Protein AF-0000000074018231 (afdb_homodimer)

Nearest PDB structures (foldseek):
  4z07-assembly1_C  TM=9.219E-01  e=8.371E-18  Homo sapiens
  3ogj-assembly1_D-2  TM=9.912E-01  e=1.724E-16  Homo sapiens
  7lv3-assembly1_B  TM=8.800E-01  e=8.524E-16  Homo sapiens
  7lv3-assembly1_A  TM=8.823E-01  e=1.071E-15  Homo sapiens
  4x6r-assembly1_B  TM=8.779E-01  e=2.988E-12  Bos taurus

Structure (mmCIF, N/CA/C/O backbone):
data_AF-0000000074018231-model_v1
#
loop_
_entity.id
_entity.type
_entity.pdbx_description
1 polymer 'Cyclic nucleotide-binding domain-containing protein'
#
loop_
_atom_site.group_PDB
_atom_site.id
_atom_site.type_symbol
_atom_site.label_atom_id
_atom_site.label_alt_id
_atom_site.label_comp_id
_atom_site.label_asym_id
_atom_site.label_entity_id
_atom_site.label_seq_id
_atom_site.pdbx_PDB_ins_code
_atom_site.Cartn_x
_atom_site.Cartn_y
_atom_site.Cartn_z
_atom_site.occupancy
_atom_site.B_iso_or_equiv
_atom_site.auth_seq_id
_atom_site.auth_comp_id
_atom_site.auth_asym_id
_atom_site.auth_atom_id
_atom_site.pdbx_PDB_model_num
ATOM 1 N N . MET A 1 1 ? -37.5 -55.625 -7.047 1 79.62 1 MET A N 1
ATOM 2 C CA . MET A 1 1 ? -36.219 -55.375 -6.438 1 79.62 1 MET A CA 1
ATOM 3 C C . MET A 1 1 ? -35.562 -54.125 -7.027 1 79.62 1 MET A C 1
ATOM 5 O O . MET A 1 1 ? -34.938 -53.344 -6.305 1 79.62 1 MET A O 1
ATOM 9 N N . LEU A 1 2 ? -36 -53.75 -8.219 1 89.75 2 LEU A N 1
ATOM 10 C CA . LEU A 1 2 ? -35.344 -52.688 -8.977 1 89.75 2 LEU A CA 1
ATOM 11 C C . LEU A 1 2 ? -35.875 -51.312 -8.555 1 89.75 2 LEU A C 1
ATOM 13 O O . LEU A 1 2 ? -35.125 -50.344 -8.43 1 89.75 2 LEU A O 1
ATOM 17 N N . ILE A 1 3 ? -37.156 -51.25 -8.156 1 90.62 3 ILE A N 1
ATOM 18 C CA . ILE A 1 3 ? -37.812 -50 -7.832 1 90.62 3 ILE A CA 1
ATOM 19 C C . ILE A 1 3 ? -37.281 -49.469 -6.512 1 90.62 3 ILE A C 1
ATOM 21 O O . ILE A 1 3 ? -36.875 -48.281 -6.43 1 90.62 3 ILE A O 1
ATOM 25 N N . PRO A 1 4 ? -37.219 -50.312 -5.484 1 90.56 4 PRO A N 1
ATOM 26 C CA . PRO A 1 4 ? -36.625 -49.812 -4.234 1 90.56 4 PRO A CA 1
ATOM 27 C C . PRO A 1 4 ? -35.188 -49.344 -4.398 1 90.56 4 PRO A C 1
ATOM 29 O O . PRO A 1 4 ? -34.781 -48.375 -3.764 1 90.56 4 PRO A O 1
ATOM 32 N N . GLU A 1 5 ? -34.469 -50.062 -5.18 1 91.38 5 GLU A N 1
ATOM 33 C CA . GLU A 1 5 ? -33.094 -49.688 -5.438 1 91.38 5 GLU A CA 1
ATOM 34 C C . GLU A 1 5 ? -33 -48.312 -6.129 1 91.38 5 GLU A C 1
ATOM 36 O O . GLU A 1 5 ? -32.156 -47.469 -5.77 1 91.38 5 GLU A O 1
ATOM 41 N N . LEU A 1 6 ? -33.844 -48.031 -7.133 1 92 6 LEU A N 1
ATOM 42 C CA . LEU A 1 6 ? -33.844 -46.781 -7.883 1 92 6 LEU A CA 1
ATOM 43 C C . LEU A 1 6 ? -34.281 -45.594 -6.992 1 92 6 LEU A C 1
ATOM 45 O O . LEU A 1 6 ? -33.75 -44.5 -7.094 1 92 6 LEU A O 1
ATOM 49 N N . ARG A 1 7 ? -35.219 -45.844 -6.129 1 91.88 7 ARG A N 1
ATOM 50 C CA . ARG A 1 7 ? -35.656 -44.844 -5.191 1 91.88 7 ARG A CA 1
ATOM 51 C C . ARG A 1 7 ? -34.562 -44.438 -4.223 1 91.88 7 ARG A C 1
ATOM 53 O O . ARG A 1 7 ? -34.375 -43.281 -3.895 1 91.88 7 ARG A O 1
ATOM 60 N N . GLU A 1 8 ? -33.875 -45.5 -3.748 1 93.25 8 GLU A N 1
ATOM 61 C CA . GLU A 1 8 ? -32.75 -45.219 -2.867 1 93.25 8 GLU A CA 1
ATOM 62 C C . GLU A 1 8 ? -31.672 -44.406 -3.576 1 93.25 8 GLU A C 1
ATOM 64 O O . GLU A 1 8 ? -31.062 -43.531 -2.971 1 93.25 8 GLU A O 1
ATOM 69 N N . GLN A 1 9 ? -31.422 -44.719 -4.836 1 92.81 9 GLN A N 1
ATOM 70 C CA . GLN A 1 9 ? -30.453 -43.969 -5.625 1 92.81 9 GLN A CA 1
ATOM 71 C C . GLN A 1 9 ? -30.859 -42.5 -5.773 1 92.81 9 GLN A C 1
ATOM 73 O O . GLN A 1 9 ? -30.031 -41.594 -5.648 1 92.81 9 GLN A O 1
ATOM 78 N N . VAL A 1 10 ? -32.062 -42.281 -6.055 1 92.31 10 VAL A N 1
ATOM 79 C CA . VAL A 1 10 ? -32.625 -40.906 -6.207 1 92.31 10 VAL A CA 1
ATOM 80 C C . VAL A 1 10 ? -32.438 -40.156 -4.902 1 92.31 10 VAL A C 1
ATOM 82 O O . VAL A 1 10 ? -32 -39 -4.91 1 92.31 10 VAL A O 1
ATOM 85 N N . LYS A 1 11 ? -32.781 -40.875 -3.822 1 93.94 11 LYS A N 1
ATOM 86 C CA . LYS A 1 11 ? -32.656 -40.25 -2.514 1 93.94 11 LYS A CA 1
ATOM 87 C C . LYS A 1 11 ? -31.203 -39.875 -2.227 1 93.94 11 LYS A C 1
ATOM 89 O O . LYS A 1 11 ? -30.906 -38.812 -1.73 1 93.94 11 LYS A O 1
ATOM 94 N N . SER A 1 12 ? -30.344 -40.844 -2.479 1 95.19 12 SER A N 1
ATOM 95 C CA . SER A 1 12 ? -28.922 -40.625 -2.266 1 95.19 12 SER A CA 1
ATOM 96 C C . SER A 1 12 ? -28.406 -39.469 -3.107 1 95.19 12 SER A C 1
ATOM 98 O O . SER A 1 12 ? -27.609 -38.656 -2.631 1 95.19 12 SER A O 1
ATOM 100 N N . LYS A 1 13 ? -28.812 -39.344 -4.352 1 95.19 13 LYS A N 1
ATOM 101 C CA . LYS A 1 13 ? -28.375 -38.281 -5.25 1 95.19 13 LYS A CA 1
ATOM 102 C C . LYS A 1 13 ? -28.953 -36.938 -4.828 1 95.19 13 LYS A C 1
ATOM 104 O O . LYS A 1 13 ? -28.281 -35.906 -4.949 1 95.19 13 LYS A O 1
ATOM 109 N N . ASP A 1 14 ? -30.109 -36.969 -4.301 1 95.31 14 ASP A N 1
ATOM 110 C CA . ASP A 1 14 ? -30.703 -35.75 -3.758 1 95.31 14 ASP A CA 1
ATOM 111 C C . ASP A 1 14 ? -29.875 -35.219 -2.586 1 95.31 14 ASP A C 1
ATOM 113 O O . ASP A 1 14 ? -29.656 -34.031 -2.473 1 95.31 14 ASP A O 1
ATOM 117 N N . LEU A 1 15 ? -29.5 -36.188 -1.733 1 95.75 15 LEU A N 1
ATOM 118 C CA . LEU A 1 15 ? -28.672 -35.781 -0.598 1 95.75 15 LEU A CA 1
ATOM 119 C C . LEU A 1 15 ? -27.344 -35.219 -1.068 1 95.75 15 LEU A C 1
ATOM 121 O O . LEU A 1 15 ? -26.875 -34.219 -0.529 1 95.75 15 LEU A O 1
ATOM 125 N N . HIS A 1 16 ? -26.781 -35.812 -2.062 1 96.25 16 HIS A N 1
ATOM 126 C CA . HIS A 1 16 ? -25.516 -35.344 -2.623 1 96.25 16 HIS A CA 1
ATOM 127 C C . HIS A 1 16 ? -25.672 -33.969 -3.252 1 96.25 16 HIS A C 1
ATOM 129 O O . HIS A 1 16 ? -24.797 -33.125 -3.109 1 96.25 16 HIS A O 1
ATOM 135 N N . ILE A 1 17 ? -26.656 -33.719 -3.904 1 96.12 17 ILE A N 1
ATOM 136 C CA . ILE A 1 17 ? -26.953 -32.438 -4.535 1 96.12 17 ILE A CA 1
ATOM 137 C C . ILE A 1 17 ? -27.078 -31.359 -3.471 1 96.12 17 ILE A C 1
ATOM 139 O O . ILE A 1 17 ? -26.516 -30.266 -3.627 1 96.12 17 ILE A O 1
ATOM 143 N N . ARG A 1 18 ? -27.766 -31.719 -2.443 1 96.12 18 ARG A N 1
ATOM 144 C CA . ARG A 1 18 ? -27.891 -30.766 -1.349 1 96.12 18 ARG A CA 1
ATOM 145 C C . ARG A 1 18 ? -26.531 -30.406 -0.77 1 96.12 18 ARG A C 1
ATOM 147 O O . ARG A 1 18 ? -26.266 -29.234 -0.485 1 96.12 18 ARG A O 1
ATOM 154 N N . ASP A 1 19 ? -25.719 -31.359 -0.57 1 96.88 19 ASP A N 1
ATOM 155 C CA . ASP A 1 19 ? -24.375 -31.125 -0.057 1 96.88 19 ASP A CA 1
ATOM 156 C C . ASP A 1 19 ? -23.578 -30.219 -0.994 1 96.88 19 ASP A C 1
ATOM 158 O O . ASP A 1 19 ? -22.891 -29.297 -0.542 1 96.88 19 ASP A O 1
ATOM 162 N N . LEU A 1 20 ? -23.734 -30.469 -2.275 1 96.44 20 LEU A N 1
ATOM 163 C CA . LEU A 1 20 ? -23 -29.703 -3.275 1 96.44 20 LEU A CA 1
ATOM 164 C C . LEU A 1 20 ? -23.5 -28.25 -3.314 1 96.44 20 LEU A C 1
ATOM 166 O O . LEU A 1 20 ? -22.719 -27.328 -3.447 1 96.44 20 LEU A O 1
ATOM 170 N N . GLU A 1 21 ? -24.734 -28.094 -3.156 1 96.38 21 GLU A N 1
ATOM 171 C CA . GLU A 1 21 ? -25.328 -26.766 -3.16 1 96.38 21 GLU A CA 1
ATOM 172 C C . GLU A 1 21 ? -24.875 -25.953 -1.944 1 96.38 21 GLU A C 1
ATOM 174 O O . GLU A 1 21 ? -24.625 -24.75 -2.051 1 96.38 21 GLU A O 1
ATOM 179 N N . GLU A 1 22 ? -24.812 -26.609 -0.81 1 96.88 22 GLU A N 1
ATOM 180 C CA . GLU A 1 22 ? -24.344 -25.953 0.402 1 96.88 22 GLU A CA 1
ATOM 181 C C . GLU A 1 22 ? -22.875 -25.531 0.26 1 96.88 22 GLU A C 1
ATOM 183 O O . GLU A 1 22 ? -22.516 -24.422 0.625 1 96.88 22 GLU A O 1
ATOM 188 N N . GLU A 1 23 ? -22.094 -26.406 -0.241 1 96.75 23 GLU A N 1
ATOM 189 C CA . GLU A 1 23 ? -20.688 -26.094 -0.465 1 96.75 23 GLU A CA 1
ATOM 190 C C . GLU A 1 23 ? -20.531 -24.938 -1.452 1 96.75 23 GLU A C 1
ATOM 192 O O . GLU A 1 23 ? -19.656 -24.078 -1.276 1 96.75 23 GLU A O 1
ATOM 197 N N . LEU A 1 24 ? -21.344 -25 -2.443 1 96.69 24 LEU A N 1
ATOM 198 C CA . LEU A 1 24 ? -21.312 -23.953 -3.453 1 96.69 24 LEU A CA 1
ATOM 199 C C . LEU A 1 24 ? -21.672 -22.594 -2.842 1 96.69 24 LEU A C 1
ATOM 201 O O . LEU A 1 24 ? -21.062 -21.578 -3.174 1 96.69 24 LEU A O 1
ATOM 205 N N . GLN A 1 25 ? -22.609 -22.641 -2.014 1 96.81 25 GLN A N 1
ATOM 206 C CA . GLN A 1 25 ? -23.016 -21.422 -1.337 1 96.81 25 GLN A CA 1
ATOM 207 C C . GLN A 1 25 ? -21.891 -20.875 -0.456 1 96.81 25 GLN A C 1
ATOM 209 O O . GLN A 1 25 ? -21.625 -19.672 -0.44 1 96.81 25 GLN A O 1
ATOM 214 N N . GLU A 1 26 ? -21.281 -21.719 0.232 1 96.75 26 GLU A N 1
ATOM 215 C CA . GLU A 1 26 ? -20.156 -21.328 1.093 1 96.75 26 GLU A CA 1
ATOM 216 C C . GLU A 1 26 ? -19.016 -20.75 0.277 1 96.75 26 GLU A C 1
ATOM 218 O O . GLU A 1 26 ? -18.453 -19.703 0.64 1 96.75 26 GLU A O 1
ATOM 223 N N . LYS A 1 27 ? -18.734 -21.391 -0.772 1 96.56 27 LYS A N 1
ATOM 224 C CA . LYS A 1 27 ? -17.641 -20.922 -1.611 1 96.56 27 LYS A CA 1
ATOM 225 C C . LYS A 1 27 ? -17.984 -19.594 -2.289 1 96.56 27 LYS A C 1
ATOM 227 O O . LYS A 1 27 ? -17.109 -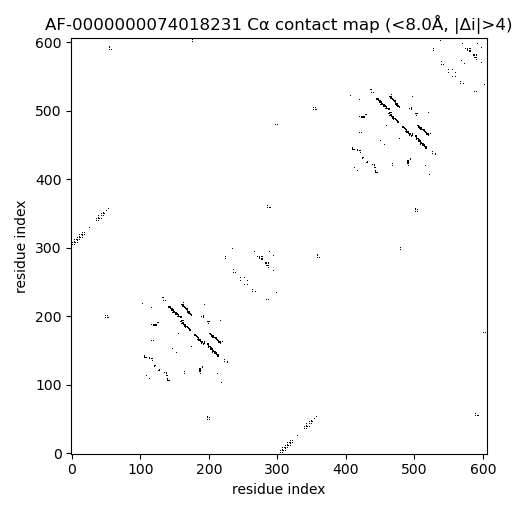18.75 -2.471 1 96.56 27 LYS A O 1
ATOM 232 N N . SER A 1 28 ? -19.188 -19.453 -2.639 1 96.75 28 SER A N 1
ATOM 233 C CA . SER A 1 28 ? -19.625 -18.203 -3.24 1 96.75 28 SER A CA 1
ATOM 234 C C . SER A 1 28 ? -19.5 -17.047 -2.262 1 96.75 28 SER A C 1
ATOM 236 O O . SER A 1 28 ? -19.078 -15.953 -2.639 1 96.75 28 SER A O 1
ATOM 238 N N . GLN A 1 29 ? -19.844 -17.312 -1.067 1 97.5 29 GLN A N 1
ATOM 239 C CA . GLN A 1 29 ? -19.734 -16.297 -0.036 1 97.5 29 GLN A CA 1
ATOM 240 C C . GLN A 1 29 ? -18.266 -15.945 0.231 1 97.5 29 GLN A C 1
ATOM 242 O O . GLN A 1 29 ? -17.906 -14.773 0.364 1 97.5 29 GLN A O 1
ATOM 247 N N . ALA A 1 30 ? -17.469 -16.922 0.328 1 97.5 30 ALA A N 1
ATOM 248 C CA . ALA A 1 30 ? -16.047 -16.703 0.544 1 97.5 30 ALA A CA 1
ATOM 249 C C . ALA A 1 30 ? -15.43 -15.914 -0.608 1 97.5 30 ALA A C 1
ATOM 251 O O . ALA A 1 30 ? -14.594 -15.039 -0.391 1 97.5 30 ALA A O 1
ATOM 252 N N . LEU A 1 31 ? -15.828 -16.234 -1.755 1 97.38 31 LEU A N 1
ATOM 253 C CA . LEU A 1 31 ? -15.328 -15.555 -2.943 1 97.38 31 LEU A CA 1
ATOM 254 C C . LEU A 1 31 ? -15.727 -14.086 -2.939 1 97.38 31 LEU A C 1
ATOM 256 O O . LEU A 1 31 ? -14.922 -13.219 -3.291 1 97.38 31 LEU A O 1
ATOM 260 N N . LYS A 1 32 ? -16.922 -13.852 -2.592 1 97.44 32 LYS A N 1
ATOM 261 C CA . LYS A 1 32 ? -17.391 -12.477 -2.488 1 97.44 32 LYS A CA 1
ATOM 262 C C . LYS A 1 32 ? -16.562 -11.688 -1.478 1 97.44 32 LYS A C 1
ATOM 264 O O . LYS A 1 32 ? -16.156 -10.555 -1.745 1 97.44 32 LYS A O 1
ATOM 269 N N . GLU A 1 33 ? -16.266 -12.203 -0.399 1 97.19 33 GLU A N 1
ATOM 270 C CA . GLU A 1 33 ? -15.477 -11.562 0.655 1 97.19 33 GLU A CA 1
ATOM 271 C C . GLU A 1 33 ? -14.047 -11.289 0.192 1 97.19 33 GLU A C 1
ATOM 273 O O . GLU A 1 33 ? -13.523 -10.195 0.412 1 97.19 33 GLU A O 1
ATOM 278 N N . LYS A 1 34 ? -13.5 -12.289 -0.464 1 97.56 34 LYS A N 1
ATOM 279 C CA . LYS A 1 34 ? -12.125 -12.125 -0.93 1 97.56 34 LYS A CA 1
ATOM 280 C C . LYS A 1 34 ? -12.039 -11.078 -2.035 1 97.56 34 LYS A C 1
ATOM 282 O O . LYS A 1 34 ? -11.055 -10.344 -2.129 1 97.56 34 LYS A O 1
ATOM 287 N N . THR A 1 35 ? -13.023 -11.023 -2.832 1 96.94 35 THR A N 1
ATOM 288 C CA . THR A 1 35 ? -13.078 -10.008 -3.877 1 96.94 35 THR A CA 1
ATOM 289 C C . THR A 1 35 ? -13.141 -8.609 -3.27 1 96.94 35 THR A C 1
ATOM 291 O O . THR A 1 35 ? -12.469 -7.688 -3.74 1 96.94 35 THR A O 1
ATOM 294 N N . ALA A 1 36 ? -13.906 -8.477 -2.244 1 95.06 36 ALA A N 1
ATOM 295 C CA . ALA A 1 36 ? -13.992 -7.203 -1.536 1 95.06 36 ALA A CA 1
ATOM 296 C C . ALA A 1 36 ? -12.656 -6.832 -0.9 1 95.06 36 ALA A C 1
ATOM 298 O O . ALA A 1 36 ? -12.258 -5.668 -0.918 1 95.06 36 ALA A O 1
ATOM 299 N N . ASP A 1 37 ? -12 -7.801 -0.363 1 95.62 37 ASP A N 1
ATOM 300 C CA . ASP A 1 37 ? -10.68 -7.578 0.232 1 95.62 37 ASP A CA 1
ATOM 301 C C . ASP A 1 37 ? -9.688 -7.074 -0.811 1 95.62 37 ASP A C 1
ATOM 303 O O . ASP A 1 37 ? -8.906 -6.156 -0.541 1 95.62 37 ASP A O 1
ATOM 307 N N . VAL A 1 38 ? -9.711 -7.68 -1.911 1 96.44 38 VAL A N 1
ATOM 308 C CA . VAL A 1 38 ? -8.797 -7.309 -2.986 1 96.44 38 VAL A CA 1
ATOM 309 C C . VAL A 1 38 ? -9.031 -5.852 -3.381 1 96.44 38 VAL A C 1
ATOM 311 O O . VAL A 1 38 ? -8.078 -5.082 -3.537 1 96.44 38 VAL A O 1
ATOM 314 N N . ALA A 1 39 ? -10.25 -5.508 -3.506 1 93.44 39 ALA A N 1
ATOM 315 C CA . ALA A 1 39 ? -10.586 -4.133 -3.873 1 93.44 39 ALA A CA 1
ATOM 316 C C . ALA A 1 39 ? -10.109 -3.146 -2.812 1 93.44 39 ALA A C 1
ATOM 318 O O . ALA A 1 39 ? -9.531 -2.107 -3.139 1 93.44 39 ALA A O 1
ATOM 319 N N . ARG A 1 40 ? -10.312 -3.438 -1.59 1 92.25 40 ARG A N 1
ATOM 320 C CA . ARG A 1 40 ? -9.906 -2.594 -0.472 1 92.25 40 ARG A CA 1
ATOM 321 C C . ARG A 1 40 ? -8.391 -2.426 -0.436 1 92.25 40 ARG A C 1
ATOM 323 O O . ARG A 1 40 ? -7.891 -1.314 -0.263 1 92.25 40 ARG A O 1
ATOM 330 N N . LEU A 1 41 ? -7.73 -3.516 -0.604 1 93.38 41 LEU A N 1
ATOM 331 C CA . LEU A 1 41 ? -6.273 -3.51 -0.537 1 93.38 41 LEU A CA 1
ATOM 332 C C . LEU A 1 41 ? -5.676 -2.75 -1.718 1 93.38 41 LEU A C 1
ATOM 334 O O . LEU A 1 41 ? -4.684 -2.037 -1.565 1 93.38 41 LEU A O 1
ATOM 338 N N . LYS A 1 42 ? -6.266 -2.898 -2.859 1 93.25 42 LYS A N 1
ATOM 339 C CA . LYS A 1 42 ? -5.82 -2.143 -4.023 1 93.25 42 LYS A CA 1
ATOM 340 C C . LYS A 1 42 ? -5.973 -0.642 -3.799 1 93.25 42 LYS A C 1
ATOM 342 O O . LYS A 1 42 ? -5.094 0.14 -4.168 1 93.25 42 LYS A O 1
ATOM 347 N N . ALA A 1 43 ? -7.035 -0.254 -3.213 1 90.38 43 ALA A N 1
ATOM 348 C CA . ALA A 1 43 ? -7.266 1.15 -2.885 1 90.38 43 ALA A CA 1
ATOM 349 C C . ALA A 1 43 ? -6.219 1.659 -1.897 1 90.38 43 ALA A C 1
ATOM 351 O O . ALA A 1 43 ? -5.711 2.773 -2.041 1 90.38 43 ALA A O 1
ATOM 352 N N . GLU A 1 44 ? -5.945 0.829 -0.937 1 91.56 44 GLU A N 1
ATOM 353 C CA . GLU A 1 44 ? -4.945 1.193 0.059 1 91.56 44 GLU A CA 1
ATOM 354 C C . GLU A 1 44 ? -3.566 1.358 -0.579 1 91.56 44 GLU A C 1
ATOM 356 O O . GLU A 1 44 ? -2.842 2.305 -0.265 1 91.56 44 GLU A O 1
ATOM 361 N N . VAL A 1 45 ? -3.256 0.458 -1.432 1 91.44 45 VAL A N 1
ATOM 362 C CA . VAL A 1 45 ? -1.99 0.526 -2.154 1 91.44 45 VAL A CA 1
ATOM 363 C C . VAL A 1 45 ? -1.925 1.82 -2.963 1 91.44 45 VAL A C 1
ATOM 365 O O . VAL A 1 45 ? -0.914 2.525 -2.936 1 91.44 45 VAL A O 1
ATOM 368 N N . HIS A 1 46 ? -2.947 2.143 -3.631 1 89.19 46 HIS A N 1
ATOM 369 C CA . HIS A 1 46 ? -3 3.361 -4.43 1 89.19 46 HIS A CA 1
ATOM 370 C C . HIS A 1 46 ? -2.797 4.598 -3.559 1 89.19 46 HIS A C 1
ATOM 372 O O . HIS A 1 46 ? -2.062 5.512 -3.934 1 89.19 46 HIS A O 1
ATOM 378 N N . LYS A 1 47 ? -3.389 4.582 -2.449 1 90.38 47 LYS A N 1
ATOM 379 C CA . LYS A 1 47 ? -3.258 5.688 -1.504 1 90.38 47 LYS A CA 1
ATOM 380 C C . LYS A 1 47 ? -1.813 5.844 -1.037 1 90.38 47 LYS A C 1
ATOM 382 O O . LYS A 1 47 ? -1.26 6.945 -1.074 1 90.38 47 LYS A O 1
ATOM 387 N N . LEU A 1 48 ? -1.275 4.754 -0.654 1 88.31 48 LEU A N 1
ATOM 388 C CA . LEU A 1 48 ? 0.089 4.773 -0.137 1 88.31 48 LEU A CA 1
ATOM 389 C C . LEU A 1 48 ? 1.074 5.203 -1.218 1 88.31 48 LEU A C 1
ATOM 391 O O . LEU A 1 48 ? 2.006 5.965 -0.948 1 88.31 48 LEU A O 1
ATOM 395 N N . ARG A 1 49 ? 0.86 4.734 -2.381 1 86.31 49 ARG A N 1
ATOM 396 C CA . ARG A 1 49 ? 1.713 5.125 -3.5 1 86.31 49 ARG A CA 1
ATOM 397 C C . ARG A 1 49 ? 1.6 6.617 -3.781 1 86.31 49 ARG A C 1
ATOM 399 O O . ARG A 1 49 ? 2.592 7.27 -4.113 1 86.31 49 ARG A O 1
ATOM 406 N N . SER A 1 50 ? 0.465 7.156 -3.664 1 86.5 50 SER A N 1
ATOM 407 C CA . SER A 1 50 ? 0.242 8.586 -3.865 1 86.5 50 SER A CA 1
ATOM 408 C C . SER A 1 50 ? 1.012 9.414 -2.844 1 86.5 50 SER A C 1
ATOM 410 O O . SER A 1 50 ? 1.627 10.422 -3.191 1 86.5 50 SER A O 1
ATOM 412 N N . VAL A 1 51 ? 0.963 9.008 -1.643 1 86.5 51 VAL A N 1
ATOM 413 C CA . VAL A 1 51 ? 1.679 9.695 -0.574 1 86.5 51 VAL A CA 1
ATOM 414 C C . VAL A 1 51 ? 3.182 9.633 -0.833 1 86.5 51 VAL A C 1
ATOM 416 O O . VAL A 1 51 ? 3.885 10.633 -0.701 1 86.5 51 VAL A O 1
ATOM 419 N N . LEU A 1 52 ? 3.607 8.5 -1.14 1 82.81 52 LEU A N 1
ATOM 420 C CA . LEU A 1 52 ? 5.035 8.305 -1.378 1 82.81 52 LEU A CA 1
ATOM 421 C C . LEU A 1 52 ? 5.512 9.172 -2.545 1 82.81 52 LEU A C 1
ATOM 423 O O . LEU A 1 52 ? 6.609 9.727 -2.5 1 82.81 52 LEU A O 1
ATOM 427 N N . GLN A 1 53 ? 4.707 9.242 -3.488 1 79.25 53 GLN A N 1
ATOM 428 C CA . GLN A 1 53 ? 5.035 10.086 -4.633 1 79.25 53 GLN A CA 1
ATOM 429 C C . GLN A 1 53 ? 5.199 11.539 -4.211 1 79.25 53 GLN A C 1
ATOM 431 O O . GLN A 1 53 ? 6.148 12.211 -4.621 1 79.25 53 GLN A O 1
ATOM 436 N N . LEU A 1 54 ? 4.395 11.992 -3.428 1 78.44 54 LEU A N 1
ATOM 437 C CA . LEU A 1 54 ? 4.461 13.359 -2.936 1 78.44 54 LEU A CA 1
ATOM 438 C C . LEU A 1 54 ? 5.703 13.57 -2.076 1 78.44 54 LEU A C 1
ATOM 440 O O . LEU A 1 54 ? 6.367 14.602 -2.186 1 78.44 54 LEU A O 1
ATOM 444 N N . LYS A 1 55 ? 5.984 12.586 -1.305 1 75.5 55 LYS A N 1
ATOM 445 C CA . LYS A 1 55 ? 7.125 12.695 -0.4 1 75.5 55 LYS A CA 1
ATOM 446 C C . LYS A 1 55 ? 8.445 12.695 -1.172 1 75.5 55 LYS A C 1
ATOM 448 O O . LYS A 1 55 ? 9.391 13.391 -0.795 1 75.5 55 LYS A O 1
ATOM 453 N N . VAL A 1 56 ? 8.469 11.945 -2.127 1 68.12 56 VAL A N 1
ATOM 454 C CA . VAL A 1 56 ? 9.664 11.891 -2.959 1 68.12 56 VAL A CA 1
ATOM 455 C C . VAL A 1 56 ? 9.852 13.227 -3.682 1 68.12 56 VAL A C 1
ATOM 457 O O . VAL A 1 56 ? 10.977 13.742 -3.762 1 68.12 56 VAL A O 1
ATOM 460 N N . GLU A 1 57 ? 8.797 13.805 -4.109 1 65.69 57 GLU A N 1
ATOM 461 C CA . GLU A 1 57 ? 8.844 15.094 -4.797 1 65.69 57 GLU A CA 1
ATOM 462 C C . GLU A 1 57 ? 9.266 16.219 -3.844 1 65.69 57 GLU A C 1
ATOM 464 O O . GLU A 1 57 ? 10.008 17.109 -4.23 1 65.69 57 GLU A O 1
ATOM 469 N N . GLU A 1 58 ? 8.867 16.141 -2.713 1 64.56 58 GLU A N 1
ATOM 470 C CA . GLU A 1 58 ? 9.234 17.109 -1.694 1 64.56 58 GLU A CA 1
ATOM 471 C C . GLU A 1 58 ? 10.727 17.047 -1.376 1 64.56 58 GLU A C 1
ATOM 473 O O . GLU A 1 58 ? 11.367 18.078 -1.165 1 64.56 58 GLU A O 1
ATOM 478 N N . SER A 1 59 ? 11.195 15.906 -1.289 1 58.31 59 SER A N 1
ATOM 479 C CA . SER A 1 59 ? 12.609 15.719 -0.984 1 58.31 59 SER A CA 1
ATOM 480 C C . SER A 1 59 ? 13.492 16.266 -2.107 1 58.31 59 SER A C 1
ATOM 482 O O . SER A 1 59 ? 14.547 16.844 -1.852 1 58.31 59 SER A O 1
ATOM 484 N N . VAL A 1 60 ? 13.023 16.141 -3.248 1 51.41 60 VAL A N 1
ATOM 485 C CA . VAL A 1 60 ? 13.766 16.641 -4.402 1 51.41 60 VAL A CA 1
ATOM 486 C C . VAL A 1 60 ? 13.703 18.172 -4.434 1 51.41 60 VAL A C 1
ATOM 488 O O . VAL A 1 60 ? 14.695 18.828 -4.758 1 51.41 60 VAL A O 1
ATOM 491 N N . ALA A 1 61 ? 12.617 18.703 -4.074 1 49.47 61 ALA A N 1
ATOM 492 C CA . ALA A 1 61 ? 12.438 20.156 -4.062 1 49.47 61 ALA A CA 1
ATOM 493 C C . ALA A 1 61 ? 13.273 20.797 -2.969 1 49.47 61 ALA A C 1
ATOM 495 O O . ALA A 1 61 ? 13.789 21.906 -3.145 1 49.47 61 ALA A O 1
ATOM 496 N N . SER A 1 62 ? 13.453 20.156 -1.886 1 45.59 62 SER A N 1
ATOM 497 C CA . SER A 1 62 ? 14.227 20.703 -0.771 1 45.59 62 SER A CA 1
ATOM 498 C C . SER A 1 62 ? 15.727 20.562 -1.02 1 45.59 62 SER A C 1
ATOM 500 O O . SER A 1 62 ? 16.516 21.328 -0.469 1 45.59 62 SER A O 1
ATOM 502 N N . SER A 1 63 ? 16.156 19.609 -1.62 1 40.78 63 SER A N 1
ATOM 503 C CA . SER A 1 63 ? 17.578 19.422 -1.902 1 40.78 63 SER A CA 1
ATOM 504 C C . SER A 1 63 ? 18.047 20.359 -3.014 1 40.78 63 SER A C 1
ATOM 506 O O . SER A 1 63 ? 19.25 20.453 -3.289 1 40.78 63 SER A O 1
ATOM 508 N N . GLY A 1 64 ? 17.219 21.125 -3.732 1 34.25 64 GLY A N 1
ATOM 509 C CA . GLY A 1 64 ? 17.625 22.141 -4.703 1 34.25 64 GLY A CA 1
ATOM 510 C C . GLY A 1 64 ? 18.281 23.344 -4.07 1 34.25 64 GLY A C 1
ATOM 511 O O . GLY A 1 64 ? 17.766 23.906 -3.104 1 34.25 64 GLY A O 1
ATOM 512 N N . LYS A 1 65 ? 19.625 23.859 -4.254 1 33.19 65 LYS A N 1
ATOM 513 C CA . LYS A 1 65 ? 20.125 25.234 -4.316 1 33.19 65 LYS A CA 1
ATOM 514 C C . LYS A 1 65 ? 19.109 26.156 -4.969 1 33.19 65 LYS A C 1
ATOM 516 O O . LYS A 1 65 ? 18.375 25.75 -5.871 1 33.19 65 LYS A O 1
ATOM 521 N N . PRO A 1 66 ? 18.891 27.5 -4.523 1 28.78 66 PRO A N 1
ATOM 522 C CA . PRO A 1 66 ? 18.234 28.578 -5.262 1 28.78 66 PRO A CA 1
ATOM 523 C C . PRO A 1 66 ? 18.562 28.578 -6.75 1 28.78 66 PRO A C 1
ATOM 525 O O . PRO A 1 66 ? 19.734 28.438 -7.125 1 28.78 66 PRO A O 1
ATOM 528 N N . ASP A 1 67 ? 18.141 28.125 -7.59 1 28.3 67 ASP A N 1
ATOM 529 C CA . ASP A 1 67 ? 18.453 28.906 -8.789 1 28.3 67 ASP A CA 1
ATOM 530 C C . ASP A 1 67 ? 18.453 30.406 -8.484 1 28.3 67 ASP A C 1
ATOM 532 O O . ASP A 1 67 ? 17.453 30.953 -8 1 28.3 67 ASP A O 1
ATOM 536 N N . ILE A 1 68 ? 19.578 31.188 -8.375 1 25.94 68 ILE A N 1
ATOM 537 C CA . ILE A 1 68 ? 19.875 32.594 -8.594 1 25.94 68 ILE A CA 1
ATOM 538 C C . ILE A 1 68 ? 18.953 33.156 -9.68 1 25.94 68 ILE A C 1
ATOM 540 O O . ILE A 1 68 ? 18.516 34.312 -9.602 1 25.94 68 ILE A O 1
ATOM 544 N N . LEU A 1 69 ? 18.75 32.406 -10.789 1 25.09 69 LEU A N 1
ATOM 545 C CA . LEU A 1 69 ? 18.078 33.156 -11.844 1 25.09 69 LEU A CA 1
ATOM 546 C C . LEU A 1 69 ? 16.609 33.375 -11.5 1 25.09 69 LEU A C 1
ATOM 548 O O . LEU A 1 69 ? 16.078 34.469 -11.742 1 25.09 69 LEU A O 1
ATOM 552 N N . ALA A 1 70 ? 15.758 32.406 -11.016 1 26.48 70 ALA A N 1
ATOM 553 C CA . ALA A 1 70 ? 14.422 32.969 -10.805 1 26.48 70 ALA A CA 1
ATOM 554 C C . ALA A 1 70 ? 14.359 33.781 -9.508 1 26.48 70 ALA A C 1
ATOM 556 O O . ALA A 1 70 ? 13.352 34.406 -9.203 1 26.48 70 ALA A O 1
ATOM 557 N N . THR A 1 71 ? 15.344 33.594 -8.57 1 26.41 71 THR A N 1
ATOM 558 C CA . THR A 1 71 ? 15.258 34.688 -7.613 1 26.41 71 THR A CA 1
ATOM 559 C C . THR A 1 71 ? 15.406 36.031 -8.328 1 26.41 71 THR A C 1
ATOM 561 O O . THR A 1 71 ? 14.922 37.062 -7.832 1 26.41 71 THR A O 1
ATOM 564 N N . ILE A 1 72 ? 16.203 35.938 -9.469 1 24.73 72 ILE A N 1
ATOM 565 C CA . ILE A 1 72 ? 16.484 37.281 -10 1 24.73 72 ILE A CA 1
ATOM 566 C C . ILE A 1 72 ? 15.242 37.812 -10.695 1 24.73 72 ILE A C 1
ATOM 568 O O . ILE A 1 72 ? 14.938 39 -10.594 1 24.73 72 ILE A O 1
ATOM 572 N N . VAL A 1 73 ? 14.555 36.875 -11.5 1 25.3 73 VAL A N 1
ATOM 573 C CA . VAL A 1 73 ? 13.672 37.656 -12.375 1 25.3 73 VAL A CA 1
ATOM 574 C C . VAL A 1 73 ? 12.5 38.219 -11.57 1 25.3 73 VAL A C 1
ATOM 576 O O . VAL A 1 73 ? 12.031 39.312 -11.836 1 25.3 73 VAL A O 1
ATOM 579 N N . GLU A 1 74 ? 11.898 37.312 -10.734 1 25.33 74 GLU A N 1
ATOM 580 C CA . GLU A 1 74 ? 10.719 38 -10.242 1 25.33 74 GLU A CA 1
ATOM 581 C C . GLU A 1 74 ? 11.117 39.188 -9.336 1 25.33 74 GLU A C 1
ATOM 583 O O . GLU A 1 74 ? 10.258 39.938 -8.875 1 25.33 74 GLU A O 1
ATOM 588 N N . ASN A 1 75 ? 12.391 39.125 -8.867 1 24.53 75 ASN A N 1
ATOM 589 C CA . ASN A 1 75 ? 12.516 40.344 -8.086 1 24.53 75 ASN A CA 1
ATOM 590 C C . ASN A 1 75 ? 12.367 41.594 -8.969 1 24.53 75 ASN A C 1
ATOM 592 O O . ASN A 1 75 ? 12.391 42.719 -8.469 1 24.53 75 ASN A O 1
ATOM 596 N N . THR A 1 76 ? 12.789 41.375 -10.148 1 24.17 76 THR A N 1
ATOM 597 C CA . THR A 1 76 ? 13.062 42.688 -10.719 1 24.17 76 THR A CA 1
ATOM 598 C C . THR A 1 76 ? 11.773 43.375 -11.125 1 24.17 76 THR A C 1
ATOM 600 O O . THR A 1 76 ? 11.789 44.344 -11.898 1 24.17 76 THR A O 1
ATOM 603 N N . ALA A 1 77 ? 10.523 42.75 -11.055 1 25.48 77 ALA A N 1
ATOM 604 C CA . ALA A 1 77 ? 9.523 43.656 -11.625 1 25.48 77 ALA A CA 1
ATOM 605 C C . ALA A 1 77 ? 9.555 45 -10.945 1 25.48 77 ALA A C 1
ATOM 607 O O . ALA A 1 77 ? 10.156 45.156 -9.875 1 25.48 77 ALA A O 1
ATOM 608 N N . THR A 1 78 ? 8.453 45.906 -11.109 1 24.22 78 THR A N 1
ATOM 609 C CA . THR A 1 78 ? 8.219 47.344 -11.156 1 24.22 78 THR A CA 1
ATOM 610 C C . THR A 1 78 ? 8.32 47.969 -9.766 1 24.22 78 THR A C 1
ATOM 612 O O . THR A 1 78 ? 7.66 47.5 -8.828 1 24.22 78 THR A O 1
ATOM 615 N N . LEU A 1 79 ? 9.469 48.438 -9.367 1 22.97 79 LEU A N 1
ATOM 616 C CA . LEU A 1 79 ? 9.844 49.5 -8.422 1 22.97 79 LEU A CA 1
ATOM 617 C C . LEU A 1 79 ? 8.883 50.688 -8.516 1 22.97 79 LEU A C 1
ATOM 619 O O . LEU A 1 79 ? 9.023 51.531 -9.391 1 22.97 79 LEU A O 1
ATOM 623 N N . GLY A 1 80 ? 7.445 50.5 -8.695 1 24 80 GLY A N 1
ATOM 624 C CA . GLY A 1 80 ? 6.852 51.812 -8.727 1 24 80 GLY A CA 1
ATOM 625 C C . GLY A 1 80 ? 7.23 52.688 -7.531 1 24 80 GLY A C 1
ATOM 626 O O . GLY A 1 80 ? 7.809 52.156 -6.562 1 24 80 GLY A O 1
ATOM 627 N N . PRO A 1 81 ? 7.031 54.062 -7.574 1 24.12 81 PRO A N 1
ATOM 628 C CA . PRO A 1 81 ? 7.535 55.094 -6.676 1 24.12 81 PRO A CA 1
ATOM 629 C C . PRO A 1 81 ? 7.184 54.844 -5.211 1 24.12 81 PRO A C 1
ATOM 631 O O . PRO A 1 81 ? 6.211 54.125 -4.926 1 24.12 81 PRO A O 1
ATOM 634 N N . GLU A 1 82 ? 8.133 54.938 -4.293 1 23.77 82 GLU A N 1
ATOM 635 C CA . GLU A 1 82 ? 8.367 54.906 -2.855 1 23.77 82 GLU A CA 1
ATOM 636 C C . GLU A 1 82 ? 7.465 55.875 -2.111 1 23.77 82 GLU A C 1
ATOM 638 O O . GLU A 1 82 ? 7.895 56.969 -1.753 1 23.77 82 GLU A O 1
ATOM 643 N N . THR A 1 83 ? 6.145 56.25 -2.59 1 24.8 83 THR A N 1
ATOM 644 C CA . THR A 1 83 ? 5.676 57.344 -1.729 1 24.8 83 THR A CA 1
ATOM 645 C C . THR A 1 83 ? 5.73 56.906 -0.262 1 24.8 83 THR A C 1
ATOM 647 O O . THR A 1 83 ? 5.383 55.781 0.083 1 24.8 83 THR A O 1
ATOM 650 N N . ARG A 1 84 ? 6.52 57.719 0.571 1 26.64 84 ARG A N 1
ATOM 651 C CA . ARG A 1 84 ? 6.938 57.812 1.967 1 26.64 84 ARG A CA 1
ATOM 652 C C . ARG A 1 84 ? 5.73 57.812 2.898 1 26.64 84 ARG A C 1
ATOM 654 O O . ARG A 1 84 ? 5.148 58.875 3.154 1 26.64 84 ARG A O 1
ATOM 661 N N . ALA A 1 85 ? 4.617 57.094 2.619 1 26.58 85 ALA A N 1
ATOM 662 C CA . ALA A 1 85 ? 3.631 57.531 3.609 1 26.58 85 ALA A CA 1
ATOM 663 C C . ALA A 1 85 ? 4.156 57.312 5.027 1 26.58 85 ALA A C 1
ATOM 665 O O . ALA A 1 85 ? 4.961 56.406 5.277 1 26.58 85 ALA A O 1
ATOM 666 N N . LYS A 1 86 ? 4.008 58.312 5.879 1 29.27 86 LYS A N 1
ATOM 667 C CA . LYS A 1 86 ? 4.246 58.625 7.281 1 29.27 86 LYS A CA 1
ATOM 668 C C . LYS A 1 86 ? 3.879 57.469 8.188 1 29.27 86 LYS A C 1
ATOM 670 O O . LYS A 1 86 ? 2.789 56.906 8.078 1 29.27 86 LYS A O 1
ATOM 675 N N . LYS A 1 87 ? 4.977 56.844 8.742 1 27.73 87 LYS A N 1
ATOM 676 C CA . LYS A 1 87 ? 5.117 55.719 9.672 1 27.73 87 LYS A CA 1
ATOM 677 C C . LYS A 1 87 ? 4.387 56 10.984 1 27.73 87 LYS A C 1
ATOM 679 O O . LYS A 1 87 ? 4.891 56.75 11.836 1 27.73 87 LYS A O 1
ATOM 684 N N . GLN A 1 88 ? 3.082 56.406 10.945 1 23.91 88 GLN A N 1
ATOM 685 C CA . GLN A 1 88 ? 2.576 56.656 12.289 1 23.91 88 GLN A CA 1
ATOM 686 C C . GLN A 1 88 ? 2.91 55.5 13.234 1 23.91 88 GLN A C 1
ATOM 688 O O . GLN A 1 88 ? 2.871 54.344 12.836 1 23.91 88 GLN A O 1
ATOM 693 N N . GLY A 1 89 ? 3.67 55.75 14.344 1 25.8 89 GLY A N 1
ATOM 694 C CA . GLY A 1 89 ? 4.277 55 15.438 1 25.8 89 GLY A CA 1
ATOM 695 C C . GLY A 1 89 ? 3.297 54.094 16.156 1 25.8 89 GLY A C 1
ATOM 696 O O . GLY A 1 89 ? 2.48 54.562 16.953 1 25.8 89 GLY A O 1
ATOM 697 N N . VAL A 1 90 ? 2.35 53.406 15.492 1 25.73 90 VAL A N 1
ATOM 698 C CA . VAL A 1 90 ? 1.378 52.844 16.422 1 25.73 90 VAL A CA 1
ATOM 699 C C . VAL A 1 90 ? 2.08 51.875 17.359 1 25.73 90 VAL A C 1
ATOM 701 O O . VAL A 1 90 ? 3.033 51.188 16.984 1 25.73 90 VAL A O 1
ATOM 704 N N . SER A 1 91 ? 2.207 52.188 18.734 1 24.81 91 SER A N 1
ATOM 705 C CA . SER A 1 91 ? 2.705 51.5 19.922 1 24.81 91 SER A CA 1
ATOM 706 C C . SER A 1 91 ? 2.254 50.031 19.938 1 24.81 91 SER A C 1
ATOM 708 O O . SER A 1 91 ? 1.055 49.75 19.984 1 24.81 91 SER A O 1
ATOM 710 N N . GLY A 1 92 ? 2.539 49.25 18.969 1 26.39 92 GLY A N 1
ATOM 711 C CA . GLY A 1 92 ? 1.881 47.969 18.859 1 26.39 92 GLY A CA 1
ATOM 712 C C . GLY A 1 92 ? 2.15 47.062 20.062 1 26.39 92 GLY A C 1
ATOM 713 O O . GLY A 1 92 ? 3.307 46.781 20.375 1 26.39 92 GLY A O 1
ATOM 714 N N . GLU A 1 93 ? 1.42 47.281 21.234 1 26.67 93 GLU A N 1
ATOM 715 C CA . GLU A 1 93 ? 1.548 46.438 22.422 1 26.67 93 GLU A CA 1
ATOM 716 C C . GLU A 1 93 ? 1.682 44.969 22.047 1 26.67 93 GLU A C 1
ATOM 718 O O . GLU A 1 93 ? 0.949 44.469 21.203 1 26.67 93 GLU A O 1
ATOM 723 N N . SER A 1 94 ? 2.898 44.5 22.016 1 29.81 94 SER A N 1
ATOM 724 C CA . SER A 1 94 ? 3.271 43.094 21.828 1 29.81 94 SER A CA 1
ATOM 725 C C . SER A 1 94 ? 2.449 42.188 22.719 1 29.81 94 SER A C 1
ATOM 727 O O . SER A 1 94 ? 2.518 42.281 23.938 1 29.81 94 SER A O 1
ATOM 729 N N . PRO A 1 95 ? 1.084 41.906 22.562 1 29.48 95 PRO A N 1
ATOM 730 C CA . PRO A 1 95 ? 0.539 41.125 23.656 1 29.48 95 PRO A CA 1
ATOM 731 C C . PRO A 1 95 ? 1.399 39.906 24 1 29.48 95 PRO A C 1
ATOM 733 O O . PRO A 1 95 ? 1.789 39.156 23.094 1 29.48 95 PRO A O 1
ATOM 736 N N . SER A 1 96 ? 2.361 39.906 24.859 1 30.06 96 SER A N 1
ATOM 737 C CA . SER A 1 96 ? 3.182 38.906 25.562 1 30.06 96 SER A CA 1
ATOM 738 C C . SER A 1 96 ? 2.355 37.688 25.984 1 30.06 96 SER A C 1
ATOM 740 O O . SER A 1 96 ? 2.797 36.906 26.797 1 30.06 96 SER A O 1
ATOM 742 N N . SER A 1 97 ? 0.998 37.656 25.75 1 29.81 97 SER A N 1
ATOM 743 C CA . SER A 1 97 ? 0.357 36.594 26.516 1 29.81 97 SER A CA 1
ATOM 744 C C . SER A 1 97 ? 1.028 35.25 26.25 1 29.81 97 SER A C 1
ATOM 746 O O . SER A 1 97 ? 1.093 34.781 25.109 1 29.81 97 SER A O 1
ATOM 748 N N . ASN A 1 98 ? 2.037 34.781 26.906 1 32.28 98 ASN A N 1
ATOM 749 C CA . ASN A 1 98 ? 2.666 33.531 27.281 1 32.28 98 ASN A CA 1
ATOM 750 C C . ASN A 1 98 ? 1.645 32.406 27.359 1 32.28 98 ASN A C 1
ATOM 752 O O . ASN A 1 98 ? 1.767 31.5 28.203 1 32.28 98 ASN A O 1
ATOM 756 N N . SER A 1 99 ? 0.36 32.625 27.078 1 30.47 99 SER A N 1
ATOM 757 C CA . SER A 1 99 ? -0.62 31.562 27.297 1 30.47 99 SER A CA 1
ATOM 758 C C . SER A 1 99 ? -0.209 30.281 26.609 1 30.47 99 SER A C 1
ATOM 760 O O . SER A 1 99 ? -0.206 30.203 25.375 1 30.47 99 SER A O 1
ATOM 762 N N . HIS A 1 100 ? 0.878 29.625 26.953 1 34.66 100 HIS A N 1
ATOM 763 C CA . HIS A 1 100 ? 1.043 28.188 26.797 1 34.66 100 HIS A CA 1
ATOM 764 C C . HIS A 1 100 ? -0.308 27.5 26.672 1 34.66 100 HIS A C 1
ATOM 766 O O . HIS A 1 100 ? -0.818 26.953 27.656 1 34.66 100 HIS A O 1
ATOM 772 N N . GLY A 1 101 ? -1.336 28.016 26.234 1 34.16 101 GLY A N 1
ATOM 773 C CA . GLY A 1 101 ? -2.752 27.688 26.188 1 34.16 101 GLY A CA 1
ATOM 774 C C . GLY A 1 101 ? -3.016 26.25 25.797 1 34.16 101 GLY A C 1
ATOM 775 O O . GLY A 1 101 ? -2.521 25.781 24.781 1 34.16 101 GLY A O 1
ATOM 776 N N . VAL A 1 102 ? -2.938 25.359 26.766 1 41.53 102 VAL A N 1
ATOM 777 C CA . VAL A 1 102 ? -3.529 24.031 26.609 1 41.53 102 VAL A CA 1
ATOM 778 C C . VAL A 1 102 ? -4.641 24.078 25.562 1 41.53 102 VAL A C 1
ATOM 780 O O . VAL A 1 102 ? -5.629 24.797 25.734 1 41.53 102 VAL A O 1
ATOM 783 N N . VAL A 1 103 ? -4.285 24.172 24.391 1 49.53 103 VAL A N 1
ATOM 784 C CA . VAL A 1 103 ? -5.344 24.109 23.375 1 49.53 103 VAL A CA 1
ATOM 785 C C . VAL A 1 103 ? -6.457 23.188 23.875 1 49.53 103 VAL A C 1
ATOM 787 O O . VAL A 1 103 ? -6.223 22 24.125 1 49.53 103 VAL A O 1
ATOM 790 N N . GLU A 1 104 ? -7.332 23.719 24.656 1 61.69 104 GLU A N 1
ATOM 791 C CA . GLU A 1 104 ? -8.523 23.016 25.109 1 61.69 104 GLU A CA 1
ATOM 792 C C . GLU A 1 104 ? -9.305 22.438 23.938 1 61.69 104 GLU A C 1
ATOM 794 O O . GLU A 1 104 ? -9.594 23.125 22.969 1 61.69 104 GLU A O 1
ATOM 799 N N . VAL A 1 105 ? -9.234 21.125 23.812 1 77.19 105 VAL A N 1
ATOM 800 C CA . VAL A 1 105 ? -10.008 20.391 22.828 1 77.19 105 VAL A CA 1
ATOM 801 C C . VAL A 1 105 ? -11.5 20.562 23.109 1 77.19 105 VAL A C 1
ATOM 803 O O . VAL A 1 105 ? -11.961 20.328 24.234 1 77.19 105 VAL A O 1
ATOM 806 N N . LYS A 1 106 ? -12.172 21.266 22.188 1 89.69 106 LYS A N 1
ATOM 807 C CA . LYS A 1 106 ? -13.602 21.484 22.328 1 89.69 106 LYS A CA 1
ATOM 808 C C . LYS A 1 106 ? -14.398 20.234 21.969 1 89.69 106 LYS A C 1
ATOM 810 O O . LYS A 1 106 ? -14.148 19.625 20.938 1 89.69 106 LYS A O 1
ATOM 815 N N . HIS A 1 107 ? -15.258 19.906 22.891 1 93.25 107 HIS A N 1
ATOM 816 C CA . HIS A 1 107 ? -16.172 18.797 22.641 1 93.25 107 HIS A CA 1
ATOM 817 C C . HIS A 1 107 ? -17.5 19.297 22.047 1 93.25 107 HIS A C 1
ATOM 819 O O . HIS A 1 107 ? -17.969 20.359 22.422 1 93.25 107 HIS A O 1
ATOM 825 N N . HIS A 1 108 ? -18.062 18.562 21.156 1 96.12 108 HIS A N 1
ATOM 826 C CA . HIS A 1 108 ? -19.344 18.906 20.531 1 96.12 108 HIS A CA 1
ATOM 827 C C . HIS A 1 108 ? -20.391 17.812 20.781 1 96.12 108 HIS A C 1
ATOM 829 O O . HIS A 1 108 ? -20.141 16.641 20.531 1 96.12 108 HIS A O 1
ATOM 835 N N . ASP A 1 109 ? -21.562 18.266 21.203 1 94.69 109 ASP A N 1
ATOM 836 C CA . ASP A 1 109 ? -22.641 17.312 21.484 1 94.69 109 ASP A CA 1
ATOM 837 C C . ASP A 1 109 ? -23.125 16.641 20.203 1 94.69 109 ASP A C 1
ATOM 839 O O . ASP A 1 109 ? -23.234 17.281 19.156 1 94.69 109 ASP A O 1
ATOM 843 N N . LYS A 1 110 ? -23.391 15.266 20.359 1 95.75 110 LYS A N 1
ATOM 844 C CA . LYS A 1 110 ? -23.906 14.445 19.266 1 95.75 110 LYS A CA 1
ATOM 845 C C . LYS A 1 110 ? -24.859 13.375 19.781 1 95.75 110 LYS A C 1
ATOM 847 O O . LYS A 1 110 ? -24.766 12.969 20.953 1 95.75 110 LYS A O 1
ATOM 852 N N . ASP A 1 111 ? -25.797 13.062 18.938 1 95.56 111 ASP A N 1
ATOM 853 C CA . ASP A 1 111 ? -26.656 11.961 19.344 1 95.56 111 ASP A CA 1
ATOM 854 C C . ASP A 1 111 ? -25.953 10.617 19.188 1 95.56 111 ASP A C 1
ATOM 856 O O . ASP A 1 111 ? -24.844 10.555 18.656 1 95.56 111 ASP A O 1
ATOM 860 N N . PHE A 1 112 ? -26.562 9.578 19.672 1 96.75 112 PHE A N 1
ATOM 861 C CA . PHE A 1 112 ? -25.953 8.258 19.719 1 96.75 112 PHE A CA 1
ATOM 862 C C . PHE A 1 112 ? -25.672 7.73 18.328 1 96.75 112 PHE A C 1
ATOM 864 O O . PHE A 1 112 ? -24.641 7.102 18.094 1 96.75 112 PHE A O 1
ATOM 871 N N . ARG A 1 113 ? -26.516 7.996 17.422 1 97.06 113 ARG A N 1
ATOM 872 C CA . ARG A 1 113 ? -26.359 7.527 16.062 1 97.06 113 ARG A CA 1
ATOM 873 C C . ARG A 1 113 ? -25.141 8.164 15.398 1 97.06 113 ARG A C 1
ATOM 875 O O . ARG A 1 113 ? -24.375 7.48 14.703 1 97.06 113 ARG A O 1
ATOM 882 N N . ALA A 1 114 ? -24.984 9.398 15.641 1 97.62 114 ALA A N 1
ATOM 883 C CA . ALA A 1 114 ? -23.844 10.133 15.109 1 97.62 114 ALA A CA 1
ATOM 884 C C . ALA A 1 114 ? -22.531 9.602 15.711 1 97.62 114 ALA A C 1
ATOM 886 O O . ALA A 1 114 ? -21.562 9.398 14.992 1 97.62 114 ALA A O 1
ATOM 887 N N . LYS A 1 115 ? -22.562 9.359 16.984 1 98.19 115 LYS A N 1
ATOM 888 C CA . LYS A 1 115 ? -21.375 8.852 17.672 1 98.19 115 LYS A CA 1
ATOM 889 C C . LYS A 1 115 ? -20.984 7.477 17.125 1 98.19 115 LYS A C 1
ATOM 891 O O . LYS A 1 115 ? -19.812 7.215 16.891 1 98.19 115 LYS A O 1
ATOM 896 N N . GLN A 1 116 ? -21.938 6.672 16.953 1 98.25 116 GLN A N 1
ATOM 897 C CA . GLN A 1 116 ? -21.688 5.324 16.453 1 98.25 116 GLN A CA 1
ATOM 898 C C . GLN A 1 116 ? -21.188 5.355 15.016 1 98.25 116 GLN A C 1
ATOM 900 O O . GLN A 1 116 ? -20.297 4.578 14.641 1 98.25 116 GLN A O 1
ATOM 905 N N . LEU A 1 117 ? -21.75 6.23 14.211 1 98.5 117 LEU A N 1
ATOM 906 C CA . LEU A 1 117 ? -21.344 6.379 12.82 1 98.5 117 LEU A CA 1
ATOM 907 C C . LEU A 1 117 ? -19.875 6.762 12.734 1 98.5 117 LEU A C 1
ATOM 909 O O . LEU A 1 117 ? -19.109 6.18 11.945 1 98.5 117 LEU A O 1
ATOM 913 N N . ILE A 1 118 ? -19.469 7.715 13.5 1 98.56 118 ILE A N 1
ATOM 914 C CA . ILE A 1 118 ? -18.094 8.188 13.5 1 98.56 118 ILE A CA 1
ATOM 915 C C . ILE A 1 118 ? -17.156 7.066 13.969 1 98.56 118 ILE A C 1
ATOM 917 O O . ILE A 1 118 ? -16.125 6.805 13.344 1 98.56 118 ILE A O 1
ATOM 921 N N . LYS A 1 119 ? -17.562 6.43 15.039 1 98 119 LYS A N 1
ATOM 922 C CA . LYS A 1 119 ? -16.766 5.336 15.586 1 98 119 LYS A CA 1
ATOM 923 C C . LYS A 1 119 ? -16.547 4.238 14.539 1 98 119 LYS A C 1
ATOM 925 O O . LYS A 1 119 ? -15.414 3.805 14.312 1 98 119 LYS A O 1
ATOM 930 N N . ASP A 1 120 ? -17.609 3.852 13.906 1 97.88 120 ASP A N 1
ATOM 931 C CA . ASP A 1 120 ? -17.531 2.799 12.898 1 97.88 120 ASP A CA 1
ATOM 932 C C . ASP A 1 120 ? -16.656 3.223 11.719 1 97.88 120 ASP A C 1
ATOM 934 O O . ASP A 1 120 ? -15.898 2.412 11.18 1 97.88 120 ASP A O 1
ATOM 938 N N . ALA A 1 121 ? -16.766 4.453 11.305 1 98.12 121 ALA A N 1
ATOM 939 C CA . ALA A 1 121 ? -15.969 4.98 10.195 1 98.12 121 ALA A CA 1
ATOM 940 C C . ALA A 1 121 ? -14.477 4.93 10.508 1 98.12 121 ALA A C 1
ATOM 942 O O . ALA A 1 121 ? -13.672 4.551 9.656 1 98.12 121 ALA A O 1
ATOM 943 N N . ILE A 1 122 ? -14.156 5.293 11.711 1 95.75 122 ILE A N 1
ATOM 944 C CA . ILE A 1 122 ? -12.766 5.293 12.141 1 95.75 122 ILE A CA 1
ATOM 945 C C . ILE A 1 122 ? -12.234 3.863 12.172 1 95.75 122 ILE A C 1
ATOM 947 O O . ILE A 1 122 ? -11.141 3.59 11.664 1 95.75 122 ILE A O 1
ATOM 951 N N . LEU A 1 123 ? -13 2.973 12.656 1 93 123 LEU A N 1
ATOM 952 C CA . LEU A 1 123 ? -12.594 1.583 12.82 1 93 123 LEU A CA 1
ATOM 953 C C . LEU A 1 123 ? -12.477 0.886 11.469 1 93 123 LEU A C 1
ATOM 955 O O . LEU A 1 123 ? -11.734 -0.087 11.328 1 93 123 LEU A O 1
ATOM 959 N N . ASP A 1 124 ? -13.141 1.424 10.523 1 93.31 124 ASP A N 1
ATOM 960 C CA . ASP A 1 124 ? -13.141 0.826 9.195 1 93.31 124 ASP A CA 1
ATOM 961 C C . ASP A 1 124 ? -12.047 1.425 8.32 1 93.31 124 ASP A C 1
ATOM 963 O O . ASP A 1 124 ? -11.797 0.945 7.215 1 93.31 124 ASP A O 1
ATOM 967 N N . ASN A 1 125 ? -11.477 2.465 8.727 1 90.75 125 ASN A N 1
ATOM 968 C CA . ASN A 1 125 ? -10.422 3.133 7.965 1 90.75 125 ASN A CA 1
ATOM 969 C C . ASN A 1 125 ? -9.078 2.432 8.141 1 90.75 125 ASN A C 1
ATOM 971 O O . ASN A 1 125 ? -8.625 2.219 9.266 1 90.75 125 ASN A O 1
ATOM 975 N N . GLY A 1 126 ? -8.531 2.119 7.082 1 82.56 126 GLY A N 1
ATOM 976 C CA . GLY A 1 126 ? -7.305 1.333 7.082 1 82.56 126 GLY A CA 1
ATOM 977 C C . GLY A 1 126 ? -6.152 2.021 7.793 1 82.56 126 GLY A C 1
ATOM 978 O O . GLY A 1 126 ? -5.203 1.365 8.227 1 82.56 126 GLY A O 1
ATOM 979 N N . PHE A 1 127 ? -6.203 3.262 8.016 1 82.19 127 PHE A N 1
ATOM 980 C CA . PHE A 1 127 ? -5.09 4.016 8.578 1 82.19 127 PHE A CA 1
ATOM 981 C C . PHE A 1 127 ? -5.398 4.434 10.016 1 82.19 127 PHE A C 1
ATOM 983 O O . PHE A 1 127 ? -4.488 4.789 10.766 1 82.19 127 PHE A O 1
ATOM 990 N N . LEU A 1 128 ? -6.664 4.32 10.359 1 86.38 128 LEU A N 1
ATOM 991 C CA . LEU A 1 128 ? -7.074 4.855 11.656 1 86.38 128 LEU A CA 1
ATOM 992 C C . LEU A 1 128 ? -7.535 3.734 12.578 1 86.38 128 LEU A C 1
ATOM 994 O O . LEU A 1 128 ? -7.746 3.959 13.773 1 86.38 128 LEU A O 1
ATOM 998 N N . LYS A 1 129 ? -7.625 2.57 12.094 1 83 129 LYS A N 1
ATOM 999 C CA . LYS A 1 129 ? -8.281 1.468 12.789 1 83 129 LYS A CA 1
ATOM 1000 C C . LYS A 1 129 ? -7.492 1.04 14.023 1 83 129 LYS A C 1
ATOM 1002 O O . LYS A 1 129 ? -8.031 0.393 14.922 1 83 129 LYS A O 1
ATOM 1007 N N . ASN A 1 130 ? -6.258 1.433 14.117 1 75.12 130 ASN A N 1
ATOM 1008 C CA . ASN A 1 130 ? -5.422 0.936 15.203 1 75.12 130 ASN A CA 1
ATOM 1009 C C . ASN A 1 130 ? -5.355 1.929 16.359 1 75.12 130 ASN A C 1
ATOM 1011 O O . ASN A 1 130 ? -4.555 1.766 17.281 1 75.12 130 ASN A O 1
ATOM 1015 N N . LEU A 1 131 ? -6.207 2.936 16.297 1 77.88 131 LEU A N 1
ATOM 1016 C CA . LEU A 1 131 ? -6.277 3.883 17.406 1 77.88 131 LEU A CA 1
ATOM 1017 C C . LEU A 1 131 ? -6.875 3.227 18.641 1 77.88 131 LEU A C 1
ATOM 1019 O O . LEU A 1 131 ? -7.707 2.322 18.531 1 77.88 131 LEU A O 1
ATOM 1023 N N . ASP A 1 132 ? -6.355 3.594 19.75 1 74.31 132 ASP A N 1
ATOM 1024 C CA . ASP A 1 132 ? -6.918 3.01 20.969 1 74.31 132 ASP A CA 1
ATOM 1025 C C . ASP A 1 132 ? -8.297 3.586 21.266 1 74.31 132 ASP A C 1
ATOM 1027 O O . ASP A 1 132 ? -8.703 4.59 20.672 1 74.31 132 ASP A O 1
ATOM 1031 N N . ALA A 1 133 ? -8.938 2.957 22.203 1 83.94 133 ALA A N 1
ATOM 1032 C CA . ALA A 1 133 ? -10.32 3.287 22.516 1 83.94 133 ALA A CA 1
ATOM 1033 C C . ALA A 1 133 ? -10.445 4.719 23.047 1 83.94 133 ALA A C 1
ATOM 1035 O O . ALA A 1 133 ? -11.422 5.406 22.766 1 83.94 133 ALA A O 1
ATOM 1036 N N . VAL A 1 134 ? -9.508 5.148 23.828 1 80.19 134 VAL A N 1
ATOM 1037 C CA . VAL A 1 134 ? -9.531 6.496 24.391 1 80.19 134 VAL A CA 1
ATOM 1038 C C . VAL A 1 134 ? -9.391 7.527 23.266 1 80.19 134 VAL A C 1
ATOM 1040 O O . VAL A 1 134 ? -10.102 8.531 23.25 1 80.19 134 VAL A O 1
ATOM 1043 N N . GLN A 1 135 ? -8.484 7.262 22.344 1 82.06 135 GLN A N 1
ATOM 1044 C CA . GLN A 1 135 ? -8.281 8.148 21.203 1 82.06 135 GLN A CA 1
ATOM 1045 C C . GLN A 1 135 ? -9.531 8.234 20.328 1 82.06 135 GLN A C 1
ATOM 1047 O O . GLN A 1 135 ? -9.93 9.32 19.906 1 82.06 135 GLN A O 1
ATOM 1052 N N . ILE A 1 136 ? -10.164 7.086 20.156 1 91.56 136 ILE A N 1
ATOM 1053 C CA . ILE A 1 136 ? -11.367 7.023 19.328 1 91.56 136 ILE A CA 1
ATOM 1054 C C . ILE A 1 136 ? -12.484 7.832 19.984 1 91.56 136 ILE A C 1
ATOM 1056 O O . ILE A 1 136 ? -13.164 8.617 19.328 1 91.56 136 ILE A O 1
ATOM 1060 N N . ARG A 1 137 ? -12.617 7.668 21.219 1 92 137 ARG A N 1
ATOM 1061 C CA . ARG A 1 137 ? -13.641 8.406 21.953 1 92 137 ARG A CA 1
ATOM 1062 C C . ARG A 1 137 ? -13.414 9.914 21.844 1 92 137 ARG A C 1
ATOM 1064 O O . ARG A 1 137 ? -14.367 10.68 21.672 1 92 137 ARG A O 1
ATOM 1071 N N . GLU A 1 138 ? -12.148 10.312 21.984 1 89.88 138 GLU A N 1
ATOM 1072 C CA . GLU A 1 138 ? -11.812 11.727 21.891 1 89.88 138 GLU A CA 1
ATOM 1073 C C . GLU A 1 138 ? -12.125 12.273 20.5 1 89.88 138 GLU A C 1
ATOM 1075 O O . GLU A 1 138 ? -12.617 13.398 20.359 1 89.88 138 GLU A O 1
ATOM 1080 N N . ILE A 1 139 ? -11.859 11.469 19.531 1 94.38 139 ILE A N 1
ATOM 1081 C CA . ILE A 1 139 ? -12.148 11.891 18.156 1 94.38 139 ILE A CA 1
ATOM 1082 C C . ILE A 1 139 ? -13.648 12.07 17.984 1 94.38 139 ILE A C 1
ATOM 1084 O O . ILE A 1 139 ? -14.102 13.086 17.453 1 94.38 139 ILE A O 1
ATOM 1088 N N . VAL A 1 140 ? -14.367 11.133 18.453 1 97.31 140 VAL A N 1
ATOM 1089 C CA . VAL A 1 140 ? -15.82 11.172 18.359 1 97.31 140 VAL A CA 1
ATOM 1090 C C . VAL A 1 140 ? -16.359 12.438 19.031 1 97.31 140 VAL A C 1
ATOM 1092 O O . VAL A 1 140 ? -17.188 13.148 18.469 1 97.31 140 VAL A O 1
ATOM 1095 N N . ASP A 1 141 ? -15.797 12.734 20.109 1 96.06 141 ASP A N 1
ATOM 1096 C CA . ASP A 1 141 ? -16.312 13.844 20.922 1 96.06 141 ASP A CA 1
ATOM 1097 C C . ASP A 1 141 ? -15.898 15.188 20.328 1 96.06 141 ASP A C 1
ATOM 1099 O O . ASP A 1 141 ? -16.594 16.188 20.5 1 96.06 141 ASP A O 1
ATOM 1103 N N . CYS A 1 142 ? -14.867 15.203 19.578 1 95.19 142 CYS A N 1
ATOM 1104 C CA . CYS A 1 142 ? -14.312 16.484 19.125 1 95.19 142 CYS A CA 1
ATOM 1105 C C . CYS A 1 142 ? -14.82 16.844 17.734 1 95.19 142 CYS A C 1
ATOM 1107 O O . CYS A 1 142 ? -14.727 18 17.328 1 95.19 142 CYS A O 1
ATOM 1109 N N . MET A 1 143 ? -15.305 15.859 17.031 1 97.62 143 MET A N 1
ATOM 1110 C CA . MET A 1 143 ? -15.75 16.172 15.664 1 97.62 143 MET A CA 1
ATOM 1111 C C . MET A 1 143 ? -17.016 17.016 15.688 1 97.62 143 MET A C 1
ATOM 1113 O O . MET A 1 143 ? -17.859 16.859 16.562 1 97.62 143 MET A O 1
ATOM 1117 N N . TYR A 1 144 ? -17.141 17.938 14.734 1 98 144 TYR A N 1
ATOM 1118 C CA . TYR A 1 144 ? -18.328 18.766 14.57 1 98 144 TYR A CA 1
ATOM 1119 C C . TYR A 1 144 ? -18.844 18.703 13.141 1 98 144 TYR A C 1
ATOM 1121 O O . TYR A 1 144 ? -18.188 18.156 12.258 1 98 144 TYR A O 1
ATOM 1129 N N . GLU A 1 145 ? -20.031 19.234 12.914 1 98.06 145 GLU A N 1
ATOM 1130 C CA . GLU A 1 145 ? -20.719 19.047 11.648 1 98.06 145 GLU A CA 1
ATOM 1131 C C . GLU A 1 145 ? -20.406 20.156 10.672 1 98.06 145 GLU A C 1
ATOM 1133 O O . GLU A 1 145 ? -20.266 21.312 11.07 1 98.06 145 GLU A O 1
ATOM 1138 N N . MET A 1 146 ? -20.25 19.812 9.391 1 98.31 146 MET A N 1
ATOM 1139 C CA . MET A 1 146 ? -20.156 20.75 8.281 1 98.31 146 MET A CA 1
ATOM 1140 C C . MET A 1 146 ? -21.016 20.312 7.113 1 98.31 146 MET A C 1
ATOM 1142 O O . MET A 1 146 ? -21.203 19.125 6.883 1 98.31 146 MET A O 1
ATOM 1146 N N . LYS A 1 147 ? -21.531 21.297 6.422 1 98.5 147 LYS A N 1
ATOM 1147 C CA . LYS A 1 147 ? -22.391 21.016 5.277 1 98.5 147 LYS A CA 1
ATOM 1148 C C . LYS A 1 147 ? -21.75 21.469 3.973 1 98.5 147 LYS A C 1
ATOM 1150 O O . LYS A 1 147 ? -21 22.453 3.961 1 98.5 147 LYS A O 1
ATOM 1155 N N . PHE A 1 148 ? -22.031 20.719 2.916 1 98.44 148 PHE A N 1
ATOM 1156 C CA . PHE A 1 148 ? -21.578 21.031 1.57 1 98.44 148 PHE A CA 1
ATOM 1157 C C . PHE A 1 148 ? -22.719 20.953 0.571 1 98.44 148 PHE A C 1
ATOM 1159 O O . PHE A 1 148 ? -23.609 20.094 0.701 1 98.44 148 PHE A O 1
ATOM 1166 N N . VAL A 1 149 ? -22.656 21.875 -0.38 1 98.19 149 VAL A N 1
ATOM 1167 C CA . VAL A 1 149 ? -23.672 21.828 -1.427 1 98.19 149 VAL A CA 1
ATOM 1168 C C . VAL A 1 149 ? -23.141 21.047 -2.631 1 98.19 149 VAL A C 1
ATOM 1170 O O . VAL A 1 149 ? -21.938 20.906 -2.799 1 98.19 149 VAL A O 1
ATOM 1173 N N . LYS A 1 150 ? -24.109 20.594 -3.416 1 98.19 150 LYS A N 1
ATOM 1174 C CA . LYS A 1 150 ? -23.766 19.859 -4.625 1 98.19 150 LYS A CA 1
ATOM 1175 C C . LYS A 1 150 ? -22.734 20.625 -5.457 1 98.19 150 LYS A C 1
ATOM 1177 O O . LYS A 1 150 ? -22.906 21.828 -5.699 1 98.19 150 LYS A O 1
ATOM 1182 N N . GLY A 1 151 ? -21.609 19.922 -5.781 1 97.75 151 GLY A N 1
ATOM 1183 C CA . GLY A 1 151 ? -20.609 20.516 -6.645 1 97.75 151 GLY A CA 1
ATOM 1184 C C . GLY A 1 151 ? -19.453 21.141 -5.879 1 97.75 151 GLY A C 1
ATOM 1185 O O . GLY A 1 151 ? -18.422 21.453 -6.457 1 97.75 151 GLY A O 1
ATOM 1186 N N . GLN A 1 152 ? -19.641 21.297 -4.605 1 98.19 152 GLN A N 1
ATOM 1187 C CA . GLN A 1 152 ? -18.609 21.938 -3.789 1 98.19 152 GLN A CA 1
ATOM 1188 C C . GLN A 1 152 ? -17.484 20.953 -3.463 1 98.19 152 GLN A C 1
ATOM 1190 O O . GLN A 1 152 ? -17.75 19.781 -3.166 1 98.19 152 GLN A O 1
ATOM 1195 N N . TYR A 1 153 ? -16.266 21.391 -3.541 1 98.25 153 TYR A N 1
ATOM 1196 C CA . TYR A 1 153 ? -15.109 20.578 -3.148 1 98.25 153 TYR A CA 1
ATOM 1197 C C . TYR A 1 153 ? -14.922 20.609 -1.637 1 98.25 153 TYR A C 1
ATOM 1199 O O . TYR A 1 153 ? -14.898 21.688 -1.025 1 98.25 153 TYR A O 1
ATOM 1207 N N . VAL A 1 154 ? -14.773 19.438 -1.122 1 98.12 154 VAL A N 1
ATOM 1208 C CA . VAL A 1 154 ? -14.438 19.297 0.289 1 98.12 154 VAL A CA 1
ATOM 1209 C C . VAL A 1 154 ? -12.922 19.328 0.464 1 98.12 154 VAL A C 1
ATOM 1211 O O . VAL A 1 154 ? -12.422 19.906 1.438 1 98.12 154 VAL A O 1
ATOM 1214 N N . ILE A 1 155 ? -12.281 18.625 -0.402 1 98.06 155 ILE A N 1
ATOM 1215 C CA . ILE A 1 155 ? -10.828 18.531 -0.477 1 98.06 155 ILE A CA 1
ATOM 1216 C C . ILE A 1 155 ? -10.367 18.844 -1.899 1 98.06 155 ILE A C 1
ATOM 1218 O O . ILE A 1 155 ? -10.977 18.391 -2.869 1 98.06 155 ILE A O 1
ATOM 1222 N N . LYS A 1 156 ? -9.336 19.594 -1.947 1 96.69 156 LYS A N 1
ATOM 1223 C CA . LYS A 1 156 ? -8.711 19.844 -3.242 1 96.69 156 LYS A CA 1
ATOM 1224 C C . LYS A 1 156 ? -7.277 19.312 -3.271 1 96.69 156 LYS A C 1
ATOM 1226 O O . LYS A 1 156 ? -6.473 19.641 -2.4 1 96.69 156 LYS A O 1
ATOM 1231 N N . GLU A 1 157 ? -7.062 18.531 -4.258 1 94.25 157 GLU A N 1
ATOM 1232 C CA . GLU A 1 157 ? -5.738 17.953 -4.461 1 94.25 157 GLU A CA 1
ATOM 1233 C C . GLU A 1 157 ? -4.656 19.031 -4.445 1 94.25 157 GLU A C 1
ATOM 1235 O O . GLU A 1 157 ? -4.836 20.109 -5.027 1 94.25 157 GLU A O 1
ATOM 1240 N N . GLY A 1 158 ? -3.592 18.75 -3.691 1 91.81 158 GLY A N 1
ATOM 1241 C CA . GLY A 1 158 ? -2.463 19.672 -3.678 1 91.81 158 GLY A CA 1
ATOM 1242 C C . GLY A 1 158 ? -2.512 20.656 -2.529 1 91.81 158 GLY A C 1
ATOM 1243 O O . GLY A 1 158 ? -1.508 21.297 -2.209 1 91.81 158 GLY A O 1
ATOM 1244 N N . GLU A 1 159 ? -3.621 20.812 -1.922 1 92.44 159 GLU A N 1
ATOM 1245 C CA . GLU A 1 159 ? -3.758 21.734 -0.795 1 92.44 159 GLU A CA 1
ATOM 1246 C C . GLU A 1 159 ? -3.248 21.094 0.497 1 92.44 159 GLU A C 1
ATOM 1248 O O . GLU A 1 159 ? -3.08 19.875 0.574 1 92.44 159 GLU A O 1
ATOM 1253 N N . ILE A 1 160 ? -3.033 21.969 1.436 1 88.44 160 ILE A N 1
ATOM 1254 C CA . ILE A 1 160 ? -2.643 21.5 2.756 1 88.44 160 ILE A CA 1
ATOM 1255 C C . ILE A 1 160 ? -3.85 20.875 3.461 1 88.44 160 ILE A C 1
ATOM 1257 O O . ILE A 1 160 ? -4.945 21.453 3.434 1 88.44 160 ILE A O 1
ATOM 1261 N N . GLY A 1 161 ? -3.609 19.766 3.992 1 89.19 161 GLY A N 1
ATOM 1262 C CA . GLY A 1 161 ? -4.684 19.109 4.723 1 89.19 161 GLY A CA 1
ATOM 1263 C C . GLY A 1 161 ? -4.895 19.688 6.113 1 89.19 161 GLY A C 1
ATOM 1264 O O . GLY A 1 161 ? -4.047 19.516 6.992 1 89.19 161 GLY A O 1
ATOM 1265 N N . GLN A 1 162 ? -6.113 20.203 6.336 1 89.62 162 GLN A N 1
ATOM 1266 C CA . GLN A 1 162 ? -6.363 20.875 7.613 1 89.62 162 GLN A CA 1
ATOM 1267 C C . GLN A 1 162 ? -7.438 20.141 8.414 1 89.62 162 GLN A C 1
ATOM 1269 O O . GLN A 1 162 ? -7.648 20.422 9.594 1 89.62 162 GLN A O 1
ATOM 1274 N N . HIS A 1 163 ? -8.039 19.156 7.652 1 96.31 163 HIS A N 1
ATOM 1275 C CA . HIS A 1 163 ? -9.18 18.531 8.305 1 96.31 163 HIS A CA 1
ATOM 1276 C C . HIS A 1 163 ? -9.234 17.031 8.016 1 96.31 163 HIS A C 1
ATOM 1278 O O . HIS A 1 163 ? -8.781 16.594 6.957 1 96.31 163 HIS A O 1
ATOM 1284 N N . LEU A 1 164 ? -9.719 16.312 8.977 1 96.44 164 LEU A N 1
ATOM 1285 C CA . LEU A 1 164 ? -10.203 14.945 8.836 1 96.44 164 LEU A CA 1
ATOM 1286 C C . LEU A 1 164 ? -11.719 14.914 8.727 1 96.44 164 LEU A C 1
ATOM 1288 O O . LEU A 1 164 ? -12.414 15.648 9.43 1 96.44 164 LEU A O 1
ATOM 1292 N N . PHE A 1 165 ? -12.242 14.008 7.867 1 98.56 165 PHE A N 1
ATOM 1293 C CA . PHE A 1 165 ? -13.68 14.008 7.629 1 98.56 165 PHE A CA 1
ATOM 1294 C C . PHE A 1 165 ? -14.258 12.609 7.844 1 98.56 165 PHE A C 1
ATOM 1296 O O . PHE A 1 165 ? -13.57 11.609 7.625 1 98.56 165 PHE A O 1
ATOM 1303 N N . VAL A 1 166 ? -15.492 12.578 8.234 1 98.69 166 VAL A N 1
ATOM 1304 C CA . VAL A 1 166 ? -16.359 11.406 8.164 1 98.69 166 VAL A CA 1
ATOM 1305 C C . VAL A 1 166 ? -17.656 11.758 7.434 1 98.69 166 VAL A C 1
ATOM 1307 O O . VAL A 1 166 ? -18.359 12.688 7.824 1 98.69 166 VAL A O 1
ATOM 1310 N N . SER A 1 167 ? -17.953 11.016 6.375 1 98.69 167 SER A N 1
ATOM 1311 C CA . SER A 1 167 ? -19.172 11.273 5.629 1 98.69 167 SER A CA 1
ATOM 1312 C C . SER A 1 167 ? -20.406 10.844 6.426 1 98.69 167 SER A C 1
ATOM 1314 O O . SER A 1 167 ? -20.5 9.695 6.859 1 98.69 167 SER A O 1
ATOM 1316 N N . ALA A 1 168 ? -21.297 11.758 6.609 1 98.38 168 ALA A N 1
ATOM 1317 C CA . ALA A 1 168 ? -22.531 11.461 7.336 1 98.38 168 ALA A CA 1
ATOM 1318 C C . ALA A 1 168 ? -23.688 11.219 6.375 1 98.38 168 ALA A C 1
ATOM 1320 O O . ALA A 1 168 ? -24.422 10.242 6.52 1 98.38 168 ALA A O 1
ATOM 1321 N N . GLU A 1 169 ? -23.859 12.156 5.527 1 98 169 GLU A N 1
ATOM 1322 C CA . GLU A 1 169 ? -24.922 12.109 4.523 1 98 169 GLU A CA 1
ATOM 1323 C C . GLU A 1 169 ? -24.422 12.617 3.174 1 98 169 GLU A C 1
ATOM 1325 O O . GLU A 1 169 ? -23.562 13.5 3.111 1 98 169 GLU A O 1
ATOM 1330 N N . GLY A 1 170 ? -25.047 12 2.105 1 97.88 170 GLY A N 1
ATOM 1331 C CA . GLY A 1 170 ? -24.703 12.422 0.759 1 97.88 170 GLY A CA 1
ATOM 1332 C C . GLY A 1 170 ? -23.656 11.539 0.11 1 97.88 170 GLY A C 1
ATOM 1333 O O . GLY A 1 170 ? -23.312 10.477 0.642 1 97.88 170 GLY A O 1
ATOM 1334 N N . GLU A 1 171 ? -23.281 11.992 -1.108 1 97.88 171 GLU A N 1
ATOM 1335 C CA . GLU A 1 171 ? -22.312 11.234 -1.884 1 97.88 171 GLU A CA 1
ATOM 1336 C C . GLU A 1 171 ? -21.156 12.133 -2.346 1 97.88 171 GLU A C 1
ATOM 1338 O O . GLU A 1 171 ? -21.375 13.289 -2.701 1 97.88 171 GLU A O 1
ATOM 1343 N N . PHE A 1 172 ? -20 11.539 -2.303 1 98.44 172 PHE A N 1
ATOM 1344 C CA . PHE A 1 172 ? -18.812 12.273 -2.721 1 98.44 172 PHE A CA 1
ATOM 1345 C C . PHE A 1 172 ? -18.078 11.539 -3.834 1 98.44 172 PHE A C 1
ATOM 1347 O O . PHE A 1 172 ? -18.156 10.312 -3.93 1 98.44 172 PHE A O 1
ATOM 1354 N N . GLU A 1 173 ? -17.406 12.312 -4.629 1 98.12 173 GLU A N 1
ATOM 1355 C CA . GLU A 1 173 ? -16.578 11.773 -5.699 1 98.12 173 GLU A CA 1
ATOM 1356 C C . GLU A 1 173 ? -15.094 12.078 -5.461 1 98.12 173 GLU A C 1
ATOM 1358 O O . GLU A 1 173 ? -14.742 13.195 -5.074 1 98.12 173 GLU A O 1
ATOM 1363 N N . VAL A 1 174 ? -14.312 11.055 -5.637 1 97.5 174 VAL A N 1
ATOM 1364 C CA . VAL A 1 174 ? -12.867 11.211 -5.516 1 97.5 174 VAL A CA 1
ATOM 1365 C C . VAL A 1 174 ? -12.242 11.336 -6.902 1 97.5 174 VAL A C 1
ATOM 1367 O O . VAL A 1 174 ? -12.5 10.516 -7.781 1 97.5 174 VAL A O 1
ATOM 1370 N N . GLU A 1 175 ? -11.438 12.43 -7.039 1 95.56 175 GLU A N 1
ATOM 1371 C CA . GLU A 1 175 ? -10.773 12.703 -8.312 1 95.56 175 GLU A CA 1
ATOM 1372 C C . GLU A 1 175 ? -9.273 12.891 -8.117 1 95.56 175 GLU A C 1
ATOM 1374 O O . GLU A 1 175 ? -8.836 13.516 -7.152 1 95.56 175 GLU A O 1
ATOM 1379 N N . LYS A 1 176 ? -8.57 12.312 -8.961 1 90.38 176 LYS A N 1
ATOM 1380 C CA . LYS A 1 176 ? -7.117 12.484 -8.961 1 90.38 176 LYS A CA 1
ATOM 1381 C C . LYS A 1 176 ? -6.586 12.648 -10.375 1 90.38 176 LYS A C 1
ATOM 1383 O O . LYS A 1 176 ? -6.914 11.859 -11.266 1 90.38 176 LYS A O 1
ATOM 1388 N N . ASP A 1 177 ? -5.793 13.594 -10.562 1 79.56 177 ASP A N 1
ATOM 1389 C CA . ASP A 1 177 ? -5.191 13.867 -11.867 1 79.56 177 ASP A CA 1
ATOM 1390 C C . ASP A 1 177 ? -6.246 13.891 -12.969 1 79.56 177 ASP A C 1
ATOM 1392 O O . ASP A 1 177 ? -6.074 13.258 -14.008 1 79.56 177 ASP A O 1
ATOM 1396 N N . GLY A 1 178 ? -7.344 14.438 -12.617 1 81.44 178 GLY A N 1
ATOM 1397 C CA . GLY A 1 178 ? -8.398 14.609 -13.609 1 81.44 178 GLY A CA 1
ATOM 1398 C C . GLY A 1 178 ? -9.227 13.352 -13.812 1 81.44 178 GLY A C 1
ATOM 1399 O O . GLY A 1 178 ? -10.195 13.367 -14.578 1 81.44 178 GLY A O 1
ATOM 1400 N N . ASN A 1 179 ? -8.914 12.281 -13.117 1 89.5 179 ASN A N 1
ATOM 1401 C CA . ASN A 1 179 ? -9.656 11.031 -13.25 1 89.5 179 ASN A CA 1
ATOM 1402 C C . ASN A 1 179 ? -10.484 10.742 -12 1 89.5 179 ASN A C 1
ATOM 1404 O O . ASN A 1 179 ? -10.039 10.992 -10.883 1 89.5 179 ASN A O 1
ATOM 1408 N N . VAL A 1 180 ? -11.648 10.188 -12.32 1 92.25 180 VAL A N 1
ATOM 1409 C CA . VAL A 1 180 ? -12.492 9.773 -11.211 1 92.25 180 VAL A CA 1
ATOM 1410 C C . VAL A 1 180 ? -12.031 8.422 -10.672 1 92.25 180 VAL A C 1
ATOM 1412 O O . VAL A 1 180 ? -11.992 7.434 -11.406 1 92.25 180 VAL A O 1
ATOM 1415 N N . LEU A 1 181 ? -11.641 8.43 -9.492 1 91.62 181 LEU A N 1
ATOM 1416 C CA . LEU A 1 181 ? -11.133 7.207 -8.875 1 91.62 181 LEU A CA 1
ATOM 1417 C C . LEU A 1 181 ? -12.266 6.398 -8.258 1 91.62 181 LEU A C 1
ATOM 1419 O O . LEU A 1 181 ? -12.188 5.172 -8.164 1 91.62 181 LEU A O 1
ATOM 1423 N N . GLY A 1 182 ? -13.305 7.074 -7.789 1 93.5 182 GLY A N 1
ATOM 1424 C CA . GLY A 1 182 ? -14.406 6.398 -7.121 1 93.5 182 GLY A CA 1
ATOM 1425 C C . GLY A 1 182 ? -15.305 7.348 -6.344 1 93.5 182 GLY A C 1
ATOM 1426 O O . GLY A 1 182 ? -15.273 8.562 -6.562 1 93.5 182 GLY A O 1
ATOM 1427 N N . ASN A 1 183 ? -16.156 6.66 -5.492 1 95.88 183 ASN A N 1
ATOM 1428 C CA . ASN A 1 183 ? -17.094 7.418 -4.664 1 95.88 183 ASN A CA 1
ATOM 1429 C C . ASN A 1 183 ? -16.922 7.086 -3.184 1 95.88 183 ASN A C 1
ATOM 1431 O O . ASN A 1 183 ? -16.391 6.027 -2.836 1 95.88 183 ASN A O 1
ATOM 1435 N N . ILE A 1 184 ? -17.328 7.984 -2.422 1 96.25 184 ILE A N 1
ATOM 1436 C CA . ILE A 1 184 ? -17.344 7.789 -0.976 1 96.25 184 ILE A CA 1
ATOM 1437 C C . ILE A 1 184 ? -18.797 7.801 -0.482 1 96.25 184 ILE A C 1
ATOM 1439 O O . ILE A 1 184 ? -19.453 8.844 -0.5 1 96.25 184 ILE A O 1
ATOM 1443 N N . PRO A 1 185 ? -19.203 6.664 -0.035 1 94.81 185 PRO A N 1
ATOM 1444 C CA . PRO A 1 185 ? -20.547 6.625 0.558 1 94.81 185 PRO A CA 1
ATOM 1445 C C . PRO A 1 185 ? -20.578 7.145 1.993 1 94.81 185 PRO A C 1
ATOM 1447 O O . PRO A 1 185 ? -19.516 7.422 2.574 1 94.81 185 PRO A O 1
ATOM 1450 N N . PRO A 1 186 ? -21.781 7.324 2.572 1 96.94 186 PRO A N 1
ATOM 1451 C CA . PRO A 1 186 ? -21.859 7.703 3.984 1 96.94 186 PRO A CA 1
ATOM 1452 C C . PRO A 1 186 ? -21.203 6.68 4.906 1 96.94 186 PRO A C 1
ATOM 1454 O O . PRO A 1 186 ? -21.203 5.48 4.609 1 96.94 186 PRO A O 1
ATOM 1457 N N . GLY A 1 187 ? -20.625 7.215 5.961 1 97.56 187 GLY A N 1
ATOM 1458 C CA . GLY A 1 187 ? -20.062 6.328 6.973 1 97.56 187 GLY A CA 1
ATOM 1459 C C . GLY A 1 187 ? -18.609 5.992 6.734 1 97.56 187 GLY A C 1
ATOM 1460 O O . GLY A 1 187 ? -18.109 4.977 7.227 1 97.56 187 GLY A O 1
ATOM 1461 N N . ARG A 1 188 ? -17.938 6.82 5.949 1 97.38 188 ARG A N 1
ATOM 1462 C CA . ARG A 1 188 ? -16.531 6.582 5.656 1 97.38 188 ARG A CA 1
ATOM 1463 C C . ARG A 1 188 ? -15.68 7.762 6.094 1 97.38 188 ARG A C 1
ATOM 1465 O O . ARG A 1 188 ? -16.062 8.922 5.918 1 97.38 188 ARG A O 1
ATOM 1472 N N . ALA A 1 189 ? -14.508 7.418 6.668 1 97.75 189 ALA A N 1
ATOM 1473 C CA . ALA A 1 189 ? -13.523 8.461 6.98 1 97.75 189 ALA A CA 1
ATOM 1474 C C . ALA A 1 189 ? -12.625 8.742 5.781 1 97.75 189 ALA A C 1
ATOM 1476 O O . ALA A 1 189 ? -12.305 7.836 5.008 1 97.75 189 ALA A O 1
ATOM 1477 N N . PHE A 1 190 ? -12.297 10.031 5.59 1 97.38 190 PHE A N 1
ATOM 1478 C CA . PHE A 1 190 ? -11.383 10.391 4.512 1 97.38 190 PHE A CA 1
ATOM 1479 C C . PHE A 1 190 ? -10.609 11.656 4.859 1 97.38 190 PHE A C 1
ATOM 1481 O O . PHE A 1 190 ? -10.969 12.375 5.797 1 97.38 190 PHE A O 1
ATOM 1488 N N . GLY A 1 191 ? -9.57 11.898 4.18 1 96.06 191 GLY A N 1
ATOM 1489 C CA . GLY A 1 191 ? -8.711 13.047 4.418 1 96.06 191 GLY A CA 1
ATOM 1490 C C . GLY A 1 191 ? -7.637 12.789 5.453 1 96.06 191 GLY A C 1
ATOM 1491 O O . GLY A 1 191 ? -6.973 13.719 5.914 1 96.06 191 GLY A O 1
ATOM 1492 N N . GLU A 1 192 ? -7.383 11.578 5.797 1 91.81 192 GLU A N 1
ATOM 1493 C CA . GLU A 1 192 ? -6.488 11.227 6.898 1 91.81 192 GLU A CA 1
ATOM 1494 C C . GLU A 1 192 ? -5.031 11.242 6.449 1 91.81 192 GLU A C 1
ATOM 1496 O O . GLU A 1 192 ? -4.133 11.508 7.254 1 91.81 192 GLU A O 1
ATOM 1501 N N . LEU A 1 193 ? -4.855 11.031 5.172 1 90.56 193 LEU A N 1
ATOM 1502 C CA . LEU A 1 193 ? -3.496 10.812 4.695 1 90.56 193 LEU A CA 1
ATOM 1503 C C . LEU A 1 193 ? -2.66 12.086 4.832 1 90.56 193 LEU A C 1
ATOM 1505 O O . LEU A 1 193 ? -1.552 12.047 5.367 1 90.56 193 LEU A O 1
ATOM 1509 N N . ALA A 1 194 ? -3.182 13.18 4.371 1 90.12 194 ALA A N 1
ATOM 1510 C CA . ALA A 1 194 ? -2.434 14.438 4.41 1 90.12 194 ALA A CA 1
ATOM 1511 C C . ALA A 1 194 ? -2.035 14.789 5.836 1 90.12 194 ALA A C 1
ATOM 1513 O O . ALA A 1 194 ? -0.972 15.375 6.066 1 90.12 194 ALA A O 1
ATOM 1514 N N . ILE A 1 195 ? -2.869 14.438 6.727 1 82.06 195 ILE A N 1
ATOM 1515 C CA . ILE A 1 195 ? -2.621 14.758 8.133 1 82.06 195 ILE A CA 1
ATOM 1516 C C . ILE A 1 195 ? -1.626 13.758 8.711 1 82.06 195 ILE A C 1
ATOM 1518 O O . ILE A 1 195 ? -0.668 14.148 9.391 1 82.06 195 ILE A O 1
ATOM 1522 N N . LEU A 1 196 ? -1.827 12.539 8.445 1 79.56 196 LEU A N 1
ATOM 1523 C CA . LEU A 1 196 ? -1.015 11.469 9.008 1 79.56 196 LEU A CA 1
ATOM 1524 C C . LEU A 1 196 ? 0.413 11.523 8.477 1 79.56 196 LEU A C 1
ATOM 1526 O O . LEU A 1 196 ? 1.368 11.289 9.219 1 79.56 196 LEU A O 1
ATOM 1530 N N . TYR A 1 197 ? 0.53 11.891 7.211 1 77.62 197 TYR A N 1
ATOM 1531 C CA . TYR A 1 197 ? 1.848 11.789 6.598 1 77.62 197 TYR A CA 1
ATOM 1532 C C . TYR A 1 197 ? 2.404 13.172 6.273 1 77.62 197 TYR A C 1
ATOM 1534 O O . TYR A 1 197 ? 3.412 13.289 5.57 1 77.62 197 TYR A O 1
ATOM 1542 N N . ASN A 1 198 ? 1.784 14.164 6.793 1 77.56 198 ASN A N 1
ATOM 1543 C CA . ASN A 1 198 ? 2.256 15.531 6.609 1 77.56 198 ASN A CA 1
ATOM 1544 C C . ASN A 1 198 ? 2.582 15.82 5.148 1 77.56 198 ASN A C 1
ATOM 1546 O O . ASN A 1 198 ? 3.701 16.234 4.828 1 77.56 198 ASN A O 1
ATOM 1550 N N . CYS A 1 199 ? 1.641 15.648 4.363 1 79.12 199 CYS A N 1
ATOM 1551 C CA . CYS A 1 199 ? 1.76 15.922 2.938 1 79.12 199 CYS A CA 1
ATOM 1552 C C . CYS A 1 199 ? 0.527 16.656 2.418 1 79.12 199 CYS A C 1
ATOM 1554 O O . CYS A 1 199 ? -0.406 16.922 3.178 1 79.12 199 CYS A O 1
ATOM 1556 N N . THR A 1 200 ? 0.621 17.125 1.241 1 89.56 200 THR A N 1
ATOM 1557 C CA . THR A 1 200 ? -0.525 17.797 0.647 1 89.56 200 THR A CA 1
ATOM 1558 C C . THR A 1 200 ? -1.611 16.797 0.268 1 89.56 200 THR A C 1
ATOM 1560 O O . THR A 1 200 ? -1.381 15.586 0.286 1 89.56 200 THR A O 1
ATOM 1563 N N . ARG A 1 201 ? -2.748 17.25 0.018 1 95.69 201 ARG A N 1
ATOM 1564 C CA . ARG A 1 201 ? -3.873 16.391 -0.359 1 95.69 201 ARG A CA 1
ATOM 1565 C C . ARG A 1 201 ? -3.561 15.602 -1.622 1 95.69 201 ARG A C 1
ATOM 1567 O O . ARG A 1 201 ? -3.113 16.172 -2.623 1 95.69 201 ARG A O 1
ATOM 1574 N N . THR A 1 202 ? -3.822 14.281 -1.605 1 92.62 202 THR A N 1
ATOM 1575 C CA . THR A 1 202 ? -3.432 13.375 -2.678 1 92.62 202 THR A CA 1
ATOM 1576 C C . THR A 1 202 ? -4.496 13.336 -3.77 1 92.62 202 THR A C 1
ATOM 1578 O O . THR A 1 202 ? -4.238 12.875 -4.879 1 92.62 202 THR A O 1
ATOM 1581 N N . ALA A 1 203 ? -5.703 13.734 -3.428 1 96.44 203 ALA A N 1
ATOM 1582 C CA . ALA A 1 203 ? -6.84 13.711 -4.344 1 96.44 203 ALA A CA 1
ATOM 1583 C C . ALA A 1 203 ? -7.871 14.766 -3.971 1 96.44 203 ALA A C 1
ATOM 1585 O O . ALA A 1 203 ? -7.824 15.328 -2.871 1 96.44 203 ALA A O 1
ATOM 1586 N N . SER A 1 204 ? -8.695 15.102 -4.957 1 97.31 204 SER A N 1
ATOM 1587 C CA . SER A 1 204 ? -9.828 15.977 -4.691 1 97.31 204 SER A CA 1
ATOM 1588 C C . SER A 1 204 ? -11.07 15.18 -4.32 1 97.31 204 SER A C 1
ATOM 1590 O O . SER A 1 204 ? -11.25 14.047 -4.777 1 97.31 204 SER A O 1
ATOM 1592 N N . VAL A 1 205 ? -11.867 15.703 -3.49 1 98.44 205 VAL A N 1
ATOM 1593 C CA . VAL A 1 205 ? -13.164 15.141 -3.123 1 98.44 205 VAL A CA 1
ATOM 1594 C C . VAL A 1 205 ? -14.258 16.188 -3.334 1 98.44 205 VAL A C 1
ATOM 1596 O O . VAL A 1 205 ? -14.219 17.266 -2.746 1 98.44 205 VAL A O 1
ATOM 1599 N N . LYS A 1 206 ? -15.219 15.836 -4.121 1 98.38 206 LYS A N 1
ATOM 1600 C CA . LYS A 1 206 ? -16.297 16.75 -4.504 1 98.38 206 LYS A CA 1
ATOM 1601 C C . LYS A 1 206 ? -17.656 16.188 -4.113 1 98.38 206 LYS A C 1
ATOM 1603 O O . LYS A 1 206 ? -17.906 14.984 -4.258 1 98.38 206 LYS A O 1
ATOM 1608 N N . ALA A 1 207 ? -18.531 17.078 -3.594 1 98.62 207 ALA A N 1
ATOM 1609 C CA . ALA A 1 207 ? -19.891 16.656 -3.27 1 98.62 207 ALA A CA 1
ATOM 1610 C C . ALA A 1 207 ? -20.719 16.469 -4.535 1 98.62 207 ALA A C 1
ATOM 1612 O O . ALA A 1 207 ? -20.844 17.391 -5.344 1 98.62 207 ALA A O 1
ATOM 1613 N N . LEU A 1 208 ? -21.297 15.273 -4.637 1 98.06 208 LEU A N 1
ATOM 1614 C CA . LEU A 1 208 ? -22.172 14.984 -5.77 1 98.06 208 LEU A CA 1
ATOM 1615 C C . LEU A 1 208 ? -23.609 15.359 -5.453 1 98.06 208 LEU A C 1
ATOM 1617 O O . LEU A 1 208 ? -24.453 15.461 -6.359 1 98.06 208 LEU A O 1
ATOM 1621 N N . THR A 1 209 ? -23.875 15.508 -4.234 1 98.06 209 THR A N 1
ATOM 1622 C CA . THR A 1 209 ? -25.141 15.953 -3.686 1 98.06 209 THR A CA 1
ATOM 1623 C C . THR A 1 209 ? -24.938 16.953 -2.555 1 98.06 209 THR A C 1
ATOM 1625 O O . THR A 1 209 ? -23.797 17.203 -2.156 1 98.06 209 THR A O 1
ATOM 1628 N N . ASN A 1 210 ? -26.062 17.562 -2.176 1 98.12 210 ASN A N 1
ATOM 1629 C CA . ASN A 1 210 ? -25.938 18.172 -0.851 1 98.12 210 ASN A CA 1
ATOM 1630 C C . ASN A 1 210 ? -25.5 17.141 0.188 1 98.12 210 ASN A C 1
ATOM 1632 O O . ASN A 1 210 ? -25.969 16 0.174 1 98.12 210 ASN A O 1
ATOM 1636 N N . ALA A 1 211 ? -24.547 17.547 0.9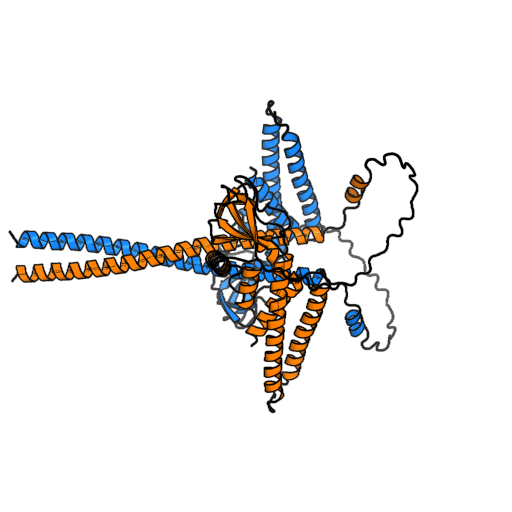77 1 98.25 211 ALA A N 1
ATOM 1637 C CA . ALA A 1 211 ? -23.922 16.547 1.845 1 98.25 211 ALA A CA 1
ATOM 1638 C C . ALA A 1 211 ? -23.594 17.141 3.211 1 98.25 211 ALA A C 1
ATOM 1640 O O . ALA A 1 211 ? -23.578 18.359 3.379 1 98.25 211 ALA A O 1
ATOM 1641 N N . ARG A 1 212 ? -23.453 16.234 4.164 1 98.44 212 ARG A N 1
ATOM 1642 C CA . ARG A 1 212 ? -23.031 16.562 5.523 1 98.44 212 ARG A CA 1
ATOM 1643 C C . ARG A 1 212 ? -21.875 15.672 5.977 1 98.44 212 ARG A C 1
ATOM 1645 O O . ARG A 1 212 ? -21.875 14.469 5.711 1 98.44 212 ARG A O 1
ATOM 1652 N N . VAL A 1 213 ? -20.906 16.266 6.633 1 98.75 213 VAL A N 1
ATOM 1653 C CA . VAL A 1 213 ? -19.766 15.508 7.137 1 98.75 213 VAL A CA 1
ATOM 1654 C C . VAL A 1 213 ? -19.516 15.859 8.602 1 98.75 213 VAL A C 1
ATOM 1656 O O . VAL A 1 213 ? -19.953 16.906 9.078 1 98.75 213 VAL A O 1
ATOM 1659 N N . TRP A 1 214 ? -18.922 14.953 9.312 1 98.69 214 TRP A N 1
ATOM 1660 C CA . TRP A 1 214 ? -18.234 15.258 10.562 1 98.69 214 TRP A CA 1
ATOM 1661 C C . TRP A 1 214 ? -16.781 15.633 10.312 1 98.69 214 TRP A C 1
ATOM 1663 O O . TRP A 1 214 ? -16.109 15 9.508 1 98.69 214 TRP A O 1
ATOM 1673 N N . VAL A 1 215 ? -16.344 16.688 11 1 98.44 215 VAL A N 1
ATOM 1674 C CA . VAL A 1 215 ? -15.031 17.234 10.68 1 98.44 215 VAL A CA 1
ATOM 1675 C C . VAL A 1 215 ? -14.211 17.391 11.953 1 98.44 215 VAL A C 1
ATOM 1677 O O . VAL A 1 215 ? -14.758 17.703 13.016 1 98.44 215 VAL A O 1
ATOM 1680 N N . MET A 1 216 ? -12.938 17.156 11.875 1 96.06 216 MET A N 1
ATOM 1681 C CA . MET A 1 216 ? -11.961 17.406 12.938 1 96.06 216 MET A CA 1
ATOM 1682 C C . MET A 1 216 ? -10.766 18.188 12.398 1 96.06 216 MET A C 1
ATOM 1684 O O . MET A 1 216 ? -10.227 17.859 11.344 1 96.06 216 MET A O 1
ATOM 1688 N N . ASP A 1 217 ? -10.406 19.188 13.133 1 90.5 217 ASP A N 1
ATOM 1689 C CA . ASP A 1 217 ? -9.25 19.984 12.758 1 90.5 217 ASP A CA 1
ATOM 1690 C C . ASP A 1 217 ? -7.953 19.188 12.945 1 90.5 217 ASP A C 1
ATOM 1692 O O . ASP A 1 217 ? -7.812 18.453 13.914 1 90.5 217 ASP A O 1
ATOM 1696 N N . ARG A 1 218 ? -7.059 19.5 12.016 1 86 218 ARG A N 1
ATOM 1697 C CA . ARG A 1 218 ? -5.75 18.859 12.062 1 86 218 ARG A CA 1
ATOM 1698 C C . ARG A 1 218 ? -5.098 19.031 13.43 1 86 218 ARG A C 1
ATOM 1700 O O . ARG A 1 218 ? -4.582 18.078 14.008 1 86 218 ARG A O 1
ATOM 1707 N N . ARG A 1 219 ? -5.199 20.219 13.945 1 76.06 219 ARG A N 1
ATOM 1708 C CA . ARG A 1 219 ? -4.562 20.516 15.219 1 76.06 219 ARG A CA 1
ATOM 1709 C C . ARG A 1 219 ? -5.164 19.672 16.344 1 76.06 219 ARG A C 1
ATOM 1711 O O . ARG A 1 219 ? -4.438 19.156 17.188 1 76.06 219 ARG A O 1
ATOM 1718 N N . VAL A 1 220 ? -6.402 19.562 16.344 1 82.94 220 VAL A N 1
ATOM 1719 C CA . VAL A 1 220 ? -7.082 18.781 17.375 1 82.94 220 VAL A CA 1
ATOM 1720 C C . VAL A 1 220 ? -6.711 17.312 17.234 1 82.94 220 VAL A C 1
ATOM 1722 O O . VAL A 1 220 ? -6.438 16.641 18.234 1 82.94 220 VAL A O 1
ATOM 1725 N N . PHE A 1 221 ? -6.676 16.859 15.969 1 85.44 221 PHE A N 1
ATOM 1726 C CA . PHE A 1 221 ? -6.262 15.492 15.695 1 85.44 221 PHE A CA 1
ATOM 1727 C C . PHE A 1 221 ? -4.871 15.227 16.25 1 85.44 221 PHE A C 1
ATOM 1729 O O . PHE A 1 221 ? -4.648 14.211 16.922 1 85.44 221 PHE A O 1
ATOM 1736 N N . GLN A 1 222 ? -4.055 16.078 16.016 1 70.81 222 GLN A N 1
ATOM 1737 C CA . GLN A 1 222 ? -2.672 15.953 16.453 1 70.81 222 GLN A CA 1
ATOM 1738 C C . GLN A 1 222 ? -2.584 15.945 17.984 1 70.81 222 GLN A C 1
ATOM 1740 O O . GLN A 1 222 ? -1.818 15.172 18.562 1 70.81 222 GLN A O 1
ATOM 1745 N N . ILE A 1 223 ? -3.326 16.75 18.594 1 72.69 223 ILE A N 1
ATOM 1746 C CA . ILE A 1 223 ? -3.354 16.828 20.047 1 72.69 223 ILE A CA 1
ATOM 1747 C C . ILE A 1 223 ? -3.834 15.484 20.625 1 72.69 223 ILE A C 1
ATOM 1749 O O . ILE A 1 223 ? -3.246 14.961 21.578 1 72.69 223 ILE A O 1
ATOM 1753 N N . ILE A 1 224 ? -4.832 14.961 20.062 1 75.62 224 ILE A N 1
ATOM 1754 C CA . ILE A 1 224 ? -5.406 13.695 20.516 1 75.62 224 ILE A CA 1
ATOM 1755 C C . ILE A 1 224 ? -4.379 12.578 20.344 1 75.62 224 ILE A C 1
ATOM 1757 O O . ILE A 1 224 ? -4.25 11.711 21.203 1 75.62 224 ILE A O 1
ATOM 1761 N N . MET A 1 225 ? -3.688 12.633 19.234 1 70.88 225 MET A N 1
ATOM 1762 C CA . MET A 1 225 ? -2.688 11.609 18.938 1 70.88 225 MET A CA 1
ATOM 1763 C C . MET A 1 225 ? -1.528 11.688 19.938 1 70.88 225 MET A C 1
ATOM 1765 O O . MET A 1 225 ? -0.987 10.656 20.344 1 70.88 225 MET A O 1
ATOM 1769 N N . MET A 1 226 ? -1.194 12.859 20.359 1 60.75 226 MET A N 1
ATOM 1770 C CA . MET A 1 226 ? -0.07 13.094 21.25 1 60.75 226 MET A CA 1
ATOM 1771 C C . MET A 1 226 ? -0.433 12.703 22.688 1 60.75 226 MET A C 1
ATOM 1773 O O . MET A 1 226 ? 0.379 12.109 23.391 1 60.75 226 MET A O 1
ATOM 1777 N N . LYS A 1 227 ? -1.524 13.234 23.141 1 57.41 227 LYS A N 1
ATOM 1778 C CA . LYS A 1 227 ? -1.937 12.992 24.516 1 57.41 227 LYS A CA 1
ATOM 1779 C C . LYS A 1 227 ? -1.915 11.508 24.844 1 57.41 227 LYS A C 1
ATOM 1781 O O . LYS A 1 227 ? -1.446 11.109 25.922 1 57.41 227 LYS A O 1
ATOM 1786 N N . THR A 1 228 ? -2.439 10.781 23.953 1 54.19 228 THR A N 1
ATOM 1787 C CA . THR A 1 228 ? -2.568 9.359 24.219 1 54.19 228 THR A CA 1
ATOM 1788 C C . THR A 1 228 ? -1.229 8.648 24.031 1 54.19 228 THR A C 1
ATOM 1790 O O . THR A 1 228 ? -0.928 7.68 24.734 1 54.19 228 THR A O 1
ATOM 1793 N N . GLY A 1 229 ? -0.452 9.078 23.125 1 49 229 GLY A N 1
ATOM 1794 C CA . GLY A 1 229 ? 0.903 8.562 23 1 49 229 GLY A CA 1
ATOM 1795 C C . GLY A 1 229 ? 1.723 8.719 24.266 1 49 229 GLY A C 1
ATOM 1796 O O . GLY A 1 229 ? 2.441 7.805 24.656 1 49 229 GLY A O 1
ATOM 1797 N N . LEU A 1 230 ? 1.522 9.875 24.984 1 46.88 230 LEU A N 1
ATOM 1798 C CA . LEU A 1 230 ? 2.197 10.141 26.25 1 46.88 230 LEU A CA 1
ATOM 1799 C C . LEU A 1 230 ? 1.72 9.18 27.328 1 46.88 230 LEU A C 1
ATOM 1801 O O . LEU A 1 230 ? 2.52 8.695 28.125 1 46.88 230 LEU A O 1
ATOM 1805 N N . GLN A 1 231 ? 0.51 8.977 27.25 1 50.16 231 GLN A N 1
ATOM 1806 C CA . GLN A 1 231 ? -0.014 8.008 28.203 1 50.16 231 GLN A CA 1
ATOM 1807 C C . GLN A 1 231 ? 0.551 6.613 27.938 1 50.16 231 GLN A C 1
ATOM 1809 O O . GLN A 1 231 ? 0.909 5.895 28.875 1 50.16 231 GLN A O 1
ATOM 1814 N N . ARG A 1 232 ? 0.6 6.277 26.719 1 47.62 232 ARG A N 1
ATOM 1815 C CA . ARG A 1 232 ? 1.165 4.988 26.344 1 47.62 232 ARG A CA 1
ATOM 1816 C C . ARG A 1 232 ? 2.664 4.945 26.609 1 47.62 232 ARG A C 1
ATOM 1818 O O . ARG A 1 232 ? 3.188 3.93 27.078 1 47.62 232 ARG A O 1
ATOM 1825 N N . ARG A 1 233 ? 3.312 6.008 26.328 1 45.09 233 ARG A N 1
ATOM 1826 C CA . ARG A 1 233 ? 4.727 6.121 26.672 1 45.09 233 ARG A CA 1
ATOM 1827 C C . ARG A 1 233 ? 4.945 5.922 28.172 1 45.09 233 ARG A C 1
ATOM 1829 O O . ARG A 1 233 ? 5.852 5.195 28.578 1 45.09 233 ARG A O 1
ATOM 1836 N N . ASP A 1 234 ? 4.16 6.664 28.875 1 46.78 234 ASP A N 1
ATOM 1837 C CA . ASP A 1 234 ? 4.293 6.477 30.328 1 46.78 234 ASP A CA 1
ATOM 1838 C C . ASP A 1 234 ? 4.035 5.02 30.719 1 46.78 234 ASP A C 1
ATOM 1840 O O . ASP A 1 234 ? 4.719 4.477 31.578 1 46.78 234 ASP A O 1
ATOM 1844 N N . GLU A 1 235 ? 3.176 4.426 30 1 46.19 235 GLU A N 1
ATOM 1845 C CA . GLU A 1 235 ? 2.9 3.018 30.266 1 46.19 235 GLU A CA 1
ATOM 1846 C C . GLU A 1 235 ? 4.035 2.131 29.766 1 46.19 235 GLU A C 1
ATOM 1848 O O . GLU A 1 235 ? 4.438 1.185 30.438 1 46.19 235 GLU A O 1
ATOM 1853 N N . ILE A 1 236 ? 4.457 2.51 28.656 1 42.97 236 ILE A N 1
ATOM 1854 C CA . ILE A 1 236 ? 5.578 1.771 28.094 1 42.97 236 ILE A CA 1
ATOM 1855 C C . ILE A 1 236 ? 6.824 1.986 28.953 1 42.97 236 ILE A C 1
ATOM 1857 O O . ILE A 1 236 ? 7.531 1.031 29.281 1 42.97 236 ILE A O 1
ATOM 1861 N N . ILE A 1 237 ? 7.051 3.182 29.328 1 45.56 237 ILE A N 1
ATOM 1862 C CA . ILE A 1 237 ? 8.156 3.504 30.219 1 45.56 237 ILE A CA 1
ATOM 1863 C C . ILE A 1 237 ? 7.953 2.791 31.562 1 45.56 237 ILE A C 1
ATOM 1865 O O . ILE A 1 237 ? 8.898 2.236 32.125 1 45.56 237 ILE A O 1
ATOM 1869 N N . ARG A 1 238 ? 6.793 2.773 31.984 1 45.09 238 ARG A N 1
ATOM 1870 C CA . ARG A 1 238 ? 6.488 2.068 33.219 1 45.09 238 ARG A CA 1
ATOM 1871 C C . ARG A 1 238 ? 6.754 0.573 33.094 1 45.09 238 ARG A C 1
ATOM 1873 O O . ARG A 1 238 ? 7.336 -0.046 33.969 1 45.09 238 ARG A O 1
ATOM 1880 N N . VAL A 1 239 ? 6.301 0.071 32.062 1 43.91 239 VAL A N 1
ATOM 1881 C CA . VAL A 1 239 ? 6.5 -1.354 31.812 1 43.91 239 VAL A CA 1
ATOM 1882 C C . VAL A 1 239 ? 7.988 -1.642 31.609 1 43.91 239 VAL A C 1
ATOM 1884 O O . VAL A 1 239 ? 8.516 -2.609 32.156 1 43.91 239 VAL A O 1
ATOM 1887 N N . LEU A 1 240 ? 8.555 -0.819 30.859 1 43.12 240 LEU A N 1
ATOM 1888 C CA . LEU A 1 240 ? 9.992 -0.975 30.656 1 43.12 240 LEU A CA 1
ATOM 1889 C C . LEU A 1 240 ? 10.742 -0.804 31.984 1 43.12 240 LEU A C 1
ATOM 1891 O O . LEU A 1 240 ? 11.672 -1.557 32.281 1 43.12 240 LEU A O 1
ATOM 1895 N N . ARG A 1 241 ? 10.375 0.135 32.688 1 44 241 ARG A N 1
ATOM 1896 C CA . ARG A 1 241 ? 10.945 0.34 34.031 1 44 241 ARG A CA 1
ATOM 1897 C C . ARG A 1 241 ? 10.688 -0.86 34.938 1 44 241 ARG A C 1
ATOM 1899 O O . ARG A 1 241 ? 11.562 -1.283 35.688 1 44 241 ARG A O 1
ATOM 1906 N N . SER A 1 242 ? 9.516 -1.322 34.875 1 43.78 242 SER A N 1
ATOM 1907 C CA . SER A 1 242 ? 9.172 -2.492 35.656 1 43.78 242 SER A CA 1
ATOM 1908 C C . SER A 1 242 ? 9.977 -3.713 35.25 1 43.78 242 SER A C 1
ATOM 1910 O O . SER A 1 242 ? 10.461 -4.469 36.094 1 43.78 242 SER A O 1
ATOM 1912 N N . ARG A 1 243 ? 10.016 -3.834 34.062 1 41.56 243 ARG A N 1
ATOM 1913 C CA . ARG A 1 243 ? 10.797 -4.961 33.562 1 41.56 243 ARG A CA 1
ATOM 1914 C C . ARG A 1 243 ? 12.281 -4.773 33.844 1 41.56 243 ARG A C 1
ATOM 1916 O O . ARG A 1 243 ? 12.977 -5.738 34.188 1 41.56 243 ARG A O 1
ATOM 1923 N N . TYR A 1 244 ? 12.734 -3.566 33.625 1 39.66 244 TYR A N 1
ATOM 1924 C CA . TYR A 1 244 ? 14.086 -3.205 34.031 1 39.66 244 TYR A CA 1
ATOM 1925 C C . TYR A 1 244 ? 14.32 -3.52 35.5 1 39.66 244 TYR A C 1
ATOM 1927 O O . TYR A 1 244 ? 15.344 -4.098 35.875 1 39.66 244 TYR A O 1
ATOM 1935 N N . LYS A 1 245 ? 13.461 -3.016 36.219 1 43.81 245 LYS A N 1
ATOM 1936 C CA . LYS A 1 245 ? 13.578 -3.287 37.656 1 43.81 245 LYS A CA 1
ATOM 1937 C C . LYS A 1 245 ? 13.609 -4.785 37.938 1 43.81 245 LYS A C 1
ATOM 1939 O O . LYS A 1 245 ? 14.359 -5.25 38.781 1 43.81 245 LYS A O 1
ATOM 1944 N N . LYS A 1 246 ? 12.828 -5.461 37.219 1 43.09 246 LYS A N 1
ATOM 1945 C CA . LYS A 1 246 ? 12.828 -6.902 37.438 1 43.09 246 LYS A CA 1
ATOM 1946 C C . LYS A 1 246 ? 14.109 -7.543 36.906 1 43.09 246 LYS A C 1
ATOM 1948 O O . LYS A 1 246 ? 14.656 -8.461 37.5 1 43.09 246 LYS A O 1
ATOM 1953 N N . THR A 1 247 ? 14.461 -7.051 35.656 1 39.5 247 THR A N 1
ATOM 1954 C CA . THR A 1 247 ? 15.688 -7.605 35.062 1 39.5 247 THR A CA 1
ATOM 1955 C C . THR A 1 247 ? 16.906 -7.16 35.875 1 39.5 247 THR A C 1
ATOM 1957 O O . THR A 1 247 ? 17.844 -7.938 36.062 1 39.5 247 THR A O 1
ATOM 1960 N N . VAL A 1 248 ? 16.953 -5.906 36.188 1 39.91 248 VAL A N 1
ATOM 1961 C CA . VAL A 1 248 ? 18.062 -5.449 37.031 1 39.91 248 VAL A CA 1
ATOM 1962 C C . VAL A 1 248 ? 18 -6.109 38.406 1 39.91 248 VAL A C 1
ATOM 1964 O O . VAL A 1 248 ? 19.016 -6.332 39.031 1 39.91 248 VAL A O 1
ATOM 1967 N N . ARG A 1 249 ? 16.844 -6.215 39.031 1 40.56 249 ARG A N 1
ATOM 1968 C CA . ARG A 1 249 ? 16.812 -6.867 40.312 1 40.56 249 ARG A CA 1
ATOM 1969 C C . ARG A 1 249 ? 17.188 -8.344 40.219 1 40.56 249 ARG A C 1
ATOM 1971 O O . ARG A 1 249 ? 17.391 -9.008 41.219 1 40.56 249 ARG A O 1
ATOM 1978 N N . SER A 1 250 ? 16.844 -8.945 39 1 39.5 250 SER A N 1
ATOM 1979 C CA . SER A 1 250 ? 17.328 -10.32 39.094 1 39.5 250 SER A CA 1
ATOM 1980 C C . SER A 1 250 ? 18.844 -10.367 39.094 1 39.5 250 SER A C 1
ATOM 1982 O O . SER A 1 250 ? 19.5 -9.562 38.438 1 39.5 250 SER A O 1
ATOM 1984 N N . GLU A 1 251 ? 19.547 -10.758 40.156 1 40.34 251 GLU A N 1
ATOM 1985 C CA . GLU A 1 251 ? 20.938 -11.047 40.469 1 40.34 251 GLU A CA 1
ATOM 1986 C C . GLU A 1 251 ? 21.703 -11.391 39.188 1 40.34 251 GLU A C 1
ATOM 1988 O O . GLU A 1 251 ? 22.875 -11.039 39.031 1 40.34 251 GLU A O 1
ATOM 1993 N N . ASP A 1 252 ? 21.344 -12.547 38.5 1 35.62 252 ASP A N 1
ATOM 1994 C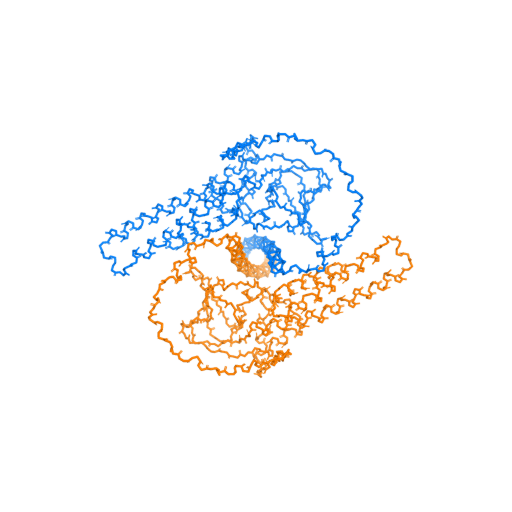 CA . ASP A 1 252 ? 22.094 -13.227 37.469 1 35.62 252 ASP A CA 1
ATOM 1995 C C . ASP A 1 252 ? 21.953 -12.5 36.125 1 35.62 252 ASP A C 1
ATOM 1997 O O . ASP A 1 252 ? 21.094 -12.859 35.312 1 35.62 252 ASP A O 1
ATOM 2001 N N . ASP A 1 253 ? 21.844 -11.25 36.156 1 39 253 ASP A N 1
ATOM 2002 C CA . ASP A 1 253 ? 21.859 -10.508 34.906 1 39 253 ASP A CA 1
ATOM 2003 C C . ASP A 1 253 ? 23.156 -10.75 34.125 1 39 253 ASP A C 1
ATOM 2005 O O . ASP A 1 253 ? 24.094 -9.945 34.219 1 39 253 ASP A O 1
ATOM 2009 N N . PRO A 1 254 ? 23.578 -12.023 34.094 1 38.78 254 PRO A N 1
ATOM 2010 C CA . PRO A 1 254 ? 24.953 -12.375 33.688 1 38.78 254 PRO A CA 1
ATOM 2011 C C . PRO A 1 254 ? 25.438 -11.57 32.5 1 38.78 254 PRO A C 1
ATOM 2013 O O . PRO A 1 254 ? 26.656 -11.375 32.344 1 38.78 254 PRO A O 1
ATOM 2016 N N . PHE A 1 255 ? 24.531 -11.445 31.453 1 42.94 255 PHE A N 1
ATOM 2017 C CA . PHE A 1 255 ? 25.078 -11.008 30.172 1 42.94 255 PHE A CA 1
ATOM 2018 C C . PHE A 1 255 ? 25.062 -9.484 30.062 1 42.94 255 PHE A C 1
ATOM 2020 O O . PHE A 1 255 ? 25.375 -8.93 29.016 1 42.94 255 PHE A O 1
ATOM 2027 N N . GLY A 1 256 ? 25.047 -8.648 31.219 1 41.28 256 GLY A N 1
ATOM 2028 C CA . GLY A 1 256 ? 25.344 -7.227 31.25 1 41.28 256 GLY A CA 1
ATOM 2029 C C . GLY A 1 256 ? 24.359 -6.387 30.453 1 41.28 256 GLY A C 1
ATOM 2030 O O . GLY A 1 256 ? 24.719 -5.32 29.953 1 41.28 256 GLY A O 1
ATOM 2031 N N . HIS A 1 257 ? 23.188 -6.863 30.203 1 43.31 257 HIS A N 1
ATOM 2032 C CA . HIS A 1 257 ? 22.188 -6.254 29.344 1 43.31 257 HIS A CA 1
ATOM 2033 C C . HIS A 1 257 ? 21.469 -5.109 30.062 1 43.31 257 HIS A C 1
ATOM 2035 O O . HIS A 1 257 ? 20.641 -4.414 29.453 1 43.31 257 HIS A O 1
ATOM 2041 N N . ALA A 1 258 ? 21.688 -4.91 31.312 1 44.06 258 ALA A N 1
ATOM 2042 C CA . ALA A 1 258 ? 21.062 -3.842 32.062 1 44.06 258 ALA A CA 1
ATOM 2043 C C . ALA A 1 258 ? 21.422 -2.473 31.5 1 44.06 258 ALA A C 1
ATOM 2045 O O . ALA A 1 258 ? 20.547 -1.603 31.375 1 44.06 258 ALA A O 1
ATOM 2046 N N . ASP A 1 259 ? 22.672 -2.309 31.281 1 46.5 259 ASP A N 1
ATOM 2047 C CA . ASP A 1 259 ? 23.125 -1.035 30.734 1 46.5 259 ASP A CA 1
ATOM 2048 C C . ASP A 1 259 ? 22.531 -0.774 29.359 1 46.5 259 ASP A C 1
ATOM 2050 O O . ASP A 1 259 ? 22.188 0.363 29.031 1 46.5 259 ASP A O 1
ATOM 2054 N N . THR A 1 260 ? 22.328 -1.837 28.688 1 45.34 260 THR A N 1
ATOM 2055 C CA . THR A 1 260 ? 21.766 -1.699 27.344 1 45.34 260 THR A CA 1
ATOM 2056 C C . THR A 1 260 ? 20.297 -1.267 27.438 1 45.34 260 THR A C 1
ATOM 2058 O O . THR A 1 260 ? 19.859 -0.415 26.656 1 45.34 260 THR A O 1
ATOM 2061 N N . TRP A 1 261 ? 19.734 -1.779 28.469 1 44.94 261 TRP A N 1
ATOM 2062 C CA . TRP A 1 261 ? 18.328 -1.421 28.625 1 44.94 261 TRP A CA 1
ATOM 2063 C C . TRP A 1 261 ? 18.188 0.019 29.109 1 44.94 261 TRP A C 1
ATOM 2065 O O . TRP A 1 261 ? 17.312 0.759 28.641 1 44.94 261 TRP A O 1
ATOM 2075 N N . ARG A 1 262 ? 19 0.422 30.047 1 46.47 262 ARG A N 1
ATOM 2076 C CA . ARG A 1 262 ? 18.984 1.797 30.531 1 46.47 262 ARG A CA 1
ATOM 2077 C C . ARG A 1 262 ? 19.203 2.785 29.391 1 46.47 262 ARG A C 1
ATOM 2079 O O . ARG A 1 262 ? 18.547 3.822 29.328 1 46.47 262 ARG A O 1
ATOM 2086 N N . SER A 1 263 ? 20.047 2.381 28.547 1 48.78 263 SER A N 1
ATOM 2087 C CA . SER A 1 263 ? 20.375 3.258 27.422 1 48.78 263 SER A CA 1
ATOM 2088 C C . SER A 1 263 ? 19.203 3.338 26.438 1 48.78 263 SER A C 1
ATOM 2090 O O . SER A 1 263 ? 18.906 4.41 25.906 1 48.78 263 SER A O 1
ATOM 2092 N N . GLU A 1 264 ? 18.547 2.23 26.453 1 46.75 264 GLU A N 1
ATOM 2093 C CA . GLU A 1 264 ? 17.422 2.227 25.516 1 46.75 264 GLU A CA 1
ATOM 2094 C C . GLU A 1 264 ? 16.234 3.008 26.078 1 46.75 264 GLU A C 1
ATOM 2096 O O . GLU A 1 264 ? 15.578 3.76 25.359 1 46.75 264 GLU A O 1
ATOM 2101 N N . VAL A 1 265 ? 16.031 2.877 27.328 1 48.41 265 VAL A N 1
ATOM 2102 C CA . VAL A 1 265 ? 14.977 3.623 28 1 48.41 265 VAL A CA 1
ATOM 2103 C C . VAL A 1 265 ? 15.297 5.117 27.953 1 48.41 265 VAL A C 1
ATOM 2105 O O . VAL A 1 265 ? 14.414 5.941 27.703 1 48.41 265 VAL A O 1
ATOM 2108 N N . GLU A 1 266 ? 16.516 5.355 28.219 1 47.47 266 GLU A N 1
ATOM 2109 C CA . GLU A 1 266 ? 16.922 6.754 28.203 1 47.47 266 GLU A CA 1
ATOM 2110 C C . GLU A 1 266 ? 16.812 7.348 26.797 1 47.47 266 GLU A C 1
ATOM 2112 O O . GLU A 1 266 ? 16.391 8.5 26.641 1 47.47 266 GLU A O 1
ATOM 2117 N N . LYS A 1 267 ? 17.094 6.57 25.922 1 48.78 267 LYS A N 1
ATOM 2118 C CA . LYS A 1 267 ? 16.969 7.031 24.547 1 48.78 267 LYS A CA 1
ATOM 2119 C C . LYS A 1 267 ? 15.5 7.277 24.172 1 48.78 267 LYS A C 1
ATOM 2121 O O . LYS A 1 267 ? 15.18 8.281 23.531 1 48.78 267 LYS A O 1
ATOM 2126 N N . VAL A 1 268 ? 14.758 6.414 24.656 1 48.56 268 VAL A N 1
ATOM 2127 C CA . VAL A 1 268 ? 13.328 6.574 24.406 1 48.56 268 VAL A CA 1
ATOM 2128 C C . VAL A 1 268 ? 12.812 7.801 25.156 1 48.56 268 VAL A C 1
ATOM 2130 O O . VAL A 1 268 ? 12.016 8.578 24.609 1 48.56 268 VAL A O 1
ATOM 2133 N N . ARG A 1 269 ? 13.305 7.922 26.422 1 45 269 ARG A N 1
ATOM 2134 C CA . ARG A 1 269 ? 12.922 9.078 27.234 1 45 269 ARG A CA 1
ATOM 2135 C C . ARG A 1 269 ? 13.406 10.375 26.594 1 45 269 ARG A C 1
ATOM 2137 O O . ARG A 1 269 ? 12.656 11.344 26.5 1 45 269 ARG A O 1
ATOM 2144 N N . GLN A 1 270 ? 14.594 10.398 26.188 1 48.91 270 GLN A N 1
ATOM 2145 C CA . GLN A 1 270 ? 15.164 11.594 25.594 1 48.91 270 GLN A CA 1
ATOM 2146 C C . GLN A 1 270 ? 14.492 11.922 24.266 1 48.91 270 GLN A C 1
ATOM 2148 O O . GLN A 1 270 ? 14.219 13.086 23.969 1 48.91 270 GLN A O 1
ATOM 2153 N N . GLN A 1 271 ? 14.289 10.906 23.625 1 47.12 271 GLN A N 1
ATOM 2154 C CA . GLN A 1 271 ? 13.594 11.125 22.359 1 47.12 271 GLN A CA 1
ATOM 2155 C C . GLN A 1 271 ? 12.18 11.633 22.578 1 47.12 271 GLN A C 1
ATOM 2157 O O . GLN A 1 271 ? 11.703 12.508 21.844 1 47.12 271 GLN A O 1
ATOM 2162 N N . HIS A 1 272 ? 11.641 11.047 23.609 1 46.44 272 HIS A N 1
ATOM 2163 C CA . HIS A 1 272 ? 10.297 11.492 23.984 1 46.44 272 HIS A CA 1
ATOM 2164 C C . HIS A 1 272 ? 10.312 12.922 24.5 1 46.44 272 HIS A C 1
ATOM 2166 O O . HIS A 1 272 ? 9.453 13.727 24.141 1 46.44 272 HIS A O 1
ATOM 2172 N N . GLU A 1 273 ? 11.141 13.156 25.516 1 48.22 273 GLU A N 1
ATOM 2173 C CA . GLU A 1 273 ? 11.258 14.508 26.047 1 48.22 273 GLU A CA 1
ATOM 2174 C C . GLU A 1 273 ? 11.609 15.508 24.953 1 48.22 273 GLU A C 1
ATOM 2176 O O . GLU A 1 273 ? 11.102 16.625 24.922 1 48.22 273 GLU A O 1
ATOM 2181 N N . GLY A 1 274 ? 12.445 15.078 24.109 1 46.72 274 GLY A N 1
ATOM 2182 C CA . GLY A 1 274 ? 12.781 15.945 23 1 46.72 274 GLY A CA 1
ATOM 2183 C C . GLY A 1 274 ? 11.625 16.172 22.047 1 46.72 274 GLY A C 1
ATOM 2184 O O . GLY A 1 274 ? 11.383 17.297 21.609 1 46.72 274 GLY A O 1
ATOM 2185 N N . ARG A 1 275 ? 10.953 15.133 21.922 1 46.75 275 ARG A N 1
ATOM 2186 C CA . ARG A 1 275 ? 9.82 15.211 21.016 1 46.75 275 ARG A CA 1
ATOM 2187 C C . ARG A 1 275 ? 8.648 15.961 21.656 1 46.75 275 ARG A C 1
ATOM 2189 O O . ARG A 1 275 ? 7.934 16.703 20.969 1 46.75 275 ARG A O 1
ATOM 2196 N N . GLU A 1 276 ? 8.391 15.688 22.891 1 48.03 276 GLU A N 1
ATOM 2197 C CA . GLU A 1 276 ? 7.418 16.484 23.641 1 48.03 276 GLU A CA 1
ATOM 2198 C C . GLU A 1 276 ? 7.773 17.969 23.578 1 48.03 276 GLU A C 1
ATOM 2200 O O . GLU A 1 276 ? 6.895 18.828 23.438 1 48.03 276 GLU A O 1
ATOM 2205 N N . SER A 1 277 ? 8.953 18.188 23.734 1 45.72 277 SER A N 1
ATOM 2206 C CA . SER A 1 277 ? 9.391 19.578 23.656 1 45.72 277 SER A CA 1
ATOM 2207 C C . SER A 1 277 ? 9.203 20.141 22.25 1 45.72 277 SER A C 1
ATOM 2209 O O . SER A 1 277 ? 8.828 21.297 22.078 1 45.72 277 SER A O 1
ATOM 2211 N N . GLU A 1 278 ? 9.445 19.297 21.375 1 46.28 278 GLU A N 1
ATOM 2212 C CA . GLU A 1 278 ? 9.227 19.75 20 1 46.28 278 GLU A CA 1
ATOM 2213 C C . GLU A 1 278 ? 7.738 19.906 19.688 1 46.28 278 GLU A C 1
ATOM 2215 O O . GLU A 1 278 ? 7.332 20.844 19.016 1 46.28 278 GLU A O 1
ATOM 2220 N N . ALA A 1 279 ? 6.938 18.969 20.078 1 44.31 279 ALA A N 1
ATOM 2221 C CA . ALA A 1 279 ? 5.484 19.062 19.953 1 44.31 279 ALA A CA 1
ATOM 2222 C C . ALA A 1 279 ? 4.953 20.312 20.656 1 44.31 279 ALA A C 1
ATOM 2224 O O . ALA A 1 279 ? 4.086 21.016 20.109 1 44.31 279 ALA A O 1
ATOM 2225 N N . LYS A 1 280 ? 5.344 20.594 21.844 1 45.41 280 LYS A N 1
ATOM 2226 C CA . LYS A 1 280 ? 4.957 21.797 22.562 1 45.41 280 LYS A CA 1
ATOM 2227 C C . LYS A 1 280 ? 5.438 23.047 21.828 1 45.41 280 LYS A C 1
ATOM 2229 O O . LYS A 1 280 ? 4.793 24.094 21.875 1 45.41 280 LYS A O 1
ATOM 2234 N N . ALA A 1 281 ? 6.52 22.906 21.266 1 42.94 281 ALA A N 1
ATOM 2235 C CA . ALA A 1 281 ? 7.039 24.094 20.594 1 42.94 281 ALA A CA 1
ATOM 2236 C C . ALA A 1 281 ? 6.391 24.25 19.219 1 42.94 281 ALA A C 1
ATOM 2238 O O . ALA A 1 281 ? 6.648 25.25 18.516 1 42.94 281 ALA A O 1
ATOM 2239 N N . GLY A 1 282 ? 5.219 23.594 18.922 1 40.38 282 GLY A N 1
ATOM 2240 C CA . GLY A 1 282 ? 4.473 23.734 17.672 1 40.38 282 GLY A CA 1
ATOM 2241 C C . GLY A 1 282 ? 5.145 23.047 16.5 1 40.38 282 GLY A C 1
ATOM 2242 O O . GLY A 1 282 ? 4.715 23.203 15.352 1 40.38 282 GLY A O 1
ATOM 2243 N N . ARG A 1 283 ? 6.297 22.656 16.719 1 40.06 283 ARG A N 1
ATOM 2244 C CA . ARG A 1 283 ? 6.996 22.172 15.539 1 40.06 283 ARG A CA 1
ATOM 2245 C C . ARG A 1 283 ? 6.418 20.828 15.07 1 40.06 283 ARG A C 1
ATOM 2247 O O . ARG A 1 283 ? 5.438 20.344 15.641 1 40.06 283 ARG A O 1
ATOM 2254 N N . SER A 1 284 ? 7.168 19.734 14.555 1 42.56 284 SER A N 1
ATOM 2255 C CA . SER A 1 284 ? 6.82 18.594 13.719 1 42.56 284 SER A CA 1
ATOM 2256 C C . SER A 1 284 ? 6.137 17.5 14.539 1 42.56 284 SER A C 1
ATOM 2258 O O . SER A 1 284 ? 6.805 16.703 15.195 1 42.56 284 SER A O 1
ATOM 2260 N N . TRP A 1 285 ? 4.973 17.766 15.062 1 39.59 285 TRP A N 1
ATOM 2261 C CA . TRP A 1 285 ? 4.137 16.781 15.75 1 39.59 285 TRP A CA 1
ATOM 2262 C C . TRP A 1 285 ? 4.242 15.406 15.086 1 39.59 285 TRP A C 1
ATOM 2264 O O . TRP A 1 285 ? 4.215 14.383 15.766 1 39.59 285 TRP A O 1
ATOM 2274 N N . GLN A 1 286 ? 4.336 15.414 13.805 1 40.56 286 GLN A N 1
ATOM 2275 C CA . GLN A 1 286 ? 4.391 14.164 13.055 1 40.56 286 GLN A CA 1
ATOM 2276 C C . GLN A 1 286 ? 5.578 13.312 13.492 1 40.56 286 GLN A C 1
ATOM 2278 O O . GLN A 1 286 ? 5.453 12.102 13.648 1 40.56 286 GLN A O 1
ATOM 2283 N N . ARG A 1 287 ? 6.652 14.094 13.75 1 41.94 287 ARG A N 1
ATOM 2284 C CA . ARG A 1 287 ? 7.879 13.438 14.195 1 41.94 287 ARG A CA 1
ATOM 2285 C C . ARG A 1 287 ? 7.684 12.75 15.539 1 41.94 287 ARG A C 1
ATOM 2287 O O . ARG A 1 287 ? 8.133 11.617 15.734 1 41.94 287 ARG A O 1
ATOM 2294 N N . ALA A 1 288 ? 7.109 13.57 16.281 1 40.5 288 ALA A N 1
ATOM 2295 C CA . ALA A 1 288 ? 6.949 13.062 17.641 1 40.5 288 ALA A CA 1
ATOM 2296 C C . ALA A 1 288 ? 6.012 11.852 17.672 1 40.5 288 ALA A C 1
ATOM 2298 O O . ALA A 1 288 ? 6.289 10.859 18.344 1 40.5 288 ALA A O 1
ATOM 2299 N N . HIS A 1 289 ? 5.086 11.938 16.766 1 41.47 289 HIS A N 1
ATOM 2300 C CA . HIS A 1 289 ? 4.07 10.898 16.844 1 41.47 289 HIS A CA 1
ATOM 2301 C C . HIS A 1 289 ? 4.539 9.617 16.156 1 41.47 289 HIS A C 1
ATOM 2303 O O . HIS A 1 289 ? 4.426 8.523 16.703 1 41.47 289 HIS A O 1
ATOM 2309 N N . VAL A 1 290 ? 5 9.867 14.977 1 41.94 290 VAL A N 1
ATOM 2310 C CA . VAL A 1 290 ? 5.469 8.688 14.266 1 41.94 290 VAL A CA 1
ATOM 2311 C C . VAL A 1 290 ? 6.617 8.039 15.031 1 41.94 290 VAL A C 1
ATOM 2313 O O . VAL A 1 290 ? 6.664 6.816 15.18 1 41.94 290 VAL A O 1
ATOM 2316 N N . GLY A 1 291 ? 7.457 8.867 15.547 1 42.03 291 GLY A N 1
ATOM 2317 C CA . GLY A 1 291 ? 8.531 8.344 16.375 1 42.03 291 GLY A CA 1
ATOM 2318 C C . GLY A 1 291 ? 8.023 7.645 17.625 1 42.03 291 GLY A C 1
ATOM 2319 O O . GLY A 1 291 ? 8.531 6.586 18 1 42.03 291 GLY A O 1
ATOM 2320 N N . LEU A 1 292 ? 7.078 8.312 18.109 1 42.03 292 LEU A N 1
ATOM 2321 C CA . LEU A 1 292 ? 6.523 7.734 19.328 1 42.03 292 LEU A CA 1
ATOM 2322 C C . LEU A 1 292 ? 5.793 6.43 19.031 1 42.03 292 LEU A C 1
ATOM 2324 O O . LEU A 1 292 ? 5.918 5.457 19.781 1 42.03 292 LEU A O 1
ATOM 2328 N N . VAL A 1 293 ? 5.074 6.445 18 1 39.88 293 VAL A N 1
ATOM 2329 C CA . VAL A 1 293 ? 4.34 5.238 17.625 1 39.88 293 VAL A CA 1
ATOM 2330 C C . VAL A 1 293 ? 5.32 4.141 17.219 1 39.88 293 VAL A C 1
ATOM 2332 O O . VAL A 1 293 ? 5.168 2.982 17.609 1 39.88 293 VAL A O 1
ATOM 2335 N N . GLN A 1 294 ? 6.223 4.543 16.484 1 40.47 294 GLN A N 1
ATOM 2336 C CA . GLN A 1 294 ? 7.242 3.578 16.078 1 40.47 294 GLN A CA 1
ATOM 2337 C C . GLN A 1 294 ? 8.055 3.109 17.281 1 40.47 294 GLN A C 1
ATOM 2339 O O . GLN A 1 294 ? 8.367 1.923 17.406 1 40.47 294 GLN A O 1
ATOM 2344 N N . LEU A 1 295 ? 8.453 4.098 17.984 1 40.09 295 LEU A N 1
ATOM 2345 C CA . LEU A 1 295 ? 9.164 3.736 19.203 1 40.09 295 LEU A CA 1
ATOM 2346 C C . LEU A 1 295 ? 8.305 2.854 20.094 1 40.09 295 LEU A C 1
ATOM 2348 O O . LEU A 1 295 ? 8.789 1.868 20.656 1 40.09 295 LEU A O 1
ATOM 2352 N N . THR A 1 296 ? 7.109 3.283 20.125 1 38.75 296 THR A N 1
ATOM 2353 C CA . THR A 1 296 ? 6.211 2.453 20.906 1 38.75 296 THR A CA 1
ATOM 2354 C C . THR A 1 296 ? 6.074 1.063 20.297 1 38.75 296 THR A C 1
ATOM 2356 O O . THR A 1 296 ? 6.07 0.06 21.016 1 38.75 296 THR A O 1
ATOM 2359 N N . GLY A 1 297 ? 5.895 1.063 19.109 1 37.62 297 GLY A N 1
ATOM 2360 C CA . GLY A 1 297 ? 5.84 -0.225 18.438 1 37.62 297 GLY A CA 1
ATOM 2361 C C . GLY A 1 297 ? 7.117 -1.034 18.594 1 37.62 297 GLY A C 1
ATOM 2362 O O . GLY A 1 297 ? 7.062 -2.234 18.875 1 37.62 297 GLY A O 1
ATOM 2363 N N . ARG A 1 298 ? 8.195 -0.376 18.391 1 37.38 298 ARG A N 1
ATOM 2364 C CA . ARG A 1 298 ? 9.469 -1.055 18.594 1 37.38 298 ARG A CA 1
ATOM 2365 C C . ARG A 1 298 ? 9.594 -1.555 20.031 1 37.38 298 ARG A C 1
ATOM 2367 O O . ARG A 1 298 ? 10.086 -2.662 20.266 1 37.38 298 ARG A O 1
ATOM 2374 N N . VAL A 1 299 ? 9.281 -0.692 20.812 1 32.72 299 VAL A N 1
ATOM 2375 C CA . VAL A 1 299 ? 9.367 -1.062 22.219 1 32.72 299 VAL A CA 1
ATOM 2376 C C . VAL A 1 299 ? 8.43 -2.234 22.5 1 32.72 299 VAL A C 1
ATOM 2378 O O . VAL A 1 299 ? 8.797 -3.182 23.188 1 32.72 299 VAL A O 1
ATOM 2381 N N . LEU A 1 300 ? 7.367 -2.186 21.906 1 34.59 300 LEU A N 1
ATOM 2382 C CA . LEU A 1 300 ? 6.414 -3.26 22.156 1 34.59 300 LEU A CA 1
ATOM 2383 C C . LEU A 1 300 ? 6.891 -4.566 21.531 1 34.59 300 LEU A C 1
ATOM 2385 O O . LEU A 1 300 ? 6.715 -5.641 22.125 1 34.59 300 LEU A O 1
ATOM 2389 N N . ARG A 1 301 ? 7.406 -4.543 20.469 1 34.44 301 ARG A N 1
ATOM 2390 C CA . ARG A 1 301 ? 7.93 -5.754 19.859 1 34.44 301 ARG A CA 1
ATOM 2391 C C . ARG A 1 301 ? 9.109 -6.309 20.641 1 34.44 301 ARG A C 1
ATOM 2393 O O . ARG A 1 301 ? 9.305 -7.527 20.703 1 34.44 301 ARG A O 1
ATOM 2400 N N . ALA A 1 302 ? 9.867 -5.371 21.094 1 32.81 302 ALA A N 1
ATOM 2401 C CA . ALA A 1 302 ? 10.992 -5.82 21.906 1 32.81 302 ALA A CA 1
ATOM 2402 C C . ALA A 1 302 ? 10.516 -6.426 23.219 1 32.81 302 ALA A C 1
ATOM 2404 O O . ALA A 1 302 ? 11.242 -7.188 23.859 1 32.81 302 ALA A O 1
ATOM 2405 N N . LEU A 1 303 ? 9.383 -6.062 23.516 1 33.97 303 LEU A N 1
ATOM 2406 C CA . LEU A 1 303 ? 8.836 -6.699 24.703 1 33.97 303 LEU A CA 1
ATOM 2407 C C . LEU A 1 303 ? 8.289 -8.086 24.375 1 33.97 303 LEU A C 1
ATOM 2409 O O . LEU A 1 303 ? 8.383 -9 25.188 1 33.97 303 LEU A O 1
ATOM 2413 N N . MET B 1 1 ? -44.375 -48.25 -15.797 1 80.12 1 MET B N 1
ATOM 2414 C CA . MET B 1 1 ? -44.312 -46.812 -16.047 1 80.12 1 MET B CA 1
ATOM 2415 C C . MET B 1 1 ? -43.406 -46.094 -15.031 1 80.12 1 MET B C 1
ATOM 2417 O O . MET B 1 1 ? -42.688 -45.188 -15.375 1 80.12 1 MET B O 1
ATOM 2421 N N . LEU B 1 2 ? -43.219 -46.75 -13.891 1 90 2 LEU B N 1
ATOM 2422 C CA . LEU B 1 2 ? -42.531 -46.156 -12.758 1 90 2 LEU B CA 1
ATOM 2423 C C . LEU B 1 2 ? -41 -46.281 -12.914 1 90 2 LEU B C 1
ATOM 2425 O O . LEU B 1 2 ? -40.25 -45.344 -12.625 1 90 2 LEU B O 1
ATOM 2429 N N . ILE B 1 3 ? -40.531 -47.375 -13.516 1 90.75 3 ILE B N 1
ATOM 2430 C CA . ILE B 1 3 ? -39.125 -47.688 -13.625 1 90.75 3 ILE B CA 1
ATOM 2431 C C . ILE B 1 3 ? -38.469 -46.719 -14.625 1 90.75 3 ILE B C 1
ATOM 2433 O O . ILE B 1 3 ? -37.469 -46.094 -14.32 1 90.75 3 ILE B O 1
ATOM 2437 N N . PRO B 1 4 ? -39.125 -46.562 -15.805 1 90.62 4 PRO B N 1
ATOM 2438 C CA . PRO B 1 4 ? -38.531 -45.594 -16.734 1 90.62 4 PRO B CA 1
ATOM 2439 C C . PRO B 1 4 ? -38.469 -44.188 -16.156 1 90.62 4 PRO B C 1
ATOM 2441 O O . PRO B 1 4 ? -37.531 -43.438 -16.422 1 90.62 4 PRO B O 1
ATOM 2444 N N . GLU B 1 5 ? -39.469 -43.812 -15.453 1 91.56 5 GLU B N 1
ATOM 2445 C CA . GLU B 1 5 ? -39.531 -42.5 -14.828 1 91.56 5 GLU B CA 1
ATOM 2446 C C . GLU B 1 5 ? -38.406 -42.344 -13.805 1 91.56 5 GLU B C 1
ATOM 2448 O O . GLU B 1 5 ? -37.75 -41.312 -13.75 1 91.56 5 GLU B O 1
ATOM 2453 N N . LEU B 1 6 ? -38.094 -43.344 -12.969 1 91.94 6 LEU B N 1
ATOM 2454 C CA . LEU B 1 6 ? -37.062 -43.312 -11.938 1 91.94 6 LEU B CA 1
ATOM 2455 C C . LEU B 1 6 ? -35.688 -43.281 -12.57 1 91.94 6 LEU B C 1
ATOM 2457 O O . LEU B 1 6 ? -34.781 -42.594 -12.078 1 91.94 6 LEU B O 1
ATOM 2461 N N . ARG B 1 7 ? -35.531 -43.969 -13.641 1 92 7 ARG B N 1
ATOM 2462 C CA . ARG B 1 7 ? -34.25 -43.969 -14.352 1 92 7 ARG B CA 1
ATOM 2463 C C . ARG B 1 7 ? -33.969 -42.562 -14.93 1 92 7 ARG B C 1
ATOM 2465 O O . ARG B 1 7 ? -32.812 -42.125 -14.906 1 92 7 ARG B O 1
ATOM 2472 N N . GLU B 1 8 ? -35 -42.031 -15.508 1 93.31 8 GLU B N 1
ATOM 2473 C CA . GLU B 1 8 ? -34.875 -40.656 -16.031 1 93.31 8 GLU B CA 1
ATOM 2474 C C . GLU B 1 8 ? -34.5 -39.688 -14.93 1 93.31 8 GLU B C 1
ATOM 2476 O O . GLU B 1 8 ? -33.719 -38.781 -15.141 1 93.31 8 GLU B O 1
ATOM 2481 N N . GLN B 1 9 ? -35.125 -39.812 -13.773 1 92.81 9 GLN B N 1
ATOM 2482 C CA . GLN B 1 9 ? -34.812 -38.969 -12.633 1 92.81 9 GLN B CA 1
ATOM 2483 C C . GLN B 1 9 ? -33.375 -39.125 -12.195 1 92.81 9 GLN B C 1
ATOM 2485 O O . GLN B 1 9 ? -32.688 -38.125 -11.906 1 92.81 9 GLN B O 1
ATOM 2490 N N . VAL B 1 10 ? -32.875 -40.281 -12.117 1 92.25 10 VAL B N 1
ATOM 2491 C CA . VAL B 1 10 ? -31.5 -40.594 -11.734 1 92.25 10 VAL B CA 1
ATOM 2492 C C . VAL B 1 10 ? -30.547 -39.938 -12.727 1 92.25 10 VAL B C 1
ATOM 2494 O O . VAL B 1 10 ? -29.562 -39.312 -12.328 1 92.25 10 VAL B O 1
ATOM 2497 N N . LYS B 1 11 ? -30.938 -40.125 -14.016 1 94.06 11 LYS B N 1
ATOM 2498 C CA . LYS B 1 11 ? -30.109 -39.531 -15.055 1 94.06 11 LYS B CA 1
ATOM 2499 C C . LYS B 1 11 ? -30.078 -38 -14.93 1 94.06 11 LYS B C 1
ATOM 2501 O O . LYS B 1 11 ? -29.016 -37.406 -15.055 1 94.06 11 LYS B O 1
ATOM 2506 N N . SER B 1 12 ? -31.234 -37.438 -14.766 1 95.19 12 SER B N 1
ATOM 2507 C CA . SER B 1 12 ? -31.344 -36 -14.617 1 95.19 12 SER B CA 1
ATOM 2508 C C . SER B 1 12 ? -30.547 -35.5 -13.406 1 95.19 12 SER B C 1
ATOM 2510 O O . SER B 1 12 ? -29.875 -34.469 -13.484 1 95.19 12 SER B O 1
ATOM 2512 N N . LYS B 1 13 ? -30.578 -36.188 -12.297 1 95.12 13 LYS B N 1
ATOM 2513 C CA . LYS B 1 13 ? -29.859 -35.812 -11.086 1 95.12 13 LYS B CA 1
ATOM 2514 C C . LYS B 1 13 ? -28.359 -36 -11.25 1 95.12 13 LYS B C 1
ATOM 2516 O O . LYS B 1 13 ? -27.562 -35.188 -10.727 1 95.12 13 LYS B O 1
ATOM 2521 N N . ASP B 1 14 ? -28.016 -36.969 -11.992 1 95.38 14 ASP B N 1
ATOM 2522 C CA . ASP B 1 14 ? -26.609 -37.156 -12.312 1 95.38 14 ASP B CA 1
ATOM 2523 C C . ASP B 1 14 ? -26.062 -35.969 -13.109 1 95.38 14 ASP B C 1
ATOM 2525 O O . ASP B 1 14 ? -24.953 -35.5 -12.859 1 95.38 14 ASP B O 1
ATOM 2529 N N . LEU B 1 15 ? -26.891 -35.562 -14.086 1 95.75 15 LEU B N 1
ATOM 2530 C CA . LEU B 1 15 ? -26.484 -34.406 -14.883 1 95.75 15 LEU B CA 1
ATOM 2531 C C . LEU B 1 15 ? -26.375 -33.156 -14.008 1 95.75 15 LEU B C 1
ATOM 2533 O O . LEU B 1 15 ? -25.438 -32.375 -14.156 1 95.75 15 LEU B O 1
ATOM 2537 N N . HIS B 1 16 ? -27.281 -33 -13.117 1 96.31 16 HIS B N 1
ATOM 2538 C CA . HIS B 1 16 ? -27.266 -31.844 -12.211 1 96.31 16 HIS B CA 1
ATOM 2539 C C . HIS B 1 16 ? -26.047 -31.906 -11.289 1 96.31 16 HIS B C 1
ATOM 2541 O O . HIS B 1 16 ? -25.422 -30.875 -11.023 1 96.31 16 HIS B O 1
ATOM 2547 N N . ILE B 1 17 ? -25.719 -32.969 -10.805 1 96.12 17 ILE B N 1
ATOM 2548 C CA . ILE B 1 17 ? -24.578 -33.188 -9.93 1 96.12 17 ILE B CA 1
ATOM 2549 C C . ILE B 1 17 ? -23.297 -32.812 -10.672 1 96.12 17 ILE B C 1
ATOM 2551 O O . ILE B 1 17 ? -22.422 -32.094 -10.133 1 96.12 17 ILE B O 1
ATOM 2555 N N . ARG B 1 18 ? -23.266 -33.25 -11.891 1 96.06 18 ARG B N 1
ATOM 2556 C CA . ARG B 1 18 ? -22.094 -32.906 -12.703 1 96.06 18 ARG B CA 1
ATOM 2557 C C . ARG B 1 18 ? -21.969 -31.406 -12.875 1 96.06 18 ARG B C 1
ATOM 2559 O O . ARG B 1 18 ? -20.875 -30.859 -12.781 1 96.06 18 ARG B O 1
ATOM 2566 N N . ASP B 1 19 ? -23.031 -30.766 -13.141 1 96.88 19 ASP B N 1
ATOM 2567 C CA . ASP B 1 19 ? -23.031 -29.312 -13.289 1 96.88 19 ASP B CA 1
ATOM 2568 C C . ASP B 1 19 ? -22.562 -28.625 -12.008 1 96.88 19 ASP B C 1
ATOM 2570 O O . ASP B 1 19 ? -21.766 -27.688 -12.055 1 96.88 19 ASP B O 1
ATOM 2574 N N . LEU B 1 20 ? -23.031 -29.141 -10.914 1 96.44 20 LEU B N 1
ATOM 2575 C CA . LEU B 1 20 ? -22.672 -28.562 -9.617 1 96.44 20 LEU B CA 1
ATOM 2576 C C . LEU B 1 20 ? -21.203 -28.766 -9.305 1 96.44 20 LEU B C 1
ATOM 2578 O O . LEU B 1 20 ? -20.531 -27.875 -8.773 1 96.44 20 LEU B O 1
ATOM 2582 N N . GLU B 1 21 ? -20.734 -29.875 -9.656 1 96.5 21 GLU B N 1
ATOM 2583 C CA . GLU B 1 21 ? -19.328 -30.188 -9.43 1 96.5 21 GLU B CA 1
ATOM 2584 C C . GLU B 1 21 ? -18.422 -29.297 -10.273 1 96.5 21 GLU B C 1
ATOM 2586 O O . GLU B 1 21 ? -17.359 -28.859 -9.812 1 96.5 21 GLU B O 1
ATOM 2591 N N . GLU B 1 22 ? -18.828 -29.078 -11.5 1 96.81 22 GLU B N 1
ATOM 2592 C CA . GLU B 1 22 ? -18.062 -28.188 -12.375 1 96.81 22 GLU B CA 1
ATOM 2593 C C . GLU B 1 22 ? -18.062 -26.75 -11.828 1 96.81 22 GLU B C 1
ATOM 2595 O O . GLU B 1 22 ? -17.016 -26.094 -11.812 1 96.81 22 GLU B O 1
ATOM 2600 N N . GLU B 1 23 ? -19.172 -26.297 -11.43 1 96.75 23 GLU B N 1
ATOM 2601 C CA . GLU B 1 23 ? -19.266 -24.969 -10.844 1 96.75 23 GLU B CA 1
ATOM 2602 C C . GLU B 1 23 ? -18.422 -24.844 -9.578 1 96.75 23 GLU B C 1
ATOM 2604 O O . GLU B 1 23 ? -17.797 -23.812 -9.344 1 96.75 23 GLU B O 1
ATOM 2609 N N . LEU B 1 24 ? -18.484 -25.875 -8.836 1 96.62 24 LEU B N 1
ATOM 2610 C CA . LEU B 1 24 ? -17.703 -25.906 -7.598 1 96.62 24 LEU B CA 1
ATOM 2611 C C . LEU B 1 24 ? -16.219 -25.828 -7.898 1 96.62 24 LEU B C 1
ATOM 2613 O O . LEU B 1 24 ? -15.469 -25.141 -7.195 1 96.62 24 LEU B O 1
ATOM 2617 N N . GLN B 1 25 ? -15.859 -26.547 -8.867 1 96.81 25 GLN B N 1
ATOM 2618 C CA . GLN B 1 25 ? -14.461 -26.516 -9.273 1 96.81 25 GLN B CA 1
ATOM 2619 C C . GLN B 1 25 ? -14.047 -25.125 -9.734 1 96.81 25 GLN B C 1
ATOM 2621 O O . GLN B 1 25 ? -12.969 -24.641 -9.383 1 96.81 25 GLN B O 1
ATOM 2626 N N . GLU B 1 26 ? -14.859 -24.516 -10.477 1 96.75 26 GLU B N 1
ATOM 2627 C CA . GLU B 1 26 ? -14.586 -23.156 -10.961 1 96.75 26 GLU B CA 1
ATOM 2628 C C . GLU B 1 26 ? -14.484 -22.172 -9.805 1 96.75 26 GLU B C 1
ATOM 2630 O O . GLU B 1 26 ? -13.562 -21.344 -9.766 1 96.75 26 GLU B O 1
ATOM 2635 N N . LYS B 1 27 ? -15.375 -22.297 -8.922 1 96.62 27 LYS B N 1
ATOM 2636 C CA . LYS B 1 27 ? -15.375 -21.375 -7.781 1 96.62 27 LYS B CA 1
ATOM 2637 C C . LYS B 1 27 ? -14.18 -21.625 -6.867 1 96.62 27 LYS B C 1
ATOM 2639 O O . LYS B 1 27 ? -13.625 -20.688 -6.297 1 96.62 27 LYS B O 1
ATOM 2644 N N . SER B 1 28 ? -13.844 -22.844 -6.742 1 96.88 28 SER B N 1
ATOM 2645 C CA . SER B 1 28 ? -12.672 -23.188 -5.945 1 96.88 28 SER B CA 1
ATOM 2646 C C . SER B 1 28 ? -11.398 -22.594 -6.543 1 96.88 28 SER B C 1
ATOM 2648 O O . SER B 1 28 ? -10.547 -22.078 -5.816 1 96.88 28 SER B O 1
ATOM 2650 N N . GLN B 1 29 ? -11.32 -22.656 -7.816 1 97.5 29 GLN B N 1
ATOM 2651 C CA . GLN B 1 29 ? -10.164 -22.078 -8.5 1 97.5 29 GLN B CA 1
ATOM 2652 C C . GLN B 1 29 ? -10.148 -20.562 -8.359 1 97.5 29 GLN B C 1
ATOM 2654 O O . GLN B 1 29 ? -9.094 -19.969 -8.109 1 97.5 29 GLN B O 1
ATOM 2659 N N . ALA B 1 30 ? -11.234 -19.969 -8.539 1 97.5 30 ALA B N 1
ATOM 2660 C CA . ALA B 1 30 ? -11.336 -18.516 -8.391 1 97.5 30 ALA B CA 1
ATOM 2661 C C . ALA B 1 30 ? -10.984 -18.078 -6.969 1 97.5 30 ALA B C 1
ATOM 2663 O O . ALA B 1 30 ? -10.312 -17.062 -6.773 1 97.5 30 ALA B O 1
ATOM 2664 N N . LEU B 1 31 ? -11.43 -18.812 -6.055 1 97.44 31 LEU B N 1
ATOM 2665 C CA . LEU B 1 31 ? -11.156 -18.516 -4.656 1 97.4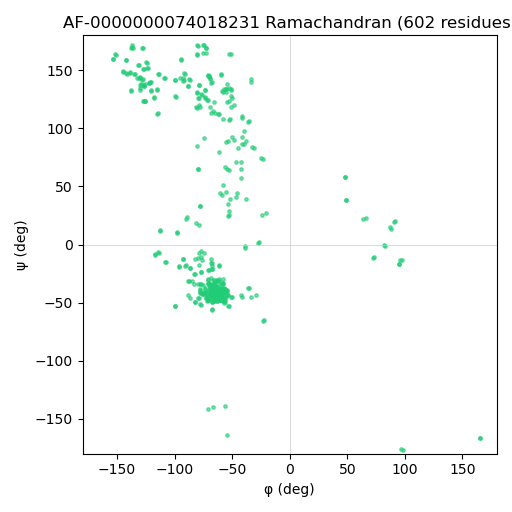4 31 LEU B CA 1
ATOM 2666 C C . LEU B 1 31 ? -9.664 -18.625 -4.359 1 97.44 31 LEU B C 1
ATOM 2668 O O . LEU B 1 31 ? -9.109 -17.781 -3.637 1 97.44 31 LEU B O 1
ATOM 2672 N N . LYS B 1 32 ? -9.086 -19.625 -4.871 1 97.5 32 LYS B N 1
ATOM 2673 C CA . LYS B 1 32 ? -7.648 -19.781 -4.711 1 97.5 32 LYS B CA 1
ATOM 2674 C C . LYS B 1 32 ? -6.895 -18.594 -5.285 1 97.5 32 LYS B C 1
ATOM 2676 O O . LYS B 1 32 ? -5.977 -18.062 -4.648 1 97.5 32 LYS B O 1
ATOM 2681 N N . GLU B 1 33 ? -7.227 -18.109 -6.371 1 97.25 33 GLU B N 1
ATOM 2682 C CA . GLU B 1 33 ? -6.594 -16.969 -7.039 1 97.25 33 GLU B CA 1
ATOM 2683 C C . GLU B 1 33 ? -6.777 -15.688 -6.234 1 97.25 33 GLU B C 1
ATOM 2685 O O . GLU B 1 33 ? -5.824 -14.922 -6.047 1 97.25 33 GLU B O 1
ATOM 2690 N N . LYS B 1 34 ? -7.988 -15.531 -5.766 1 97.56 34 LYS B N 1
ATOM 2691 C CA . LYS B 1 34 ? -8.266 -14.32 -5 1 97.56 34 LYS B CA 1
ATOM 2692 C C . LYS B 1 34 ? -7.523 -14.328 -3.666 1 97.56 34 LYS B C 1
ATOM 2694 O O . LYS B 1 34 ? -7.09 -13.281 -3.184 1 97.56 34 LYS B O 1
ATOM 2699 N N . THR B 1 35 ? -7.406 -15.438 -3.094 1 96.94 35 THR B N 1
ATOM 2700 C CA . THR B 1 35 ? -6.648 -15.57 -1.854 1 96.94 35 THR B CA 1
ATOM 2701 C C . THR B 1 35 ? -5.18 -15.219 -2.078 1 96.94 35 THR B C 1
ATOM 2703 O O . THR B 1 35 ? -4.57 -14.523 -1.257 1 96.94 35 THR B O 1
ATOM 2706 N N . ALA B 1 36 ? -4.656 -15.648 -3.162 1 95.19 36 ALA B N 1
ATOM 2707 C CA . ALA B 1 36 ? -3.279 -15.312 -3.518 1 95.19 36 ALA B CA 1
ATOM 2708 C C . ALA B 1 36 ? -3.121 -13.812 -3.742 1 95.19 36 ALA B C 1
ATOM 2710 O O . ALA B 1 36 ? -2.119 -13.219 -3.336 1 95.19 36 ALA B O 1
ATOM 2711 N N . ASP B 1 37 ? -4.078 -13.219 -4.363 1 95.69 37 ASP B N 1
ATOM 2712 C CA . ASP B 1 37 ? -4.062 -11.773 -4.59 1 95.69 37 ASP B CA 1
ATOM 2713 C C . ASP B 1 37 ? -4.047 -11.008 -3.27 1 95.69 37 ASP B C 1
ATOM 2715 O O . ASP B 1 37 ? -3.314 -10.031 -3.121 1 95.69 37 ASP B O 1
ATOM 2719 N N . VAL B 1 38 ? -4.863 -11.438 -2.398 1 96.5 38 VAL B N 1
ATOM 2720 C CA . VAL B 1 38 ? -4.957 -10.789 -1.097 1 96.5 38 VAL B CA 1
ATOM 2721 C C . VAL B 1 38 ? -3.604 -10.836 -0.392 1 96.5 38 VAL B C 1
ATOM 2723 O O . VAL B 1 38 ? -3.145 -9.836 0.157 1 96.5 38 VAL B O 1
ATOM 2726 N N . ALA B 1 39 ? -3.01 -11.953 -0.436 1 93.56 39 ALA B N 1
ATOM 2727 C CA . ALA B 1 39 ? -1.704 -12.117 0.2 1 93.56 39 ALA B CA 1
ATOM 2728 C C . ALA B 1 39 ? -0.665 -11.203 -0.44 1 93.56 39 ALA B C 1
ATOM 2730 O O . ALA B 1 39 ? 0.11 -10.547 0.261 1 93.56 39 ALA B O 1
ATOM 2731 N N . ARG B 1 40 ? -0.632 -11.133 -1.707 1 92.38 40 ARG B N 1
ATOM 2732 C CA . ARG B 1 40 ? 0.303 -10.297 -2.453 1 92.38 40 ARG B CA 1
ATOM 2733 C C . ARG B 1 40 ? 0.099 -8.82 -2.129 1 92.38 40 ARG B C 1
ATOM 2735 O O . ARG B 1 40 ? 1.065 -8.094 -1.893 1 92.38 40 ARG B O 1
ATOM 2742 N N . LEU B 1 41 ? -1.128 -8.43 -2.119 1 93.38 41 LEU B N 1
ATOM 2743 C CA . LEU B 1 41 ? -1.463 -7.035 -1.876 1 93.38 41 LEU B CA 1
ATOM 2744 C C . LEU B 1 41 ? -1.138 -6.641 -0.44 1 93.38 41 LEU B C 1
ATOM 2746 O O . LEU B 1 41 ? -0.675 -5.523 -0.188 1 93.38 41 LEU B O 1
ATOM 2750 N N . LYS B 1 42 ? -1.372 -7.535 0.476 1 93.31 42 LYS B N 1
ATOM 2751 C CA . LYS B 1 42 ? -1.007 -7.277 1.866 1 93.31 42 LYS B CA 1
ATOM 2752 C C . LYS B 1 42 ? 0.5 -7.082 2.012 1 93.31 42 LYS B C 1
ATOM 2754 O O . LYS B 1 42 ? 0.949 -6.203 2.75 1 93.31 42 LYS B O 1
ATOM 2759 N N . ALA B 1 43 ? 1.244 -7.855 1.338 1 90.56 43 ALA B N 1
ATOM 2760 C CA . ALA B 1 43 ? 2.699 -7.723 1.348 1 90.56 43 ALA B CA 1
ATOM 2761 C C . ALA B 1 43 ? 3.131 -6.379 0.765 1 90.56 43 ALA B C 1
ATOM 2763 O O . ALA B 1 43 ? 4.031 -5.727 1.297 1 90.56 43 ALA B O 1
ATOM 2764 N N . GLU B 1 44 ? 2.469 -6.023 -0.288 1 91.62 44 GLU B N 1
ATOM 2765 C CA . GLU B 1 44 ? 2.775 -4.742 -0.923 1 91.62 44 GLU B CA 1
ATOM 2766 C C . GLU B 1 44 ? 2.461 -3.576 0.007 1 91.62 44 GLU B C 1
ATOM 2768 O O . GLU B 1 44 ? 3.246 -2.629 0.111 1 91.62 44 GLU B O 1
ATOM 2773 N N . VAL B 1 45 ? 1.355 -3.662 0.639 1 91.5 45 VAL B N 1
ATOM 2774 C CA . VAL B 1 45 ? 0.96 -2.637 1.6 1 91.5 45 VAL B CA 1
ATOM 2775 C C . VAL B 1 45 ? 1.999 -2.547 2.715 1 91.5 45 VAL B C 1
ATOM 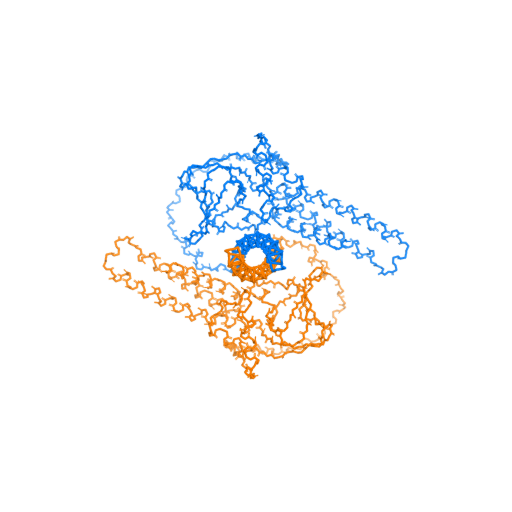2777 O O . VAL B 1 45 ? 2.426 -1.451 3.086 1 91.5 45 VAL B O 1
ATOM 2780 N N . HIS B 1 46 ? 2.398 -3.641 3.217 1 89.44 46 HIS B N 1
ATOM 2781 C CA . HIS B 1 46 ? 3.4 -3.674 4.277 1 89.44 46 HIS B CA 1
ATOM 2782 C C . HIS B 1 46 ? 4.703 -3.025 3.822 1 89.44 46 HIS B C 1
ATOM 2784 O O . HIS B 1 46 ? 5.312 -2.258 4.57 1 89.44 46 HIS B O 1
ATOM 2790 N N . LYS B 1 47 ? 5.062 -3.285 2.654 1 90.69 47 LYS B N 1
ATOM 2791 C CA . LYS B 1 47 ? 6.277 -2.711 2.08 1 90.69 47 LYS B CA 1
ATOM 2792 C C . LYS B 1 47 ? 6.172 -1.192 1.979 1 90.69 47 LYS B C 1
ATOM 2794 O O . LYS B 1 47 ? 7.07 -0.472 2.418 1 90.69 47 LYS B O 1
ATOM 2799 N N . LEU B 1 48 ? 5.094 -0.781 1.445 1 88.38 48 LEU B N 1
ATOM 2800 C CA . LEU B 1 48 ? 4.887 0.649 1.246 1 88.38 48 LEU B CA 1
ATOM 2801 C C . LEU B 1 48 ? 4.824 1.381 2.582 1 88.38 48 LEU B C 1
ATOM 2803 O O . LEU B 1 48 ? 5.375 2.477 2.723 1 88.38 48 LEU B O 1
ATOM 2807 N N . ARG B 1 49 ? 4.18 0.785 3.514 1 86.44 49 ARG B N 1
ATOM 2808 C CA . ARG B 1 49 ? 4.102 1.372 4.848 1 86.44 49 ARG B CA 1
ATOM 2809 C C . ARG B 1 49 ? 5.484 1.469 5.48 1 86.44 49 ARG B C 1
ATOM 2811 O O . ARG B 1 49 ? 5.789 2.441 6.176 1 86.44 49 ARG B O 1
ATOM 2818 N N . SER B 1 50 ? 6.289 0.523 5.277 1 86.62 50 SER B N 1
ATOM 2819 C CA . SER B 1 50 ? 7.652 0.522 5.797 1 86.62 50 SER B CA 1
ATOM 2820 C C . SER B 1 50 ? 8.469 1.673 5.211 1 86.62 50 SER B C 1
ATOM 2822 O O . SER B 1 50 ? 9.203 2.35 5.934 1 86.62 50 SER B O 1
ATOM 2824 N N . VAL B 1 51 ? 8.344 1.878 3.965 1 86.75 51 VAL B N 1
ATOM 2825 C CA . VAL B 1 51 ? 9.047 2.965 3.293 1 86.75 51 VAL B CA 1
ATOM 2826 C C . VAL B 1 51 ? 8.562 4.309 3.836 1 86.75 51 VAL B C 1
ATOM 2828 O O . VAL B 1 51 ? 9.375 5.195 4.125 1 86.75 51 VAL B O 1
ATOM 2831 N N . LEU B 1 52 ? 7.32 4.43 3.916 1 82.88 52 LEU B N 1
ATOM 2832 C CA . LEU B 1 52 ? 6.738 5.68 4.391 1 82.88 52 LEU B CA 1
ATOM 2833 C C . LEU B 1 52 ? 7.191 5.984 5.816 1 82.88 52 LEU B C 1
ATOM 2835 O O . LEU B 1 52 ? 7.461 7.141 6.152 1 82.88 52 LEU B O 1
ATOM 2839 N N . GLN B 1 53 ? 7.254 4.98 6.551 1 79.12 53 GLN B N 1
ATOM 2840 C CA . GLN B 1 53 ? 7.73 5.148 7.918 1 79.12 53 GLN B CA 1
ATOM 2841 C C . GLN B 1 53 ? 9.164 5.684 7.941 1 79.12 53 GLN B C 1
ATOM 2843 O O . GLN B 1 53 ? 9.469 6.602 8.703 1 79.12 53 GLN B O 1
ATOM 2848 N N . LEU B 1 54 ? 9.938 5.227 7.156 1 78.38 54 LEU B N 1
ATOM 2849 C CA . LEU B 1 54 ? 11.328 5.672 7.066 1 78.38 54 LEU B CA 1
ATOM 2850 C C . LEU B 1 54 ? 11.406 7.113 6.574 1 78.38 54 LEU B C 1
ATOM 2852 O O . LEU B 1 54 ? 12.195 7.906 7.086 1 78.38 54 LEU B O 1
ATOM 2856 N N . LYS B 1 55 ? 10.562 7.398 5.652 1 75.56 55 LYS B N 1
ATOM 2857 C CA . LYS B 1 55 ? 10.578 8.734 5.066 1 75.56 55 LYS B CA 1
ATOM 2858 C C . LYS B 1 55 ? 10.094 9.781 6.066 1 75.56 55 LYS B C 1
ATOM 2860 O O . LYS B 1 55 ? 10.602 10.906 6.086 1 75.56 55 LYS B O 1
ATOM 2865 N N . VAL B 1 56 ? 9.164 9.422 6.781 1 68.88 56 VAL B N 1
ATOM 2866 C CA . VAL B 1 56 ? 8.641 10.328 7.801 1 68.88 56 VAL B CA 1
ATOM 2867 C C . VAL B 1 56 ? 9.703 10.57 8.875 1 68.88 56 VAL B C 1
ATOM 2869 O O . VAL B 1 56 ? 9.898 11.703 9.32 1 68.88 56 VAL B O 1
ATOM 2872 N N . GLU B 1 57 ? 10.422 9.57 9.203 1 65.75 57 GLU B N 1
ATOM 2873 C CA . GLU B 1 57 ? 11.484 9.672 10.203 1 65.75 57 GLU B CA 1
ATOM 2874 C C . GLU B 1 57 ? 12.641 10.531 9.688 1 65.75 57 GLU B C 1
ATOM 2876 O O . GLU B 1 57 ? 13.227 11.305 10.445 1 65.75 57 GLU B O 1
ATOM 2881 N N . GLU B 1 58 ? 12.906 10.438 8.516 1 65 58 GLU B N 1
ATOM 2882 C CA . GLU B 1 58 ? 13.961 11.234 7.891 1 65 58 GLU B CA 1
ATOM 2883 C C . GLU B 1 58 ? 13.602 12.719 7.883 1 65 58 GLU B C 1
ATOM 2885 O O . GLU B 1 58 ? 14.461 13.57 8.094 1 65 58 GLU B O 1
ATOM 2890 N N . SER B 1 59 ? 12.422 12.984 7.609 1 58.25 59 SER B N 1
ATOM 2891 C CA . SER B 1 59 ? 11.961 14.367 7.562 1 58.25 59 SER B CA 1
ATOM 2892 C C . SER B 1 59 ? 12.008 15.016 8.945 1 58.25 59 SER B C 1
ATOM 2894 O O . SER B 1 59 ? 12.352 16.188 9.07 1 58.25 59 SER B O 1
ATOM 2896 N N . VAL B 1 60 ? 11.773 14.258 9.898 1 49.91 60 VAL B N 1
ATOM 2897 C CA . VAL B 1 60 ? 11.812 14.75 11.273 1 49.91 60 VAL B CA 1
ATOM 2898 C C . VAL B 1 60 ? 13.258 14.977 11.703 1 49.91 60 VAL B C 1
ATOM 2900 O O . VAL B 1 60 ? 13.57 15.953 12.383 1 49.91 60 VAL B O 1
ATOM 2903 N N . ALA B 1 61 ? 14.125 14.164 11.32 1 49.81 61 ALA B N 1
ATOM 2904 C CA . ALA B 1 61 ? 15.539 14.266 11.656 1 49.81 61 ALA B CA 1
ATOM 2905 C C . ALA B 1 61 ? 16.172 15.484 10.977 1 49.81 61 ALA B C 1
ATOM 2907 O O . ALA B 1 61 ? 17.047 16.141 11.555 1 49.81 61 ALA B O 1
ATOM 2908 N N . SER B 1 62 ? 15.781 15.758 9.805 1 47.62 62 SER B N 1
ATOM 2909 C CA . SER B 1 62 ? 16.344 16.875 9.062 1 47.62 62 SER B CA 1
ATOM 2910 C C . SER B 1 62 ? 15.812 18.203 9.578 1 47.62 62 SER B C 1
ATOM 2912 O O . SER B 1 62 ? 16.469 19.25 9.438 1 47.62 62 SER B O 1
ATOM 2914 N N . SER B 1 63 ? 14.633 18.328 10.008 1 39.53 63 SER B N 1
ATOM 2915 C CA . SER B 1 63 ? 14.047 19.562 10.492 1 39.53 63 SER B CA 1
ATOM 2916 C C . SER B 1 63 ? 14.555 19.906 11.891 1 39.53 63 SER B C 1
ATOM 2918 O O . SER B 1 63 ? 14.289 21 12.406 1 39.53 63 SER B O 1
ATOM 2920 N N . GLY B 1 64 ? 15.242 19.047 12.711 1 35.56 64 GLY B N 1
ATOM 2921 C CA . GLY B 1 64 ? 15.875 19.375 13.977 1 35.56 64 GLY B CA 1
ATOM 2922 C C . GLY B 1 64 ? 17.047 20.328 13.828 1 35.56 64 GLY B C 1
ATOM 2923 O O . GLY B 1 64 ? 17.828 20.219 12.875 1 35.56 64 GLY B O 1
ATOM 2924 N N . LYS B 1 65 ? 17.219 21.656 14.469 1 33.91 65 LYS B N 1
ATOM 2925 C CA . LYS B 1 65 ? 18.438 22.375 14.805 1 33.91 65 LYS B CA 1
ATOM 2926 C C . LYS B 1 65 ? 19.547 21.391 15.203 1 33.91 65 LYS B C 1
ATOM 2928 O O . LYS B 1 65 ? 19.281 20.359 15.82 1 33.91 65 LYS B O 1
ATOM 2933 N N . PRO B 1 66 ? 20.859 21.562 14.812 1 29.36 66 PRO B N 1
ATOM 2934 C CA . PRO B 1 66 ? 22.031 20.938 15.453 1 29.36 66 PRO B CA 1
ATOM 2935 C C . PRO B 1 66 ? 21.922 20.906 16.969 1 29.36 66 PRO B C 1
ATOM 2937 O O . PRO B 1 66 ? 21.625 21.938 17.594 1 29.36 66 PRO B O 1
ATOM 2940 N N . ASP B 1 67 ? 21.516 20.281 17.703 1 28.06 67 ASP B N 1
ATOM 2941 C CA . ASP B 1 67 ? 22.141 20.375 19.016 1 28.06 67 ASP B CA 1
ATOM 2942 C C . ASP B 1 67 ? 23.641 20.609 18.906 1 28.06 67 ASP B C 1
ATOM 2944 O O . ASP B 1 67 ? 24.359 19.812 18.281 1 28.06 67 ASP B O 1
ATOM 2948 N N . ILE B 1 68 ? 24.297 21.812 19.172 1 25.72 68 ILE B N 1
ATOM 2949 C CA . ILE B 1 68 ? 25.641 22.234 19.562 1 25.72 68 ILE B CA 1
ATOM 2950 C C . ILE B 1 68 ? 26.266 21.172 20.469 1 25.72 68 ILE B C 1
ATOM 2952 O O . ILE B 1 68 ? 27.469 20.938 20.406 1 25.72 68 ILE B O 1
ATOM 2956 N N . LEU B 1 69 ? 25.516 20.625 21.484 1 25.17 69 LEU B N 1
ATOM 2957 C CA . LEU B 1 69 ? 26.266 19.844 22.453 1 25.17 69 LEU B CA 1
ATOM 2958 C C . LEU B 1 69 ? 26.75 18.531 21.844 1 25.17 69 LEU B C 1
ATOM 2960 O O . LEU B 1 69 ? 27.891 18.109 22.094 1 25.17 69 LEU B O 1
ATOM 2964 N N . ALA B 1 70 ? 26 17.672 21.125 1 26.42 70 ALA B N 1
ATOM 2965 C CA . ALA B 1 70 ? 26.766 16.484 20.75 1 26.42 70 ALA B CA 1
ATOM 2966 C C . ALA B 1 70 ? 27.672 16.766 19.547 1 26.42 70 ALA B C 1
ATOM 2968 O O . ALA B 1 70 ? 28.438 15.906 19.125 1 26.42 70 ALA B O 1
ATOM 2969 N N . THR B 1 71 ? 27.484 17.906 18.859 1 26.48 71 THR B N 1
ATOM 2970 C CA . THR B 1 71 ? 28.656 18.141 18.016 1 26.48 71 THR B CA 1
ATOM 2971 C C . THR B 1 71 ? 29.906 18.312 18.875 1 26.48 71 THR B C 1
ATOM 2973 O O . THR B 1 71 ? 31.016 18.062 18.406 1 26.48 71 THR B O 1
ATOM 2976 N N . ILE B 1 72 ? 29.703 18.844 20.141 1 24.84 72 ILE B N 1
ATOM 2977 C CA . ILE B 1 72 ? 30.906 19.188 20.875 1 24.84 72 ILE B CA 1
ATOM 2978 C C . ILE B 1 72 ? 31.531 17.922 21.453 1 24.84 72 ILE B C 1
ATOM 2980 O O . ILE B 1 72 ? 32.75 17.797 21.5 1 24.84 72 ILE B O 1
ATOM 2984 N N . VAL B 1 73 ? 30.703 16.953 22 1 25.52 73 VAL B N 1
ATOM 2985 C CA . VAL B 1 73 ? 31.469 16.016 22.812 1 25.52 73 VAL B CA 1
ATOM 2986 C C . VAL B 1 73 ? 32.344 15.133 21.906 1 25.52 73 VAL B C 1
ATOM 2988 O O . VAL B 1 73 ? 33.469 14.797 22.25 1 25.52 73 VAL B O 1
ATOM 2991 N N . GLU B 1 74 ? 31.75 14.578 20.844 1 25.75 74 GLU B N 1
ATOM 2992 C CA . GLU B 1 74 ? 32.75 13.672 20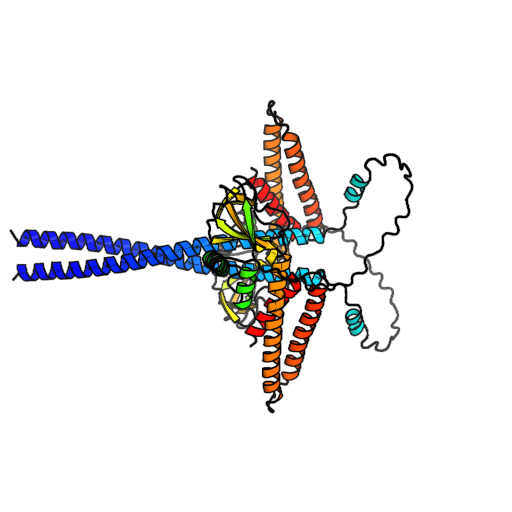.266 1 25.75 74 GLU B CA 1
ATOM 2993 C C . GLU B 1 74 ? 33.906 14.453 19.656 1 25.75 74 GLU B C 1
ATOM 2995 O O . GLU B 1 74 ? 34.875 13.859 19.172 1 25.75 74 GLU B O 1
ATOM 3000 N N . ASN B 1 75 ? 33.75 15.766 19.5 1 24.7 75 ASN B N 1
ATOM 3001 C CA . ASN B 1 75 ? 35.062 16.25 19.031 1 24.7 75 ASN B CA 1
ATOM 3002 C C . ASN B 1 75 ? 36.125 16.141 20.109 1 24.7 75 ASN B C 1
ATOM 3004 O O . ASN B 1 75 ? 37.312 16.438 19.859 1 24.7 75 ASN B O 1
ATOM 3008 N N . THR B 1 76 ? 35.719 16.219 21.328 1 24.28 76 THR B N 1
ATOM 3009 C CA . THR B 1 76 ? 36.812 16.578 22.219 1 24.28 76 THR B CA 1
ATOM 3010 C C . THR B 1 76 ? 37.625 15.336 22.578 1 24.28 76 THR B C 1
ATOM 3012 O O . THR B 1 76 ? 38.438 15.375 23.5 1 24.28 76 THR B O 1
ATOM 3015 N N . ALA B 1 77 ? 37.281 14.055 22.359 1 24.66 77 ALA B N 1
ATOM 3016 C CA . ALA B 1 77 ? 38.219 13.195 23.062 1 24.66 77 ALA B CA 1
ATOM 3017 C C . ALA B 1 77 ? 39.656 13.484 22.641 1 24.66 77 ALA B C 1
ATOM 3019 O O . ALA B 1 77 ? 39.906 14.234 21.688 1 24.66 77 ALA B O 1
ATOM 3020 N N . THR B 1 78 ? 40.656 12.422 22.406 1 24.88 78 THR B N 1
ATOM 3021 C CA . THR B 1 78 ? 42.094 12.281 22.719 1 24.88 78 THR B CA 1
ATOM 3022 C C . THR B 1 78 ? 42.938 13.039 21.688 1 24.88 78 THR B C 1
ATOM 3024 O O . THR B 1 78 ? 42.875 12.766 20.484 1 24.88 78 THR B O 1
ATOM 3027 N N . LEU B 1 79 ? 43.156 14.312 21.859 1 23.84 79 LEU B N 1
ATOM 3028 C CA . LEU B 1 79 ? 44.312 15.102 21.391 1 23.84 79 LEU B CA 1
ATOM 3029 C C . LEU B 1 79 ? 45.625 14.383 21.672 1 23.84 79 LEU B C 1
ATOM 3031 O O . LEU B 1 79 ? 46.094 14.383 22.812 1 23.84 79 LEU B O 1
ATOM 3035 N N . GLY B 1 80 ? 45.812 12.945 21.406 1 24.61 80 GLY B N 1
ATOM 3036 C CA . GLY B 1 80 ? 47.188 12.625 21.672 1 24.61 80 GLY B CA 1
ATOM 3037 C C . GLY B 1 80 ? 48.156 13.562 20.969 1 24.61 80 GLY B C 1
ATOM 3038 O O . GLY B 1 80 ? 47.781 14.352 20.125 1 24.61 80 GLY B O 1
ATOM 3039 N N . PRO B 1 81 ? 49.469 13.562 21.422 1 24.67 81 PRO B N 1
ATOM 3040 C CA . PRO B 1 81 ? 50.531 14.523 21.094 1 24.67 81 PRO B CA 1
ATOM 3041 C C . PRO B 1 81 ? 50.719 14.719 19.594 1 24.67 81 PRO B C 1
ATOM 3043 O O . PRO B 1 81 ? 50.344 13.836 18.812 1 24.67 81 PRO B O 1
ATOM 3046 N N . GLU B 1 82 ? 50.844 15.961 19.141 1 24.03 82 GLU B N 1
ATOM 3047 C CA . GLU B 1 82 ? 51.094 16.766 17.938 1 24.03 82 GLU B CA 1
ATOM 3048 C C . GLU B 1 82 ? 52.375 16.328 17.25 1 24.03 82 GLU B C 1
ATOM 3050 O O . GLU B 1 82 ? 53.312 17.125 17.125 1 24.03 82 GLU B O 1
ATOM 3055 N N . THR B 1 83 ? 52.969 15.031 17.359 1 24.75 83 THR B N 1
ATOM 3056 C CA . THR B 1 83 ? 54.281 15.102 16.734 1 24.75 83 THR B CA 1
ATOM 3057 C C . THR B 1 83 ? 54.188 15.664 15.328 1 24.75 83 THR B C 1
ATOM 3059 O O . THR B 1 83 ? 53.25 15.344 14.594 1 24.75 83 THR B O 1
ATOM 3062 N N . ARG B 1 84 ? 54.938 16.781 15.016 1 25.23 84 ARG B N 1
ATOM 3063 C CA . ARG B 1 84 ? 55.219 17.703 13.914 1 25.23 84 ARG B CA 1
ATOM 3064 C C . ARG B 1 84 ? 55.625 16.938 12.664 1 25.23 84 ARG B C 1
ATOM 3066 O O . ARG B 1 84 ? 56.812 16.719 12.438 1 25.23 84 ARG B O 1
ATOM 3073 N N . ALA B 1 85 ? 55.25 15.703 12.445 1 22.8 85 ALA B N 1
ATOM 3074 C CA . ALA B 1 85 ? 56.062 15.219 11.344 1 22.8 85 ALA B CA 1
ATOM 3075 C C . ALA B 1 85 ? 55.969 16.141 10.133 1 22.8 85 ALA B C 1
ATOM 3077 O O . ALA B 1 85 ? 54.938 16.797 9.938 1 22.8 85 ALA B O 1
ATOM 3078 N N . LYS B 1 86 ? 57.062 16.438 9.43 1 27 86 LYS B N 1
ATOM 3079 C CA . LYS B 1 86 ? 57.5 17.172 8.25 1 27 86 LYS B CA 1
ATOM 3080 C C . LYS B 1 86 ? 56.531 16.984 7.086 1 27 86 LYS B C 1
ATOM 3082 O O . LYS B 1 86 ? 56.125 15.867 6.781 1 27 86 LYS B O 1
ATOM 3087 N N . LYS B 1 87 ? 55.812 18.062 6.734 1 25.72 87 LYS B N 1
ATOM 3088 C CA . LYS B 1 87 ? 54.781 18.375 5.738 1 25.72 87 LYS B CA 1
ATOM 3089 C C . LYS B 1 87 ? 55.281 18.031 4.332 1 25.72 87 LYS B C 1
ATOM 3091 O O . LYS B 1 87 ? 56 18.828 3.711 1 25.72 87 LYS B O 1
ATOM 3096 N N . GLN B 1 88 ? 55.906 16.828 4.148 1 22.88 88 GLN B N 1
ATOM 3097 C CA . GLN B 1 88 ? 56.469 16.75 2.795 1 22.88 88 GLN B CA 1
ATOM 3098 C C . GLN B 1 88 ? 55.406 17.109 1.758 1 22.88 88 GLN B C 1
ATOM 3100 O O . GLN B 1 88 ? 54.219 16.766 1.909 1 22.88 88 GLN B O 1
ATOM 3105 N N . GLY B 1 89 ? 55.625 18.203 0.962 1 26.64 89 GLY B N 1
ATOM 3106 C CA . GLY B 1 89 ? 54.938 18.922 -0.094 1 26.64 89 GLY B CA 1
ATOM 3107 C C . GLY B 1 89 ? 54.375 18.016 -1.167 1 26.64 89 GLY B C 1
ATOM 3108 O O . GLY B 1 89 ? 55.125 17.484 -1.999 1 26.64 89 GLY B O 1
ATOM 3109 N N . VAL B 1 90 ? 53.812 16.891 -0.818 1 24.91 90 VAL B N 1
ATOM 3110 C CA . VAL B 1 90 ? 53.562 16.047 -1.982 1 24.91 90 VAL B CA 1
ATOM 3111 C C . VAL B 1 90 ? 52.688 16.781 -2.982 1 24.91 90 VAL B C 1
ATOM 3113 O O . VAL B 1 90 ? 51.781 17.516 -2.592 1 24.91 90 VAL B O 1
ATOM 3116 N N . SER B 1 91 ? 53.219 17.234 -4.145 1 24.33 91 SER B N 1
ATOM 3117 C CA . SER B 1 91 ? 52.656 17.875 -5.332 1 24.33 91 SER B CA 1
ATOM 3118 C C . SER B 1 91 ? 51.344 17.203 -5.742 1 24.33 91 SER B C 1
ATOM 3120 O O . SER B 1 91 ? 51.312 16 -5.996 1 24.33 91 SER B O 1
ATOM 3122 N N . GLY B 1 92 ? 50.406 17.297 -4.969 1 27.19 92 GLY B N 1
ATOM 3123 C CA . GLY B 1 92 ? 49.156 16.594 -5.207 1 27.19 92 GLY B CA 1
ATOM 3124 C C . GLY B 1 92 ? 48.531 16.906 -6.559 1 27.19 92 GLY B C 1
ATOM 3125 O O . GLY B 1 92 ? 48.125 18.047 -6.812 1 27.19 92 GLY B O 1
ATOM 3126 N N . GLU B 1 93 ? 49.188 16.484 -7.66 1 26.47 93 GLU B N 1
ATOM 3127 C CA . GLU B 1 93 ? 48.562 16.703 -8.969 1 26.47 93 GLU B CA 1
ATOM 3128 C C . GLU B 1 93 ? 47.062 16.422 -8.945 1 26.47 93 GLU B C 1
ATOM 3130 O O . GLU B 1 93 ? 46.656 15.398 -8.406 1 26.47 93 GLU B O 1
ATOM 3135 N N . SER B 1 94 ? 46.312 17.422 -8.703 1 30.81 94 SER B N 1
ATOM 3136 C CA . SER B 1 94 ? 44.875 17.438 -8.805 1 30.81 94 SER B CA 1
ATOM 3137 C C . SER B 1 94 ? 44.406 16.719 -10.062 1 30.81 94 SER B C 1
ATOM 3139 O O . SER B 1 94 ? 44.688 17.141 -11.18 1 30.81 94 SER B O 1
ATOM 3141 N N . PRO B 1 95 ? 44.469 15.352 -10.234 1 29.62 95 PRO B N 1
ATOM 3142 C CA . PRO B 1 95 ? 44.094 14.953 -11.586 1 29.62 95 PRO B CA 1
ATOM 3143 C C . PRO B 1 95 ? 42.781 15.578 -12.031 1 29.62 95 PRO B C 1
ATOM 3145 O O . PRO B 1 95 ? 41.781 15.547 -11.281 1 29.62 95 PRO B O 1
ATOM 3148 N N . SER B 1 96 ? 42.656 16.672 -12.664 1 30.09 96 SER B N 1
ATOM 3149 C CA . SER B 1 96 ? 41.625 17.391 -13.414 1 30.09 96 SER B CA 1
ATOM 3150 C C . SER B 1 96 ? 40.781 16.422 -14.258 1 30.09 96 SER B C 1
ATOM 3152 O O . SER B 1 96 ? 40.062 16.859 -15.156 1 30.09 96 SER B O 1
ATOM 3154 N N . SER B 1 97 ? 41.062 15.086 -14.258 1 29.88 97 SER B N 1
ATOM 3155 C CA . SER B 1 97 ? 40.406 14.422 -15.367 1 29.88 97 SER B CA 1
ATOM 3156 C C . SER B 1 97 ? 38.906 14.688 -15.328 1 29.88 97 SER B C 1
ATOM 3158 O O . SER B 1 97 ? 38.219 14.367 -14.352 1 29.88 97 SER B O 1
ATOM 3160 N N . ASN B 1 98 ? 38.312 15.672 -15.867 1 32.22 98 ASN B N 1
ATOM 3161 C CA . ASN B 1 98 ? 37.031 16.062 -16.438 1 32.22 98 ASN B CA 1
ATOM 3162 C C . ASN B 1 98 ? 36.281 14.875 -17 1 32.22 98 ASN B C 1
ATOM 3164 O O . ASN B 1 98 ? 35.688 14.961 -18.078 1 32.22 98 ASN B O 1
ATOM 3168 N N . SER B 1 99 ? 36.781 13.641 -16.906 1 30.86 99 SER B N 1
ATOM 3169 C CA . SER B 1 99 ? 36.094 12.539 -17.578 1 30.86 99 SER B CA 1
ATOM 3170 C C . SER B 1 99 ? 34.625 12.477 -17.156 1 30.86 99 SER B C 1
ATOM 3172 O O . SER B 1 99 ? 34.312 12.148 -16.016 1 30.86 99 SER B O 1
ATOM 3174 N N . HIS B 1 100 ? 33.812 13.414 -17.438 1 34.25 100 HIS B N 1
ATOM 3175 C CA . HIS B 1 100 ? 32.375 13.227 -17.625 1 34.25 100 HIS B CA 1
ATOM 3176 C C . HIS B 1 100 ? 32.062 11.789 -18.016 1 34.25 100 HIS B C 1
ATOM 3178 O O . HIS B 1 100 ? 31.875 11.484 -19.203 1 34.25 100 HIS B O 1
ATOM 3184 N N . GLY B 1 101 ? 32.781 10.766 -17.734 1 33.25 101 GLY B N 1
ATOM 3185 C CA . GLY B 1 101 ? 32.781 9.367 -18.109 1 33.25 101 GLY B CA 1
ATOM 3186 C C . GLY B 1 101 ? 31.406 8.734 -18.156 1 33.25 101 GLY B C 1
ATOM 3187 O O . GLY B 1 101 ? 30.656 8.82 -17.188 1 33.25 101 GLY B O 1
ATOM 3188 N N . VAL B 1 102 ? 30.719 8.828 -19.266 1 40.31 102 VAL B N 1
ATOM 3189 C CA . VAL B 1 102 ? 29.578 7.969 -19.547 1 40.31 102 VAL B CA 1
ATOM 3190 C C . VAL B 1 102 ? 29.703 6.664 -18.766 1 40.31 102 VAL B C 1
ATOM 3192 O O . VAL B 1 102 ? 30.672 5.922 -18.938 1 40.31 102 VAL B O 1
ATOM 3195 N N . VAL B 1 103 ? 29.484 6.684 -17.562 1 48.62 103 VAL B N 1
ATOM 3196 C CA . VAL B 1 103 ? 29.469 5.414 -16.844 1 48.62 103 VAL B CA 1
ATOM 3197 C C . VAL B 1 103 ? 28.984 4.301 -17.781 1 48.62 103 VAL B C 1
ATOM 3199 O O . VAL B 1 103 ? 27.859 4.344 -18.281 1 48.62 103 VAL B O 1
ATOM 3202 N N . GLU B 1 104 ? 29.875 3.762 -18.578 1 62.09 104 GLU B N 1
ATOM 3203 C CA . GLU B 1 104 ? 29.609 2.617 -19.438 1 62.09 104 GLU B CA 1
ATOM 3204 C C . GLU B 1 104 ? 29 1.457 -18.656 1 62.09 104 GLU B C 1
ATOM 3206 O O . GLU B 1 104 ? 29.531 1.06 -17.625 1 62.09 104 GLU B O 1
ATOM 3211 N N . VAL B 1 105 ? 27.734 1.226 -18.891 1 77.62 105 VAL B N 1
ATOM 3212 C CA . VAL B 1 105 ? 27.031 0.088 -18.312 1 77.62 105 VAL B CA 1
ATOM 3213 C C . VAL B 1 105 ? 27.609 -1.215 -18.844 1 77.62 105 VAL B C 1
ATOM 3215 O O . VAL B 1 105 ? 27.75 -1.396 -20.062 1 77.62 105 VAL B O 1
ATOM 3218 N N . LYS B 1 106 ? 28.234 -1.966 -17.938 1 89.81 106 LYS B N 1
ATOM 3219 C CA . LYS B 1 106 ? 28.844 -3.244 -18.297 1 89.81 106 LYS B CA 1
ATOM 3220 C C . LYS B 1 106 ? 27.766 -4.328 -18.453 1 89.81 106 LYS B C 1
ATOM 3222 O O . LYS B 1 106 ? 26.906 -4.477 -17.594 1 89.81 106 LYS B O 1
ATOM 3227 N N . HIS B 1 107 ? 27.891 -4.984 -19.594 1 93.44 107 HIS B N 1
ATOM 3228 C CA . HIS B 1 107 ? 27 -6.117 -19.844 1 93.44 107 HIS B CA 1
ATOM 3229 C C . HIS B 1 107 ? 27.672 -7.43 -19.438 1 93.44 107 HIS B C 1
ATOM 3231 O O . HIS B 1 107 ? 28.891 -7.59 -19.609 1 93.44 107 HIS B O 1
ATOM 3237 N N . HIS B 1 108 ? 26.922 -8.328 -18.906 1 96.25 108 HIS B N 1
ATOM 3238 C CA . HIS B 1 108 ? 27.438 -9.633 -18.5 1 96.25 108 HIS B CA 1
ATOM 3239 C C . HIS B 1 108 ? 26.719 -10.758 -19.234 1 96.25 108 HIS B C 1
ATOM 3241 O O . HIS B 1 108 ? 25.484 -10.812 -19.266 1 96.25 108 HIS B O 1
ATOM 3247 N N . ASP B 1 109 ? 27.516 -11.695 -19.75 1 94.62 109 ASP B N 1
ATOM 3248 C CA . ASP B 1 109 ? 26.953 -12.82 -20.5 1 94.62 109 ASP B CA 1
ATOM 3249 C C . ASP B 1 109 ? 26.172 -13.742 -19.562 1 94.62 109 ASP B C 1
ATOM 3251 O O . ASP B 1 109 ? 26.578 -13.992 -18.438 1 94.62 109 ASP B O 1
ATOM 3255 N N . LYS B 1 110 ? 24.969 -14.203 -20.125 1 95.88 110 LYS B N 1
ATOM 3256 C CA . LYS B 1 110 ? 24.094 -15.133 -19.422 1 95.88 110 LYS B CA 1
ATOM 3257 C C . LYS B 1 110 ? 23.422 -16.109 -20.391 1 95.88 110 LYS B C 1
ATOM 3259 O O . LYS B 1 110 ? 23.266 -15.789 -21.578 1 95.88 110 LYS B O 1
ATOM 3264 N N . ASP B 1 111 ? 23.172 -17.281 -19.891 1 95.69 111 ASP B N 1
ATOM 3265 C CA . ASP B 1 111 ? 22.422 -18.219 -20.734 1 95.69 111 ASP B CA 1
ATOM 3266 C C . ASP B 1 111 ? 20.953 -17.828 -20.797 1 95.69 111 ASP B C 1
ATOM 3268 O O . ASP B 1 111 ? 20.5 -16.938 -20.078 1 95.69 111 ASP B O 1
ATOM 3272 N N . PHE B 1 112 ? 20.234 -18.484 -21.641 1 96.62 112 PHE B N 1
ATOM 3273 C CA . PHE B 1 112 ? 18.844 -18.156 -21.922 1 96.62 112 PHE B CA 1
ATOM 3274 C C . PHE B 1 112 ? 17.984 -18.344 -20.688 1 96.62 112 PHE B C 1
ATOM 3276 O O . PHE B 1 112 ? 17.078 -17.547 -20.406 1 96.62 112 PHE B O 1
ATOM 3283 N N . ARG B 1 113 ? 18.25 -19.344 -19.953 1 96.94 113 ARG B N 1
ATOM 3284 C CA . ARG B 1 113 ? 17.469 -19.641 -18.75 1 96.94 113 ARG B CA 1
ATOM 3285 C C . ARG B 1 113 ? 17.625 -18.531 -17.719 1 96.94 113 ARG B C 1
ATOM 3287 O O . ARG B 1 113 ? 16.656 -18.125 -17.078 1 96.94 113 ARG B O 1
ATOM 3294 N N . ALA B 1 114 ? 18.812 -18.094 -17.578 1 97.56 114 ALA B N 1
ATOM 3295 C CA . ALA B 1 114 ? 19.094 -17 -16.641 1 97.56 114 ALA B CA 1
ATOM 3296 C C . ALA B 1 114 ? 18.406 -15.711 -17.078 1 97.56 114 ALA B C 1
ATOM 3298 O O . ALA B 1 114 ? 17.828 -15.008 -16.25 1 97.56 114 ALA B O 1
ATOM 3299 N N . LYS B 1 115 ? 18.453 -15.453 -18.344 1 98.19 115 LYS B N 1
ATOM 3300 C CA . LYS B 1 115 ? 17.812 -14.25 -18.875 1 98.19 115 LYS B CA 1
ATOM 3301 C C . LYS B 1 115 ? 16.312 -14.273 -18.656 1 98.19 115 LYS B C 1
ATOM 3303 O O . LYS B 1 115 ? 15.719 -13.273 -18.234 1 98.19 115 LYS B O 1
ATOM 3308 N N . GLN B 1 116 ? 15.766 -15.375 -18.906 1 98.25 116 GLN B N 1
ATOM 3309 C CA . GLN B 1 116 ? 14.32 -15.523 -18.734 1 98.25 116 GLN B CA 1
ATOM 3310 C C . GLN B 1 116 ? 13.922 -15.414 -17.266 1 98.25 116 GLN B C 1
ATOM 3312 O O . GLN B 1 116 ? 12.891 -14.82 -16.938 1 98.25 116 GLN B O 1
ATOM 3317 N N . LEU B 1 117 ? 14.711 -16 -16.391 1 98.5 117 LEU B N 1
ATOM 3318 C CA . LEU B 1 117 ? 14.453 -15.945 -14.961 1 98.5 117 LEU B CA 1
ATOM 3319 C C . LEU B 1 117 ? 14.438 -14.5 -14.469 1 98.5 117 LEU B C 1
ATOM 3321 O O . LEU B 1 117 ? 13.531 -14.102 -13.727 1 98.5 117 LEU B O 1
ATOM 3325 N N . ILE B 1 118 ? 15.391 -13.742 -14.859 1 98.56 118 ILE B N 1
ATOM 3326 C CA . ILE B 1 118 ? 15.492 -12.352 -14.453 1 98.56 118 ILE B CA 1
ATOM 3327 C C . ILE B 1 118 ? 14.305 -11.562 -15 1 98.56 118 ILE B C 1
ATOM 3329 O O . ILE B 1 118 ? 13.672 -10.797 -14.266 1 98.56 118 ILE B O 1
ATOM 3333 N N . LYS B 1 119 ? 14.023 -11.789 -16.25 1 97.94 119 LYS B N 1
ATOM 3334 C CA . LYS B 1 119 ? 12.914 -11.094 -16.891 1 97.94 119 LYS B CA 1
ATOM 3335 C C . LYS B 1 119 ? 11.602 -11.367 -16.156 1 97.94 119 LYS B C 1
ATOM 3337 O O . LYS B 1 119 ? 10.867 -10.438 -15.82 1 97.94 119 LYS B O 1
ATOM 3342 N N . ASP B 1 120 ? 11.359 -12.602 -15.891 1 97.88 120 ASP B N 1
ATOM 3343 C CA . ASP B 1 120 ? 10.133 -13 -15.203 1 97.88 120 ASP B CA 1
ATOM 3344 C C . ASP B 1 120 ? 10.07 -12.391 -13.805 1 97.88 120 ASP B C 1
ATOM 3346 O O . ASP B 1 120 ? 9 -11.961 -13.359 1 97.88 120 ASP B O 1
ATOM 3350 N N . ALA B 1 121 ? 11.172 -12.375 -13.109 1 98.12 121 ALA B N 1
ATOM 3351 C CA . ALA B 1 121 ? 11.234 -11.82 -11.766 1 98.12 121 ALA B CA 1
ATOM 3352 C C . ALA B 1 121 ? 10.883 -10.336 -11.766 1 98.12 121 ALA B C 1
ATOM 3354 O O . ALA B 1 121 ? 10.148 -9.867 -10.891 1 98.12 121 ALA B O 1
ATOM 3355 N N . ILE B 1 122 ? 11.398 -9.648 -12.727 1 95.69 122 ILE B N 1
ATOM 3356 C CA . ILE B 1 122 ? 11.148 -8.219 -12.844 1 95.69 122 ILE B CA 1
ATOM 3357 C C . ILE B 1 122 ? 9.672 -7.973 -13.141 1 95.69 122 ILE B C 1
ATOM 3359 O O . ILE B 1 122 ? 9.039 -7.121 -12.516 1 95.69 122 ILE B O 1
ATOM 3363 N N . LEU B 1 123 ? 9.133 -8.75 -14.008 1 92.94 123 LEU B N 1
ATOM 3364 C CA . LEU B 1 123 ? 7.75 -8.578 -14.445 1 92.94 123 LEU B CA 1
ATOM 3365 C C . LEU B 1 123 ? 6.777 -8.953 -13.328 1 92.94 123 LEU B C 1
ATOM 3367 O O . LEU B 1 123 ? 5.645 -8.461 -13.297 1 92.94 123 LEU B O 1
ATOM 3371 N N . ASP B 1 124 ? 7.25 -9.734 -12.438 1 93.25 124 ASP B N 1
ATOM 3372 C CA . ASP B 1 124 ? 6.402 -10.195 -11.352 1 93.25 124 ASP B CA 1
ATOM 3373 C C . ASP B 1 124 ? 6.512 -9.273 -10.133 1 93.25 124 ASP B C 1
ATOM 3375 O O . ASP B 1 124 ? 5.766 -9.422 -9.164 1 93.25 124 ASP B O 1
ATOM 3379 N N . ASN B 1 125 ? 7.441 -8.438 -10.109 1 90.62 125 ASN B N 1
ATOM 3380 C CA . ASN B 1 125 ? 7.648 -7.512 -9.008 1 90.62 125 ASN B CA 1
ATOM 3381 C C . ASN B 1 125 ? 6.695 -6.324 -9.078 1 90.62 125 ASN B C 1
ATOM 3383 O O . ASN B 1 125 ? 6.625 -5.641 -10.102 1 90.62 125 ASN B O 1
ATOM 3387 N N . GLY B 1 126 ? 6.043 -6.129 -8.055 1 82.06 126 GLY B N 1
ATOM 3388 C CA . GLY B 1 126 ? 4.996 -5.117 -8.016 1 82.06 126 GLY B CA 1
ATOM 3389 C C . GLY B 1 126 ? 5.516 -3.713 -8.266 1 82.06 126 GLY B C 1
ATOM 3390 O O . GLY B 1 126 ? 4.758 -2.828 -8.664 1 82.06 126 GLY B O 1
ATOM 3391 N N . PHE B 1 127 ? 6.727 -3.465 -8.141 1 81.75 127 PHE B N 1
ATOM 3392 C CA . PHE B 1 127 ? 7.285 -2.123 -8.25 1 81.75 127 PHE B CA 1
ATOM 3393 C C . PHE B 1 127 ? 8.055 -1.963 -9.555 1 81.75 127 PHE B C 1
ATOM 3395 O O . PHE B 1 127 ? 8.328 -0.841 -9.984 1 81.75 127 PHE B O 1
ATOM 3402 N N . LEU B 1 128 ? 8.344 -3.098 -10.164 1 86.19 128 LEU B N 1
ATOM 3403 C CA . LEU B 1 128 ? 9.219 -3.051 -11.328 1 86.19 128 LEU B CA 1
ATOM 3404 C C . LEU B 1 128 ? 8.477 -3.455 -12.594 1 86.19 128 LEU B C 1
ATOM 3406 O O . LEU B 1 128 ? 8.992 -3.297 -13.703 1 86.19 128 LEU B O 1
ATOM 3410 N N . LYS B 1 129 ? 7.297 -3.895 -12.445 1 82.62 129 LYS B N 1
ATOM 3411 C CA . LYS B 1 129 ? 6.562 -4.539 -13.531 1 82.62 129 LYS B CA 1
ATOM 3412 C C . LYS B 1 129 ? 6.227 -3.545 -14.641 1 82.62 129 LYS B C 1
ATOM 3414 O O . LYS B 1 129 ? 5.941 -3.941 -15.766 1 82.62 129 LYS B O 1
ATOM 3419 N N . ASN B 1 130 ? 6.316 -2.275 -14.375 1 75 130 ASN B N 1
ATOM 3420 C CA . ASN B 1 130 ? 5.875 -1.29 -15.359 1 75 130 ASN B CA 1
ATOM 3421 C C . ASN B 1 130 ? 7.043 -0.743 -16.172 1 75 130 ASN B C 1
ATOM 3423 O O . ASN B 1 130 ? 6.887 0.224 -16.922 1 75 130 ASN B O 1
ATOM 3427 N N . LEU B 1 131 ? 8.188 -1.375 -16.016 1 77.94 131 LEU B N 1
ATOM 3428 C CA . LEU B 1 131 ? 9.336 -0.972 -16.828 1 77.94 131 LEU B CA 1
ATOM 3429 C C . LEU B 1 131 ? 9.125 -1.337 -18.297 1 77.94 131 LEU B C 1
ATOM 3431 O O . LEU B 1 131 ? 8.461 -2.326 -18.609 1 77.94 131 LEU B O 1
ATOM 3435 N N . ASP B 1 132 ? 9.594 -0.471 -19.109 1 74.69 132 ASP B N 1
ATOM 3436 C CA . ASP B 1 132 ? 9.445 -0.791 -20.531 1 74.69 132 ASP B CA 1
ATOM 3437 C C . ASP B 1 132 ? 10.398 -1.913 -20.938 1 74.69 132 ASP B C 1
ATOM 3439 O O . ASP B 1 132 ? 11.32 -2.254 -20.203 1 74.69 132 ASP B O 1
ATOM 3443 N N . ALA B 1 133 ? 10.148 -2.404 -22.141 1 84.06 133 ALA B N 1
ATOM 3444 C CA . ALA B 1 133 ? 10.867 -3.578 -22.625 1 84.06 133 ALA B CA 1
ATOM 3445 C C . ALA B 1 133 ? 12.359 -3.285 -22.766 1 84.06 133 ALA B C 1
ATOM 3447 O O . ALA B 1 133 ? 13.195 -4.156 -22.516 1 84.06 133 ALA B O 1
ATOM 3448 N N . VAL B 1 134 ? 12.695 -2.096 -23.203 1 80.25 134 VAL B N 1
ATOM 3449 C CA . VAL B 1 134 ? 14.086 -1.716 -23.375 1 80.25 134 VAL B CA 1
ATOM 3450 C C . VAL B 1 134 ? 14.797 -1.679 -22.031 1 80.25 134 VAL B C 1
ATOM 3452 O O . VAL B 1 134 ? 15.922 -2.166 -21.891 1 80.25 134 VAL B O 1
ATOM 3455 N N . GLN B 1 135 ? 14.125 -1.113 -21.031 1 82.25 135 GLN B N 1
ATOM 3456 C CA . GLN B 1 135 ? 14.68 -1.048 -19.688 1 82.25 135 GLN B CA 1
ATOM 3457 C C . GLN B 1 135 ? 14.883 -2.445 -19.109 1 82.25 135 GLN B C 1
ATOM 3459 O O . GLN B 1 135 ? 15.914 -2.727 -18.5 1 82.25 135 GLN B O 1
ATOM 3464 N N . ILE B 1 136 ? 13.906 -3.301 -19.359 1 91.88 136 ILE B N 1
ATOM 3465 C CA . ILE B 1 136 ? 13.969 -4.664 -18.859 1 91.88 136 ILE B CA 1
ATOM 3466 C C . ILE B 1 136 ? 15.148 -5.402 -19.484 1 91.88 136 ILE B C 1
ATOM 3468 O O . ILE B 1 136 ? 15.922 -6.07 -18.797 1 91.88 136 ILE B O 1
ATOM 3472 N N . ARG B 1 137 ? 15.297 -5.242 -20.719 1 92.19 137 ARG B N 1
ATOM 3473 C CA . ARG B 1 137 ? 16.406 -5.879 -21.438 1 92.19 137 ARG B CA 1
ATOM 3474 C C . ARG B 1 137 ? 17.75 -5.406 -20.891 1 92.19 137 ARG B C 1
ATOM 3476 O O . ARG B 1 137 ? 18.656 -6.211 -20.719 1 92.19 137 ARG B O 1
ATOM 3483 N N . GLU B 1 138 ? 17.828 -4.086 -20.656 1 90 138 GLU B N 1
ATOM 3484 C CA . GLU B 1 138 ? 19.062 -3.525 -20.109 1 90 138 GLU B CA 1
ATOM 3485 C C . GLU B 1 138 ? 19.375 -4.082 -18.719 1 90 138 GLU B C 1
ATOM 3487 O O . GLU B 1 138 ? 20.516 -4.371 -18.406 1 90 138 GLU B O 1
ATOM 3492 N N . ILE B 1 139 ? 18.359 -4.234 -17.969 1 94.5 139 ILE B N 1
ATOM 3493 C CA . ILE B 1 139 ? 18.531 -4.785 -16.641 1 94.5 139 ILE B CA 1
ATOM 3494 C C . ILE B 1 139 ? 19.031 -6.223 -16.734 1 94.5 139 ILE B C 1
ATOM 3496 O O . ILE B 1 139 ? 20 -6.598 -16.062 1 94.5 139 ILE B O 1
ATOM 3500 N N . VAL B 1 140 ? 18.422 -6.969 -17.562 1 97.38 140 VAL B N 1
ATOM 3501 C CA . VAL B 1 140 ? 18.797 -8.367 -17.766 1 97.38 140 VAL B CA 1
ATOM 3502 C C . VAL B 1 140 ? 20.266 -8.453 -18.172 1 97.38 140 VAL B C 1
ATOM 3504 O O . VAL B 1 140 ? 21.016 -9.25 -17.625 1 97.38 140 VAL B O 1
ATOM 3507 N N . ASP B 1 141 ? 20.625 -7.578 -18.984 1 96 141 ASP B N 1
ATOM 3508 C CA . ASP B 1 141 ? 21.969 -7.648 -19.562 1 96 141 ASP B CA 1
ATOM 3509 C C . ASP B 1 141 ? 23.016 -7.16 -18.562 1 96 141 ASP B C 1
ATOM 3511 O O . ASP B 1 141 ? 24.172 -7.586 -18.609 1 96 141 ASP B O 1
ATOM 3515 N N . CYS B 1 142 ? 22.625 -6.363 -17.625 1 95.25 142 CYS B N 1
ATOM 3516 C CA . CYS B 1 142 ? 23.594 -5.719 -16.766 1 95.25 142 CYS B CA 1
ATOM 3517 C C . CYS B 1 142 ? 23.766 -6.496 -15.461 1 95.25 142 CYS B C 1
ATOM 3519 O O . CYS B 1 142 ? 24.75 -6.301 -14.742 1 95.25 142 CYS B O 1
ATOM 3521 N N . MET B 1 143 ? 22.828 -7.328 -15.164 1 97.69 143 MET B N 1
ATOM 3522 C CA . MET B 1 143 ? 22.938 -8.047 -13.898 1 97.69 143 MET B CA 1
ATOM 3523 C C . MET B 1 143 ? 24.047 -9.078 -13.953 1 97.69 143 MET B C 1
ATOM 3525 O O . MET B 1 143 ? 24.297 -9.68 -15 1 97.69 143 MET B O 1
ATOM 3529 N N . TYR B 1 144 ? 24.719 -9.273 -12.828 1 98 144 TYR B N 1
ATOM 3530 C CA . TYR B 1 144 ? 25.766 -10.281 -12.695 1 98 144 TYR B CA 1
ATOM 3531 C C . TYR B 1 144 ? 25.531 -11.164 -11.477 1 98 144 TYR B C 1
ATOM 3533 O O . TYR B 1 144 ? 24.672 -10.867 -10.648 1 98 144 TYR B O 1
ATOM 3541 N N . GLU B 1 145 ? 26.281 -12.234 -11.375 1 98.06 145 GLU B N 1
ATOM 3542 C CA . GLU B 1 145 ? 26 -13.266 -10.375 1 98.06 145 GLU B CA 1
ATOM 3543 C C . GLU B 1 145 ? 26.781 -13.008 -9.094 1 98.06 145 GLU B C 1
ATOM 3545 O O . GLU B 1 145 ? 27.922 -12.547 -9.133 1 98.06 145 GLU B O 1
ATOM 3550 N N . MET B 1 146 ? 26.141 -13.258 -7.957 1 98.31 146 MET B N 1
ATOM 3551 C CA . MET B 1 146 ? 26.766 -13.273 -6.641 1 98.31 146 MET B CA 1
ATOM 3552 C C . MET B 1 146 ? 26.328 -14.484 -5.836 1 98.31 146 MET B C 1
ATOM 3554 O O . MET B 1 146 ? 25.188 -14.938 -5.965 1 98.31 146 MET B O 1
ATOM 3558 N N . LYS B 1 147 ? 27.219 -14.969 -5.023 1 98.5 147 LYS B N 1
ATOM 3559 C CA . LYS B 1 147 ? 26.938 -16.141 -4.195 1 98.5 147 LYS B CA 1
ATOM 3560 C C . LYS B 1 147 ? 26.938 -15.773 -2.713 1 98.5 147 LYS B C 1
ATOM 3562 O O . LYS B 1 147 ? 27.672 -14.875 -2.289 1 98.5 147 LYS B O 1
ATOM 3567 N N . PHE B 1 148 ? 26.062 -16.484 -1.984 1 98.44 148 PHE B N 1
ATOM 3568 C CA . PHE B 1 148 ? 25.969 -16.328 -0.536 1 98.44 148 PHE B CA 1
ATOM 3569 C C . PHE B 1 148 ? 25.953 -17.703 0.143 1 98.44 148 PHE B C 1
ATOM 3571 O O . PHE B 1 148 ? 25.391 -18.656 -0.388 1 98.44 148 PHE B O 1
ATOM 3578 N N . VAL B 1 149 ? 26.609 -17.734 1.299 1 98.19 149 VAL B N 1
ATOM 3579 C CA . VAL B 1 149 ? 26.594 -18.969 2.061 1 98.19 149 VAL B CA 1
ATOM 3580 C C . VAL B 1 149 ? 25.484 -18.938 3.1 1 98.19 149 VAL B C 1
ATOM 3582 O O . VAL B 1 149 ? 25 -17.859 3.471 1 98.19 149 VAL B O 1
ATOM 3585 N N . LYS B 1 150 ? 25.125 -20.156 3.506 1 98.25 150 LYS B N 1
ATOM 3586 C CA . LYS B 1 150 ? 24.078 -20.266 4.523 1 98.25 150 LYS B CA 1
ATOM 3587 C C . LYS B 1 150 ? 24.391 -19.359 5.723 1 98.25 150 LYS B C 1
ATOM 3589 O O . LYS B 1 150 ? 25.516 -19.359 6.23 1 98.25 150 LYS B O 1
ATOM 3594 N N . GLY B 1 151 ? 23.359 -18.531 6.07 1 97.75 151 GLY B N 1
ATOM 3595 C CA . GLY B 1 151 ? 23.5 -17.688 7.25 1 97.75 151 GLY B CA 1
ATOM 3596 C C . GLY B 1 151 ? 23.969 -16.281 6.934 1 97.75 151 GLY B C 1
ATOM 3597 O O . GLY B 1 151 ? 23.875 -15.391 7.777 1 97.75 151 GLY B O 1
ATOM 3598 N N . GLN B 1 152 ? 24.422 -16.094 5.742 1 98.19 152 GLN B N 1
ATOM 3599 C CA . GLN B 1 152 ? 24.938 -14.781 5.352 1 98.19 152 GLN B CA 1
ATOM 3600 C C . GLN B 1 152 ? 23.812 -13.82 5.023 1 98.19 152 GLN B C 1
ATOM 3602 O O . GLN B 1 152 ? 22.828 -14.203 4.379 1 98.19 152 GLN B O 1
ATOM 3607 N N . TYR B 1 153 ? 23.906 -12.586 5.469 1 98.25 153 TYR B N 1
ATOM 3608 C CA . TYR B 1 153 ? 22.953 -11.539 5.129 1 98.25 153 TYR B CA 1
ATOM 3609 C C . TYR B 1 153 ? 23.25 -10.961 3.752 1 98.25 153 TYR B C 1
ATOM 3611 O O . TYR B 1 153 ? 24.391 -10.578 3.463 1 98.25 153 TYR B O 1
ATOM 3619 N N . VAL B 1 154 ? 22.219 -10.906 2.988 1 98.12 154 VAL B N 1
ATOM 3620 C CA . VAL B 1 154 ? 22.281 -10.25 1.689 1 98.12 154 VAL B CA 1
ATOM 3621 C C . VAL B 1 154 ? 22 -8.758 1.851 1 98.12 154 VAL B C 1
ATOM 3623 O O . VAL B 1 154 ? 22.609 -7.922 1.19 1 98.12 154 VAL B O 1
ATOM 3626 N N . ILE B 1 155 ? 20.969 -8.508 2.604 1 98.06 155 ILE B N 1
ATOM 3627 C CA . ILE B 1 155 ? 20.516 -7.168 2.953 1 98.06 155 ILE B CA 1
ATOM 3628 C C . ILE B 1 155 ? 20.406 -7.043 4.473 1 98.06 155 ILE B C 1
ATOM 3630 O O . ILE B 1 155 ? 19.922 -7.957 5.141 1 98.06 155 ILE B O 1
ATOM 3634 N N . LYS B 1 156 ? 20.844 -5.945 4.93 1 96.75 156 LYS B N 1
ATOM 3635 C CA . LYS B 1 156 ? 20.656 -5.641 6.344 1 96.75 156 LYS B CA 1
ATOM 3636 C C . LYS B 1 156 ? 19.797 -4.391 6.531 1 96.75 156 LYS B C 1
ATOM 3638 O O . LYS B 1 156 ? 20.094 -3.34 5.961 1 96.75 156 LYS B O 1
ATOM 3643 N N . GLU B 1 157 ? 18.781 -4.598 7.297 1 94.25 157 GLU B N 1
ATOM 3644 C CA . GLU B 1 157 ? 17.875 -3.502 7.609 1 94.25 157 GLU B CA 1
ATOM 3645 C C . GLU B 1 157 ? 18.625 -2.275 8.102 1 94.25 157 GLU B C 1
ATOM 3647 O O . GLU B 1 157 ? 19.562 -2.396 8.898 1 94.25 157 GLU B O 1
ATOM 3652 N N . GLY B 1 158 ? 18.25 -1.128 7.543 1 91.62 158 GLY B N 1
ATOM 3653 C CA . GLY B 1 158 ? 18.859 0.116 8.008 1 91.62 158 GLY B CA 1
ATOM 3654 C C . GLY B 1 158 ? 20.047 0.55 7.172 1 91.62 158 GLY B C 1
ATOM 3655 O O . GLY B 1 158 ? 20.469 1.706 7.242 1 91.62 158 GLY B O 1
ATOM 3656 N N . GLU B 1 159 ? 20.594 -0.308 6.414 1 92.44 159 GLU B N 1
ATOM 3657 C CA . GLU B 1 159 ? 21.734 0.025 5.562 1 92.44 159 GLU B CA 1
ATOM 3658 C C . GLU B 1 159 ? 21.281 0.724 4.285 1 92.44 159 GLU B C 1
ATOM 3660 O O . GLU B 1 159 ? 20.094 0.68 3.928 1 92.44 159 GLU B O 1
ATOM 3665 N N . ILE B 1 160 ? 22.281 1.344 3.682 1 88.62 160 ILE B N 1
ATOM 3666 C CA . ILE B 1 160 ? 22 1.973 2.395 1 88.62 160 ILE B CA 1
ATOM 3667 C C . ILE B 1 160 ? 21.859 0.901 1.316 1 88.62 160 ILE B C 1
ATOM 3669 O O . ILE B 1 160 ? 22.656 -0.038 1.258 1 88.62 160 ILE B O 1
ATOM 3673 N N . GLY B 1 161 ? 20.859 1.049 0.572 1 89.12 161 GLY B N 1
ATOM 3674 C CA . GLY B 1 161 ? 20.641 0.104 -0.513 1 89.12 161 GLY B CA 1
ATOM 3675 C C . GLY B 1 161 ? 21.531 0.367 -1.715 1 89.12 161 GLY B C 1
ATOM 3676 O O . GLY B 1 161 ? 21.359 1.37 -2.412 1 89.12 161 GLY B O 1
ATOM 3677 N N . GLN B 1 162 ? 22.375 -0.612 -2.049 1 89.69 162 GLN B N 1
ATOM 3678 C CA . GLN B 1 162 ? 23.328 -0.397 -3.129 1 89.69 162 GLN B CA 1
ATOM 3679 C C . GLN B 1 162 ? 23.078 -1.347 -4.293 1 89.69 162 GLN B C 1
ATOM 3681 O O . GLN B 1 162 ? 23.656 -1.191 -5.371 1 89.69 162 GLN B O 1
ATOM 3686 N N . HIS B 1 163 ? 22.141 -2.297 -3.973 1 96.25 163 HIS B N 1
ATOM 3687 C CA . HIS B 1 163 ? 21.969 -3.332 -4.984 1 96.25 163 HIS B CA 1
ATOM 3688 C C . HIS B 1 163 ? 20.5 -3.73 -5.121 1 96.25 163 HIS B C 1
ATOM 3690 O O . HIS B 1 163 ? 19.75 -3.658 -4.152 1 96.25 163 HIS B O 1
ATOM 3696 N N . LEU B 1 164 ? 20.156 -4.062 -6.312 1 96.44 164 LEU B N 1
ATOM 3697 C CA . LEU B 1 164 ? 18.953 -4.812 -6.641 1 96.44 164 LEU B CA 1
ATOM 3698 C C . LEU B 1 164 ? 19.266 -6.285 -6.867 1 96.44 164 LEU B C 1
ATOM 3700 O O . LEU B 1 164 ? 20.281 -6.617 -7.488 1 96.44 164 LEU B O 1
ATOM 3704 N N . PHE B 1 165 ? 18.359 -7.176 -6.395 1 98.62 165 PHE B N 1
ATOM 3705 C CA . PHE B 1 165 ? 18.656 -8.602 -6.469 1 98.62 165 PHE B CA 1
ATOM 3706 C C . PHE B 1 165 ? 17.531 -9.359 -7.16 1 98.62 165 PHE B C 1
ATOM 3708 O O . PHE B 1 165 ? 16.359 -8.953 -7.082 1 98.62 165 PHE B O 1
ATOM 3715 N N . VAL B 1 166 ? 17.906 -10.438 -7.797 1 98.69 166 VAL B N 1
ATOM 3716 C CA . VAL B 1 166 ? 16.984 -11.492 -8.227 1 98.69 166 VAL B CA 1
ATOM 3717 C C . VAL B 1 166 ? 17.484 -12.844 -7.711 1 98.69 166 VAL B C 1
ATOM 3719 O O . VAL B 1 166 ? 18.609 -13.242 -7.988 1 98.69 166 VAL B O 1
ATOM 3722 N N . SER B 1 167 ? 16.625 -13.539 -6.969 1 98.75 167 SER B N 1
ATOM 3723 C CA . SER B 1 167 ? 17.016 -14.844 -6.453 1 98.75 167 SER B CA 1
ATOM 3724 C C . SER B 1 167 ? 17.078 -15.883 -7.57 1 98.75 167 SER B C 1
ATOM 3726 O O . SER B 1 167 ? 16.109 -16.078 -8.297 1 98.75 167 SER B O 1
ATOM 3728 N N . ALA B 1 168 ? 18.203 -16.5 -7.688 1 98.31 168 ALA B N 1
ATOM 3729 C CA . ALA B 1 168 ? 18.375 -17.547 -8.703 1 98.31 168 ALA B CA 1
ATOM 3730 C C . ALA B 1 168 ? 18.234 -18.938 -8.102 1 98.31 168 ALA B C 1
ATOM 3732 O O . ALA B 1 168 ? 17.531 -19.781 -8.648 1 98.31 168 ALA B O 1
ATOM 3733 N N . GLU B 1 169 ? 19 -19.141 -7.086 1 98 169 GLU B N 1
ATOM 3734 C CA . GLU B 1 169 ? 19 -20.406 -6.371 1 98 169 GLU B CA 1
ATOM 3735 C C . GLU B 1 169 ? 19.078 -20.203 -4.863 1 98 169 GLU B C 1
ATOM 3737 O O . GLU B 1 169 ? 19.688 -19.234 -4.395 1 98 169 GLU B O 1
ATOM 3742 N N . GLY B 1 170 ? 18.406 -21.172 -4.148 1 97.88 170 GLY B N 1
ATOM 3743 C CA . GLY B 1 170 ? 18.438 -21.109 -2.695 1 97.88 170 GLY B CA 1
ATOM 3744 C C . GLY B 1 170 ? 17.203 -20.469 -2.102 1 97.88 170 GLY B C 1
ATOM 3745 O O . GLY B 1 170 ? 16.234 -20.188 -2.814 1 97.88 170 GLY B O 1
ATOM 3746 N N . GLU B 1 171 ? 17.297 -20.375 -0.775 1 97.88 171 GLU B N 1
ATOM 3747 C CA . GLU B 1 171 ? 16.172 -19.781 -0.039 1 97.88 171 GLU B CA 1
ATOM 3748 C C . GLU B 1 171 ? 16.641 -18.656 0.87 1 97.88 171 GLU B C 1
ATOM 3750 O O . GLU B 1 171 ? 17.719 -18.734 1.471 1 97.88 171 GLU B O 1
ATOM 3755 N N . PHE B 1 172 ? 15.773 -17.641 0.918 1 98.44 172 PHE B N 1
ATOM 3756 C CA . PHE B 1 172 ? 16.094 -16.484 1.754 1 98.44 172 PHE B CA 1
ATOM 3757 C C . PHE B 1 172 ? 14.977 -16.219 2.76 1 98.44 172 PHE B C 1
ATOM 3759 O O . PHE B 1 172 ? 13.82 -16.562 2.512 1 98.44 172 PHE B O 1
ATOM 3766 N N . GLU B 1 173 ? 15.383 -15.641 3.852 1 98.12 173 GLU B N 1
ATOM 3767 C CA . GLU B 1 173 ? 14.438 -15.242 4.891 1 98.12 173 GLU B CA 1
ATOM 3768 C C . GLU B 1 173 ? 14.414 -13.719 5.055 1 98.12 173 GLU B C 1
ATOM 3770 O O . GLU B 1 173 ? 15.469 -13.078 5.059 1 98.12 173 GLU B O 1
ATOM 3775 N N . VAL B 1 174 ? 13.219 -13.219 5.105 1 97.56 174 VAL B N 1
ATOM 3776 C CA . VAL B 1 174 ? 13.039 -11.789 5.332 1 97.56 174 VAL B CA 1
ATOM 3777 C C . VAL B 1 174 ? 12.711 -11.531 6.801 1 97.56 174 VAL B C 1
ATOM 3779 O O . VAL B 1 174 ? 11.812 -12.164 7.363 1 97.56 174 VAL B O 1
ATOM 3782 N N . GLU B 1 175 ? 13.508 -10.617 7.387 1 95.69 175 GLU B N 1
ATOM 3783 C CA . GLU B 1 175 ? 13.336 -10.266 8.797 1 95.69 175 GLU B CA 1
ATOM 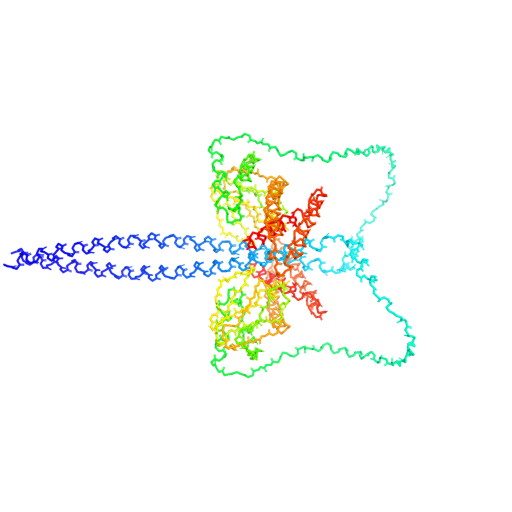3784 C C . GLU B 1 175 ? 13.195 -8.758 8.977 1 95.69 175 GLU B C 1
ATOM 3786 O O . GLU B 1 175 ? 13.891 -7.98 8.32 1 95.69 175 GLU B O 1
ATOM 3791 N N . LYS B 1 176 ? 12.289 -8.414 9.773 1 90.62 176 LYS B N 1
ATOM 3792 C CA . LYS B 1 176 ? 12.109 -7.004 10.117 1 90.62 176 LYS B CA 1
ATOM 3793 C C . LYS B 1 176 ? 11.828 -6.832 11.609 1 90.62 176 LYS B C 1
ATOM 3795 O O . LYS B 1 176 ? 10.977 -7.52 12.172 1 90.62 176 LYS B O 1
ATOM 3800 N N . ASP B 1 177 ? 12.492 -5.949 12.195 1 79.88 177 ASP B N 1
ATOM 3801 C CA . ASP B 1 177 ? 12.328 -5.668 13.617 1 79.88 177 ASP B CA 1
ATOM 3802 C C . ASP B 1 177 ? 12.375 -6.953 14.445 1 79.88 177 ASP B C 1
ATOM 3804 O O . ASP B 1 177 ? 11.516 -7.176 15.297 1 79.88 177 ASP B O 1
ATOM 3808 N N . GLY B 1 178 ? 13.234 -7.812 14.023 1 82 178 GLY B N 1
ATOM 3809 C CA . GLY B 1 178 ? 13.445 -9.039 14.781 1 82 178 GLY B CA 1
ATOM 3810 C C . GLY B 1 178 ? 12.414 -10.109 14.469 1 82 178 GLY B C 1
ATOM 3811 O O . GLY B 1 178 ? 12.508 -11.227 14.992 1 82 178 GLY B O 1
ATOM 3812 N N . ASN B 1 179 ? 11.477 -9.828 13.617 1 89.56 179 ASN B N 1
ATOM 3813 C CA . ASN B 1 179 ? 10.445 -10.797 13.25 1 89.56 179 ASN B CA 1
ATOM 3814 C C . ASN B 1 179 ? 10.633 -11.312 11.828 1 89.56 179 ASN B C 1
ATOM 3816 O O . ASN B 1 179 ? 11 -10.555 10.93 1 89.56 179 ASN B O 1
ATOM 3820 N N . VAL B 1 180 ? 10.32 -12.602 11.734 1 92.5 180 VAL B N 1
ATOM 3821 C CA . VAL B 1 180 ? 10.375 -13.195 10.398 1 92.5 180 VAL B CA 1
ATOM 3822 C C . VAL B 1 180 ? 9.102 -12.867 9.633 1 92.5 180 VAL B C 1
ATOM 3824 O O . VAL B 1 180 ? 8 -13.211 10.078 1 92.5 180 VAL B O 1
ATOM 3827 N N . LEU B 1 181 ? 9.273 -12.195 8.602 1 91.94 181 LEU B N 1
ATOM 3828 C CA . LEU B 1 181 ? 8.125 -11.781 7.801 1 91.94 181 LEU B CA 1
ATOM 3829 C C . LEU B 1 181 ? 7.77 -12.852 6.77 1 91.94 181 LEU B C 1
ATOM 3831 O O . LEU B 1 181 ? 6.605 -12.977 6.375 1 91.94 181 LEU B O 1
ATOM 3835 N N . GLY B 1 182 ? 8.758 -13.586 6.285 1 93.69 182 GLY B N 1
ATOM 3836 C CA . GLY B 1 182 ? 8.531 -14.586 5.25 1 93.69 182 GLY B CA 1
ATOM 3837 C C . GLY B 1 182 ? 9.812 -15.055 4.582 1 93.69 182 GLY B C 1
ATOM 3838 O O . GLY B 1 182 ? 10.906 -14.844 5.109 1 93.69 182 GLY B O 1
ATOM 3839 N N . ASN B 1 183 ? 9.555 -15.758 3.434 1 95.94 183 ASN B N 1
ATOM 3840 C CA . ASN B 1 183 ? 10.68 -16.281 2.662 1 95.94 183 ASN B CA 1
ATOM 3841 C C . ASN B 1 183 ? 10.633 -15.805 1.213 1 95.94 183 ASN B C 1
ATOM 3843 O O . ASN B 1 183 ? 9.578 -15.414 0.714 1 95.94 183 ASN B O 1
ATOM 3847 N N . ILE B 1 184 ? 11.742 -15.82 0.654 1 96.31 184 ILE B N 1
ATOM 3848 C CA . ILE B 1 184 ? 11.875 -15.508 -0.765 1 96.31 184 ILE B CA 1
ATOM 3849 C C . ILE B 1 184 ? 12.344 -16.75 -1.526 1 96.31 184 ILE B C 1
ATOM 3851 O O . ILE B 1 184 ? 13.484 -17.172 -1.369 1 96.31 184 ILE B O 1
ATOM 3855 N N . PRO B 1 185 ? 11.477 -17.234 -2.346 1 94.81 185 PRO B N 1
ATOM 3856 C CA . PRO B 1 185 ? 11.891 -18.344 -3.191 1 94.81 185 PRO B CA 1
ATOM 3857 C C . PRO B 1 185 ? 12.695 -17.906 -4.41 1 94.81 185 PRO B C 1
ATOM 3859 O O . PRO B 1 185 ? 12.812 -16.703 -4.668 1 94.81 185 PRO B O 1
ATOM 3862 N N . PRO B 1 186 ? 13.273 -18.859 -5.156 1 97 186 PRO B N 1
ATOM 3863 C CA . PRO B 1 186 ? 13.945 -18.484 -6.402 1 97 186 PRO B CA 1
ATOM 3864 C C . PRO B 1 186 ? 13.008 -17.812 -7.406 1 97 186 PRO B C 1
ATOM 3866 O O . PRO B 1 186 ? 11.812 -18.141 -7.441 1 97 186 PRO B O 1
ATOM 3869 N N . GLY B 1 187 ? 13.609 -16.891 -8.141 1 97.62 187 GLY B N 1
ATOM 3870 C CA . GLY B 1 187 ? 12.852 -16.266 -9.211 1 97.62 187 GLY B CA 1
ATOM 3871 C C . GLY B 1 187 ? 12.125 -15.016 -8.766 1 97.62 187 GLY B C 1
ATOM 3872 O O . GLY B 1 187 ? 11.148 -14.602 -9.398 1 97.62 187 GLY B O 1
ATOM 3873 N N . ARG B 1 188 ? 12.562 -14.445 -7.668 1 97.38 188 ARG B N 1
ATOM 3874 C CA . ARG B 1 188 ? 11.93 -13.234 -7.164 1 97.38 188 ARG B CA 1
ATOM 3875 C C . ARG B 1 188 ? 12.93 -12.086 -7.086 1 97.38 188 ARG B C 1
ATOM 3877 O O . ARG B 1 188 ? 14.086 -12.289 -6.703 1 97.38 188 ARG B O 1
ATOM 3884 N N . ALA B 1 189 ? 12.43 -10.883 -7.477 1 97.75 189 ALA B N 1
ATOM 3885 C CA . ALA B 1 189 ? 13.242 -9.68 -7.293 1 97.75 189 ALA B CA 1
ATOM 3886 C C . ALA B 1 189 ? 13.031 -9.086 -5.902 1 97.75 189 ALA B C 1
ATOM 3888 O O . ALA B 1 189 ? 11.93 -9.156 -5.348 1 97.75 189 ALA B O 1
ATOM 3889 N N . PHE B 1 190 ? 14.125 -8.578 -5.316 1 97.38 190 PHE B N 1
ATOM 3890 C CA . PHE B 1 190 ? 14.008 -7.922 -4.02 1 97.38 190 PHE B CA 1
ATOM 3891 C C . PHE B 1 190 ? 15.094 -6.863 -3.85 1 97.38 190 PHE B C 1
ATOM 3893 O O . PHE B 1 190 ? 16.062 -6.824 -4.617 1 97.38 190 PHE B O 1
ATOM 3900 N N . GLY B 1 191 ? 14.922 -6.012 -2.932 1 96 191 GLY B N 1
ATOM 3901 C CA . GLY B 1 191 ? 15.852 -4.922 -2.672 1 96 191 GLY B CA 1
ATOM 3902 C C . GLY B 1 191 ? 15.555 -3.678 -3.486 1 96 191 GLY B C 1
ATOM 3903 O O . GLY B 1 191 ? 16.359 -2.746 -3.52 1 96 191 GLY B O 1
ATOM 3904 N N . GLU B 1 192 ? 14.422 -3.582 -4.094 1 91.94 192 GLU B N 1
ATOM 3905 C CA . GLU B 1 192 ? 14.109 -2.512 -5.035 1 91.94 192 GLU B CA 1
ATOM 3906 C C . GLU B 1 192 ? 13.664 -1.247 -4.301 1 91.94 192 GLU B C 1
ATOM 3908 O O . GLU B 1 192 ? 13.867 -0.136 -4.797 1 91.94 192 GLU B O 1
ATOM 3913 N N . LEU B 1 193 ? 13.148 -1.453 -3.115 1 90.5 193 LEU B N 1
ATOM 3914 C CA . LEU B 1 193 ? 12.508 -0.332 -2.436 1 90.5 193 LEU B CA 1
ATOM 3915 C C . LEU B 1 193 ? 13.531 0.732 -2.059 1 90.5 193 LEU B C 1
ATOM 3917 O O . LEU B 1 193 ? 13.336 1.916 -2.342 1 90.5 193 LEU B O 1
ATOM 3921 N N . ALA B 1 194 ? 14.594 0.313 -1.448 1 90 194 ALA B N 1
ATOM 3922 C CA . ALA B 1 194 ? 15.602 1.267 -1 1 90 194 ALA B CA 1
ATOM 3923 C C . ALA B 1 194 ? 16.141 2.08 -2.172 1 90 194 ALA B C 1
ATOM 3925 O O . ALA B 1 194 ? 16.484 3.256 -2.016 1 90 194 ALA B O 1
ATOM 3926 N N . ILE B 1 195 ? 16.203 1.465 -3.273 1 81.94 195 ILE B N 1
ATOM 3927 C CA . ILE B 1 195 ? 16.734 2.121 -4.465 1 81.94 195 ILE B CA 1
ATOM 3928 C C . ILE B 1 195 ? 15.672 3.033 -5.07 1 81.94 195 ILE B C 1
ATOM 3930 O O . ILE B 1 195 ? 15.953 4.188 -5.402 1 81.94 195 ILE B O 1
ATOM 3934 N N . LEU B 1 196 ? 14.508 2.537 -5.176 1 79.44 196 LEU B N 1
ATOM 3935 C CA . LEU B 1 196 ? 13.414 3.26 -5.82 1 79.44 196 LEU B CA 1
ATOM 3936 C C . LEU B 1 196 ? 13.016 4.484 -5.004 1 79.44 196 LEU B C 1
ATOM 3938 O O . LEU B 1 196 ? 12.719 5.539 -5.57 1 79.44 196 LEU B O 1
ATOM 3942 N N . TYR B 1 197 ? 13.055 4.348 -3.691 1 77.62 197 TYR B N 1
ATOM 3943 C CA . TYR B 1 197 ? 12.508 5.418 -2.863 1 77.62 197 TYR B CA 1
ATOM 3944 C C . TYR B 1 197 ? 13.609 6.121 -2.084 1 77.62 197 TYR B C 1
ATOM 3946 O O . TYR B 1 197 ? 13.336 6.918 -1.184 1 77.62 197 TYR B O 1
ATOM 3954 N N . ASN B 1 198 ? 14.812 5.848 -2.43 1 77.94 198 ASN B N 1
ATOM 3955 C CA . ASN B 1 198 ? 15.953 6.504 -1.802 1 77.94 198 ASN B CA 1
ATOM 3956 C C . ASN B 1 198 ? 15.844 6.488 -0.28 1 77.94 198 ASN B C 1
ATOM 3958 O O . ASN B 1 198 ? 15.883 7.539 0.36 1 77.94 198 ASN B O 1
ATOM 3962 N N . CYS B 1 199 ? 15.758 5.367 0.219 1 78.94 199 CYS B N 1
ATOM 3963 C CA . CYS B 1 199 ? 15.688 5.16 1.661 1 78.94 199 CYS B CA 1
ATOM 3964 C C . CYS B 1 199 ? 16.578 3.992 2.086 1 78.94 199 CYS B C 1
ATOM 3966 O O . CYS B 1 199 ? 17.219 3.357 1.249 1 78.94 199 CYS B O 1
ATOM 3968 N N . THR B 1 200 ? 16.719 3.838 3.324 1 89.69 200 THR B N 1
ATOM 3969 C CA . THR B 1 200 ? 17.516 2.725 3.824 1 89.69 200 THR B CA 1
ATOM 3970 C C . THR B 1 200 ? 16.75 1.41 3.693 1 89.69 200 THR B C 1
ATOM 3972 O O . THR B 1 200 ? 15.562 1.408 3.4 1 89.69 200 THR B O 1
ATOM 3975 N N . ARG B 1 201 ? 17.422 0.346 3.805 1 95.69 201 ARG B N 1
ATOM 3976 C CA . ARG B 1 201 ? 16.812 -0.976 3.705 1 95.69 201 ARG B CA 1
ATOM 3977 C C . ARG B 1 201 ? 15.719 -1.156 4.75 1 95.69 201 ARG B C 1
ATOM 3979 O O . ARG B 1 201 ? 15.938 -0.888 5.934 1 95.69 201 ARG B O 1
ATOM 3986 N N . THR B 1 202 ? 14.547 -1.624 4.336 1 92.69 202 THR B N 1
ATOM 3987 C CA . THR B 1 202 ? 13.367 -1.702 5.191 1 92.69 202 THR B CA 1
ATOM 3988 C C . THR B 1 202 ? 13.359 -3.006 5.984 1 92.69 202 THR B C 1
ATOM 3990 O O . THR B 1 202 ? 12.625 -3.139 6.965 1 92.69 202 THR B O 1
ATOM 3993 N N . ALA B 1 203 ? 14.094 -3.996 5.531 1 96.5 203 ALA B N 1
ATOM 3994 C CA . ALA B 1 203 ? 14.156 -5.316 6.148 1 96.5 203 ALA B CA 1
ATOM 3995 C C . ALA B 1 203 ? 15.492 -6 5.859 1 96.5 203 ALA B C 1
ATOM 3997 O O . ALA B 1 203 ? 16.234 -5.57 4.977 1 96.5 203 ALA B O 1
ATOM 3998 N N . SER B 1 204 ? 15.789 -6.973 6.703 1 97.31 204 SER B N 1
ATOM 3999 C CA . SER B 1 204 ? 16.953 -7.812 6.445 1 97.31 204 SER B CA 1
ATOM 4000 C C . SER B 1 204 ? 16.578 -9.047 5.629 1 97.31 204 SER B C 1
ATOM 4002 O O . SER B 1 204 ? 15.453 -9.547 5.727 1 97.31 204 SER B O 1
ATOM 4004 N N . VAL B 1 205 ? 17.469 -9.477 4.824 1 98.44 205 VAL B N 1
ATOM 4005 C CA . VAL B 1 205 ? 17.328 -10.711 4.062 1 98.44 205 VAL B CA 1
ATOM 4006 C C . VAL B 1 205 ? 18.531 -11.609 4.309 1 98.44 205 VAL B C 1
ATOM 4008 O O . VAL B 1 205 ? 19.672 -11.211 4.055 1 98.44 205 VAL B O 1
ATOM 4011 N N . LYS B 1 206 ? 18.281 -12.781 4.758 1 98.38 206 LYS B N 1
ATOM 4012 C CA . LYS B 1 206 ? 19.328 -13.727 5.137 1 98.38 206 LYS B CA 1
ATOM 4013 C C . LYS B 1 206 ? 19.203 -15.023 4.336 1 98.38 206 LYS B C 1
ATOM 4015 O O . LYS B 1 206 ? 18.109 -15.516 4.109 1 98.38 206 LYS B O 1
ATOM 4020 N N . ALA B 1 207 ? 20.391 -15.547 3.908 1 98.62 207 ALA B N 1
ATOM 4021 C CA . ALA B 1 207 ? 20.391 -16.828 3.209 1 98.62 207 ALA B CA 1
ATOM 4022 C C . ALA B 1 207 ? 20.141 -17.984 4.18 1 98.62 207 ALA B C 1
ATOM 4024 O O . ALA B 1 207 ? 20.875 -18.141 5.16 1 98.62 207 ALA B O 1
ATOM 4025 N N . LEU B 1 208 ? 19.156 -18.797 3.848 1 98.06 208 LEU B N 1
ATOM 4026 C CA . LEU B 1 208 ? 18.859 -19.969 4.66 1 98.06 208 LEU B CA 1
ATOM 4027 C C . LEU B 1 208 ? 19.641 -21.188 4.164 1 98.06 208 LEU B C 1
ATOM 4029 O O . LEU B 1 208 ? 19.75 -22.188 4.871 1 98.06 208 LEU B O 1
ATOM 4033 N N . THR B 1 209 ? 20.094 -21.094 2.996 1 98.12 209 THR B N 1
ATOM 4034 C CA . THR B 1 209 ? 20.953 -22.078 2.332 1 98.12 209 THR B CA 1
ATOM 4035 C C . THR B 1 209 ? 22.078 -21.375 1.578 1 98.12 209 THR B C 1
ATOM 4037 O O . THR B 1 209 ? 22.125 -20.156 1.511 1 98.12 209 THR B O 1
ATOM 4040 N N . ASN B 1 210 ? 23 -22.234 1.146 1 98.12 210 ASN B N 1
ATOM 4041 C CA . ASN B 1 210 ? 23.812 -21.656 0.082 1 98.12 210 ASN B CA 1
ATOM 4042 C C . ASN B 1 210 ? 22.953 -21.156 -1.075 1 98.12 210 ASN B C 1
ATOM 4044 O O . ASN B 1 210 ? 21.984 -21.828 -1.46 1 98.12 210 ASN B O 1
ATOM 4048 N N . ALA B 1 211 ? 23.281 -19.953 -1.512 1 98.25 211 ALA B N 1
ATOM 4049 C CA . ALA B 1 211 ? 22.359 -19.328 -2.461 1 98.25 211 ALA B CA 1
ATOM 4050 C C . ALA B 1 211 ? 23.125 -18.547 -3.525 1 98.25 211 ALA B C 1
ATOM 4052 O O . ALA B 1 211 ? 24.312 -18.266 -3.359 1 98.25 211 ALA B O 1
ATOM 4053 N N . ARG B 1 212 ? 22.438 -18.328 -4.637 1 98.44 212 ARG B N 1
ATOM 4054 C CA . ARG B 1 212 ? 22.938 -17.531 -5.75 1 98.44 212 ARG B CA 1
ATOM 4055 C C . ARG B 1 212 ? 21.906 -16.484 -6.172 1 98.44 212 ARG B C 1
ATOM 4057 O O . ARG B 1 212 ? 20.703 -16.781 -6.242 1 98.44 212 ARG B O 1
ATOM 4064 N N . VAL B 1 213 ? 22.375 -15.273 -6.426 1 98.75 213 VAL B N 1
ATOM 4065 C CA . VAL B 1 213 ? 21.469 -14.211 -6.863 1 98.75 213 VAL B CA 1
ATOM 4066 C C . VAL B 1 213 ? 22.062 -13.516 -8.094 1 98.75 213 VAL B C 1
ATOM 4068 O O . VAL B 1 213 ? 23.266 -13.617 -8.359 1 98.75 213 VAL B O 1
ATOM 4071 N N . TRP B 1 214 ? 21.203 -12.945 -8.891 1 98.69 214 TRP B N 1
ATOM 4072 C CA . TRP B 1 214 ? 21.594 -11.914 -9.844 1 98.69 214 TRP B CA 1
ATOM 4073 C C . TRP B 1 214 ? 21.531 -10.531 -9.203 1 98.69 214 TRP B C 1
ATOM 4075 O O . TRP B 1 214 ? 20.594 -10.219 -8.469 1 98.69 214 TRP B O 1
ATOM 4085 N N . VAL B 1 215 ? 22.562 -9.734 -9.477 1 98.44 215 VAL B N 1
ATOM 4086 C CA . VAL B 1 215 ? 22.672 -8.469 -8.766 1 98.44 215 VAL B CA 1
ATOM 4087 C C . VAL B 1 215 ? 22.906 -7.328 -9.758 1 98.44 215 VAL B C 1
ATOM 4089 O O . VAL B 1 215 ? 23.547 -7.512 -10.781 1 98.44 215 VAL B O 1
ATOM 4092 N N . MET B 1 216 ? 22.344 -6.188 -9.484 1 96.12 216 MET B N 1
ATOM 4093 C CA . MET B 1 216 ? 22.578 -4.945 -10.211 1 96.12 216 MET B CA 1
ATOM 4094 C C . MET B 1 216 ? 22.906 -3.807 -9.25 1 96.12 216 MET B C 1
ATOM 4096 O O . MET B 1 216 ? 22.234 -3.633 -8.234 1 96.12 216 MET B O 1
ATOM 4100 N N . ASP B 1 217 ? 23.891 -3.102 -9.609 1 90.62 217 ASP B N 1
ATOM 4101 C CA . ASP B 1 217 ? 24.281 -1.953 -8.805 1 90.62 217 ASP B CA 1
ATOM 4102 C C . ASP B 1 217 ? 23.266 -0.825 -8.922 1 90.62 217 ASP B C 1
ATOM 4104 O O . ASP B 1 217 ? 22.734 -0.575 -10 1 90.62 217 ASP B O 1
ATOM 4108 N N . ARG B 1 218 ? 23.141 -0.143 -7.781 1 85.88 218 ARG B N 1
ATOM 4109 C CA . ARG B 1 218 ? 22.219 0.989 -7.723 1 85.88 218 ARG B CA 1
ATOM 4110 C C . ARG B 1 218 ? 22.516 1.995 -8.828 1 85.88 218 ARG B C 1
ATOM 4112 O O . ARG B 1 218 ? 21.594 2.455 -9.523 1 85.88 218 ARG B O 1
ATOM 4119 N N . ARG B 1 219 ? 23.766 2.232 -9.023 1 76.12 219 ARG B N 1
ATOM 4120 C CA . ARG B 1 219 ? 24.172 3.225 -10.016 1 76.12 219 ARG B CA 1
ATOM 4121 C C . ARG B 1 219 ? 23.766 2.791 -11.422 1 76.12 219 ARG B C 1
ATOM 4123 O O . ARG B 1 219 ? 23.281 3.604 -12.211 1 76.12 219 ARG B O 1
ATOM 4130 N N . VAL B 1 220 ? 23.969 1.607 -11.695 1 82.88 220 VAL B N 1
ATOM 4131 C CA . VAL B 1 220 ? 23.609 1.084 -13.016 1 82.88 220 VAL B CA 1
ATOM 4132 C C . VAL B 1 220 ? 22.109 1.129 -13.203 1 82.88 220 VAL B C 1
ATOM 4134 O O . VAL B 1 220 ? 21.609 1.519 -14.266 1 82.88 220 VAL B O 1
ATOM 4137 N N . PHE B 1 221 ? 21.406 0.749 -12.125 1 85.25 221 PHE B N 1
ATOM 4138 C CA . PHE B 1 221 ? 19.938 0.811 -12.148 1 85.25 221 PHE B CA 1
ATOM 4139 C C . PHE B 1 221 ? 19.469 2.225 -12.453 1 85.25 221 PHE B C 1
ATOM 4141 O O . PHE B 1 221 ? 18.594 2.42 -13.305 1 85.25 221 PHE B O 1
ATOM 4148 N N . GLN B 1 222 ? 20.031 3.096 -11.828 1 71.06 222 GLN B N 1
ATOM 4149 C CA . GLN B 1 222 ? 19.672 4.496 -11.992 1 71.06 222 GLN B CA 1
ATOM 4150 C C . GLN B 1 222 ? 19.969 4.977 -13.414 1 71.06 222 GLN B C 1
ATOM 4152 O O . GLN B 1 222 ? 19.172 5.707 -14.008 1 71.06 222 GLN B O 1
ATOM 4157 N N . ILE B 1 223 ? 21.047 4.574 -13.938 1 72.5 223 ILE B N 1
ATOM 4158 C CA . ILE B 1 223 ? 21.422 4.938 -15.297 1 72.5 223 ILE B CA 1
ATOM 4159 C C . ILE B 1 223 ? 20.406 4.383 -16.297 1 72.5 223 ILE B C 1
ATOM 4161 O O . ILE B 1 223 ? 19.969 5.086 -17.203 1 72.5 223 ILE B O 1
ATOM 4165 N N . ILE B 1 224 ? 20.031 3.193 -16.094 1 75.94 224 ILE B N 1
ATOM 4166 C CA . ILE B 1 224 ? 19.078 2.535 -16.969 1 75.94 224 ILE B CA 1
ATOM 4167 C C . ILE B 1 224 ? 17.734 3.254 -16.906 1 75.94 224 ILE B C 1
ATOM 4169 O O . ILE B 1 224 ? 17.062 3.445 -17.922 1 75.94 224 ILE B O 1
ATOM 4173 N N . MET B 1 225 ? 17.359 3.631 -15.711 1 70.81 225 MET B N 1
ATOM 4174 C CA . MET B 1 225 ? 16.078 4.309 -15.5 1 70.81 225 MET B CA 1
ATOM 4175 C C . MET B 1 225 ? 16.078 5.68 -16.172 1 70.81 225 MET B C 1
ATOM 4177 O O . MET B 1 225 ? 15.07 6.102 -16.719 1 70.81 225 MET B O 1
ATOM 4181 N N . MET B 1 226 ? 17.203 6.309 -16.188 1 60.94 226 MET B N 1
ATOM 4182 C CA . MET B 1 226 ? 17.328 7.652 -16.734 1 60.94 226 MET B CA 1
ATOM 4183 C C . MET B 1 226 ? 17.359 7.613 -18.266 1 60.94 226 MET B C 1
ATOM 4185 O O . MET B 1 226 ? 16.75 8.453 -18.922 1 60.94 226 MET B O 1
ATOM 4189 N N . LYS B 1 227 ? 18.219 6.797 -18.75 1 57.44 227 LYS B N 1
ATOM 4190 C CA . LYS B 1 227 ? 18.406 6.727 -20.203 1 57.44 227 LYS B CA 1
ATOM 4191 C C . LYS B 1 227 ? 17.062 6.547 -20.906 1 57.44 227 LYS B C 1
ATOM 4193 O O . LYS B 1 227 ? 16.812 7.195 -21.922 1 57.44 227 LYS B O 1
ATOM 4198 N N . THR B 1 228 ? 16.344 5.676 -20.359 1 53.94 228 THR B N 1
ATOM 4199 C CA . THR B 1 228 ? 15.078 5.352 -21.031 1 53.94 228 THR B CA 1
ATOM 4200 C C . THR B 1 228 ? 14.039 6.434 -20.766 1 53.94 228 THR B C 1
ATOM 4202 O O . THR B 1 228 ? 13.195 6.715 -21.625 1 53.94 228 THR B O 1
ATOM 4205 N N . GLY B 1 229 ? 14.047 7.016 -19.641 1 48.88 229 GLY B N 1
ATOM 4206 C CA . GLY B 1 229 ? 13.195 8.164 -19.359 1 48.88 229 GLY B CA 1
ATOM 4207 C C . GLY B 1 229 ? 13.406 9.305 -20.328 1 48.88 229 GLY B C 1
ATOM 4208 O O . GLY B 1 229 ? 12.445 9.914 -20.797 1 48.88 229 GLY B O 1
ATOM 4209 N N . LEU B 1 230 ? 14.703 9.531 -20.734 1 46.81 230 LEU B N 1
ATOM 4210 C CA . LEU B 1 230 ? 15.055 10.562 -21.719 1 46.81 230 LEU B CA 1
ATOM 4211 C C . LEU B 1 230 ? 14.5 10.219 -23.094 1 46.81 230 LEU B C 1
ATOM 4213 O O . LEU B 1 230 ? 14.023 11.102 -23.812 1 46.81 230 LEU B O 1
ATOM 4217 N N . GLN B 1 231 ? 14.594 9.008 -23.328 1 50 231 GLN B N 1
ATOM 4218 C CA . GLN B 1 231 ? 14.016 8.586 -24.594 1 50 231 GLN B CA 1
ATOM 4219 C C . GLN B 1 231 ? 12.5 8.781 -24.609 1 50 231 GLN B C 1
ATOM 4221 O O . GLN B 1 231 ? 11.938 9.234 -25.594 1 50 231 GLN B O 1
ATOM 4226 N N . ARG B 1 232 ? 11.922 8.43 -23.531 1 47.28 232 ARG B N 1
ATOM 4227 C CA . ARG B 1 232 ? 10.484 8.617 -23.406 1 47.28 232 ARG B CA 1
ATOM 4228 C C . ARG B 1 232 ? 10.125 10.094 -23.344 1 47.28 232 ARG B C 1
ATOM 4230 O O . ARG B 1 232 ? 9.141 10.523 -23.953 1 47.28 232 ARG B O 1
ATOM 4237 N N . ARG B 1 233 ? 10.906 10.836 -22.641 1 45 233 ARG B N 1
ATOM 4238 C CA . ARG B 1 233 ? 10.734 12.289 -22.641 1 45 233 ARG B CA 1
ATOM 4239 C C . ARG B 1 233 ? 10.812 12.852 -24.062 1 45 233 ARG B C 1
ATOM 4241 O O . ARG B 1 233 ? 9.984 13.68 -24.453 1 45 233 ARG B O 1
ATOM 4248 N N . ASP B 1 234 ? 11.844 12.43 -24.703 1 47.16 234 ASP B N 1
ATOM 4249 C CA . ASP B 1 234 ? 11.953 12.898 -26.078 1 47.16 234 ASP B CA 1
ATOM 4250 C C . ASP B 1 234 ? 10.727 12.484 -26.891 1 47.16 234 ASP B C 1
ATOM 4252 O O . ASP B 1 234 ? 10.234 13.258 -27.719 1 47.16 234 ASP B O 1
ATOM 4256 N N . GLU B 1 235 ? 10.234 11.359 -26.562 1 45.97 235 GLU B N 1
ATOM 4257 C CA . GLU B 1 235 ? 9.031 10.906 -27.25 1 45.97 235 GLU B CA 1
ATOM 4258 C C . GLU B 1 235 ? 7.801 11.68 -26.781 1 45.97 235 GLU B C 1
ATOM 4260 O O . GLU B 1 235 ? 6.957 12.07 -27.594 1 45.97 235 GLU B O 1
ATOM 4265 N N . ILE B 1 236 ? 7.797 11.859 -25.547 1 42.81 236 ILE B N 1
ATOM 4266 C CA . ILE B 1 236 ? 6.695 12.633 -24.984 1 42.81 236 ILE B CA 1
ATOM 4267 C C . ILE B 1 236 ? 6.773 14.078 -25.469 1 42.81 236 ILE B C 1
ATOM 4269 O O . ILE B 1 236 ? 5.766 14.656 -25.891 1 42.81 236 ILE B O 1
ATOM 4273 N N . ILE B 1 237 ? 7.922 14.609 -25.438 1 45.56 237 ILE B N 1
ATOM 4274 C CA . ILE B 1 237 ? 8.141 15.945 -25.969 1 45.56 237 ILE B CA 1
ATOM 4275 C C . ILE B 1 237 ? 7.809 15.969 -27.453 1 45.56 237 ILE B C 1
ATOM 4277 O O . ILE B 1 237 ? 7.168 16.906 -27.938 1 45.56 237 ILE B O 1
ATOM 4281 N N . ARG B 1 238 ? 8.164 14.984 -28.109 1 45.44 238 ARG B N 1
ATOM 4282 C CA . ARG B 1 238 ? 7.844 14.891 -29.531 1 45.44 238 ARG B CA 1
ATOM 4283 C C . ARG B 1 238 ? 6.336 14.812 -29.75 1 45.44 238 ARG B C 1
ATOM 4285 O O . ARG B 1 238 ? 5.797 15.477 -30.625 1 45.44 238 ARG B O 1
ATOM 4292 N N . VAL B 1 239 ? 5.754 14.016 -29 1 44.28 239 VAL B N 1
ATOM 4293 C CA . VAL B 1 239 ? 4.309 13.859 -29.109 1 44.28 239 VAL B CA 1
ATOM 4294 C C . VAL B 1 239 ? 3.615 15.156 -28.703 1 44.28 239 VAL B C 1
ATOM 4296 O O . VAL B 1 239 ? 2.688 15.617 -29.375 1 44.28 239 VAL B O 1
ATOM 4299 N N . LEU B 1 240 ? 4.059 15.664 -27.656 1 43.06 240 LEU B N 1
ATOM 4300 C CA . LEU B 1 240 ? 3.504 16.938 -27.219 1 43.06 240 LEU B CA 1
ATOM 4301 C C . LEU B 1 240 ? 3.756 18.031 -28.25 1 43.06 240 LEU B C 1
ATOM 4303 O O . LEU B 1 240 ? 2.869 18.828 -28.547 1 43.06 240 LEU B O 1
ATOM 4307 N N . ARG B 1 241 ? 4.914 18.031 -28.734 1 44.44 241 ARG B N 1
ATOM 4308 C CA . ARG B 1 241 ? 5.246 18.969 -29.797 1 44.44 241 ARG B CA 1
ATOM 4309 C C . ARG B 1 241 ? 4.375 18.734 -31.031 1 44.44 241 ARG B C 1
ATOM 4311 O O . ARG B 1 241 ? 3.918 19.672 -31.672 1 44.44 241 ARG B O 1
ATOM 4318 N N . SER B 1 242 ? 4.242 17.5 -31.344 1 44.31 242 SER B N 1
ATOM 4319 C CA . SER B 1 242 ? 3.398 17.172 -32.5 1 44.31 242 SER B CA 1
ATOM 4320 C C . SER B 1 242 ? 1.949 17.578 -32.25 1 44.31 242 SER B C 1
ATOM 4322 O O . SER B 1 242 ? 1.293 18.109 -33.156 1 44.31 242 SER B O 1
ATOM 4324 N N . ARG B 1 243 ? 1.558 17.281 -31.172 1 42.03 243 ARG B N 1
ATOM 4325 C CA . ARG B 1 243 ? 0.187 17.641 -30.844 1 42.03 243 ARG B CA 1
ATOM 4326 C C . ARG B 1 243 ? 0.034 19.156 -30.75 1 42.03 243 ARG B C 1
ATOM 4328 O O . ARG B 1 243 ? -0.982 19.719 -31.172 1 42.03 243 ARG B O 1
ATOM 4335 N N . TYR B 1 244 ? 0.994 19.766 -30.109 1 40.62 244 TYR B N 1
ATOM 4336 C CA . TYR B 1 244 ? 1.056 21.219 -30.109 1 40.62 244 TYR B CA 1
ATOM 4337 C C . TYR B 1 244 ? 1.016 21.766 -31.531 1 40.62 244 TYR B C 1
ATOM 4339 O O . TYR B 1 244 ? 0.278 22.719 -31.828 1 40.62 244 TYR B O 1
ATOM 4347 N N . LYS B 1 245 ? 1.887 21.234 -32.25 1 44.56 245 LYS B N 1
ATOM 4348 C CA . LYS B 1 245 ? 1.902 21.688 -33.625 1 44.56 245 LYS B CA 1
ATOM 4349 C C . LYS B 1 245 ? 0.539 21.5 -34.281 1 44.56 245 LYS B C 1
ATOM 4351 O O . LYS B 1 245 ? 0.083 22.344 -35.062 1 44.56 245 LYS B O 1
ATOM 4356 N N . LYS B 1 246 ? -0.032 20.422 -33.969 1 43.94 246 LYS B N 1
ATOM 4357 C CA . LYS B 1 246 ? -1.337 20.203 -34.594 1 43.94 246 LYS B CA 1
ATOM 4358 C C . LYS B 1 246 ? -2.391 21.125 -34 1 43.94 246 LYS B C 1
ATOM 4360 O O . LYS B 1 246 ? -3.256 21.641 -34.719 1 43.94 246 LYS B O 1
ATOM 4365 N N . THR B 1 247 ? -2.295 21.25 -32.625 1 40 247 THR B N 1
ATOM 4366 C CA . THR B 1 247 ? -3.258 22.156 -31.984 1 40 247 THR B CA 1
ATOM 4367 C C . THR B 1 247 ? -2.979 23.609 -32.375 1 40 247 THR B C 1
ATOM 4369 O O . THR B 1 247 ? -3.908 24.375 -32.594 1 40 247 THR B O 1
ATOM 4372 N N . VAL B 1 248 ? -1.732 23.984 -32.312 1 40.66 248 VAL B N 1
ATOM 4373 C CA . VAL B 1 248 ? -1.416 25.344 -32.719 1 40.66 248 VAL B CA 1
ATOM 4374 C C . VAL B 1 248 ? -1.721 25.5 -34.219 1 40.66 248 VAL B C 1
ATOM 4376 O O . VAL B 1 248 ? -2.064 26.609 -34.656 1 40.66 248 VAL B O 1
ATOM 4379 N N . ARG B 1 249 ? -1.391 24.547 -35.062 1 40.38 249 ARG B N 1
ATOM 4380 C CA . ARG B 1 249 ? -1.693 24.734 -36.469 1 40.38 249 ARG B CA 1
ATOM 4381 C C . ARG B 1 249 ? -3.199 24.75 -36.719 1 40.38 249 ARG B C 1
ATOM 4383 O O . ARG B 1 249 ? -3.654 25.094 -37.812 1 40.38 249 ARG B O 1
ATOM 4390 N N . SER B 1 250 ? -3.969 23.953 -35.812 1 40.59 250 SER B N 1
ATOM 4391 C CA . SER B 1 250 ? -5.359 24.188 -36.188 1 40.59 250 SER B CA 1
ATOM 4392 C C . SER B 1 250 ? -5.777 25.625 -35.906 1 40.59 250 SER B C 1
ATOM 4394 O O . SER B 1 250 ? -5.324 26.234 -34.938 1 40.59 250 SER B O 1
ATOM 4396 N N . GLU B 1 251 ? -6.109 26.469 -36.906 1 40.5 251 GLU B N 1
ATOM 4397 C CA . GLU B 1 251 ? -6.656 27.812 -37 1 40.5 251 GLU B CA 1
ATOM 4398 C C . GLU B 1 251 ? -7.434 28.172 -35.719 1 40.5 251 GLU B C 1
ATOM 4400 O O . GLU B 1 251 ? -7.41 29.312 -35.281 1 40.5 251 GLU B O 1
ATOM 4405 N N . ASP B 1 252 ? -8.586 27.438 -35.469 1 35.75 252 ASP B N 1
ATOM 4406 C CA . ASP B 1 252 ? -9.648 27.75 -34.5 1 35.75 252 ASP B CA 1
ATOM 4407 C C . ASP B 1 252 ? -9.227 27.391 -33.094 1 35.75 252 ASP B C 1
ATOM 4409 O O . ASP B 1 252 ? -9.555 26.312 -32.594 1 35.75 252 ASP B O 1
ATOM 4413 N N . ASP B 1 253 ? -8.008 27.516 -32.781 1 38.88 253 ASP B N 1
ATOM 4414 C CA . ASP B 1 253 ? -7.602 27.328 -31.391 1 38.88 253 ASP B CA 1
ATOM 4415 C C . ASP B 1 253 ? -8.305 28.344 -30.469 1 38.88 253 ASP B C 1
ATOM 4417 O O . ASP B 1 253 ? -7.738 29.375 -30.141 1 38.88 253 ASP B O 1
ATOM 4421 N N . PRO B 1 254 ? -9.617 28.5 -30.703 1 39.31 254 PRO B N 1
ATOM 4422 C CA . PRO B 1 254 ? -10.383 29.641 -30.172 1 39.31 254 PRO B CA 1
ATOM 4423 C C . PRO B 1 254 ? -10.023 29.953 -28.719 1 39.31 254 PRO B C 1
ATOM 4425 O O . PRO B 1 254 ? -10.172 31.094 -28.281 1 39.31 254 PRO B O 1
ATOM 4428 N N . PHE B 1 255 ? -9.906 28.844 -27.891 1 43.22 255 PHE B N 1
ATOM 4429 C CA . PHE B 1 255 ? -9.906 29.125 -26.453 1 43.22 255 PHE B CA 1
ATOM 4430 C C . PHE B 1 255 ? -8.492 29.359 -25.953 1 43.22 255 PHE B C 1
ATOM 4432 O O . PHE B 1 255 ? -8.266 29.469 -24.75 1 43.22 255 PHE B O 1
ATOM 4439 N N . GLY B 1 256 ? -7.418 29.75 -26.812 1 41.59 256 GLY B N 1
ATOM 4440 C CA . GLY B 1 256 ? -6.133 30.312 -26.422 1 41.59 256 GLY B CA 1
ATOM 4441 C C . GLY B 1 256 ? -5.273 29.328 -25.641 1 41.59 256 GLY B C 1
ATOM 4442 O O . GLY B 1 256 ? -4.48 29.734 -24.781 1 41.59 256 GLY B O 1
ATOM 4443 N N . HIS B 1 257 ? -5.473 28.047 -25.75 1 43.78 257 HIS B N 1
ATOM 4444 C CA . HIS B 1 257 ? -4.832 26.984 -25 1 43.78 257 HIS B CA 1
ATOM 4445 C C . HIS B 1 257 ? -3.42 26.719 -25.5 1 43.78 257 HIS B C 1
ATOM 4447 O O . HIS B 1 257 ? -2.682 25.922 -24.906 1 43.78 257 HIS B O 1
ATOM 4453 N N . ALA B 1 258 ? -3.01 27.25 -26.578 1 44.44 258 ALA B N 1
ATOM 4454 C CA . ALA B 1 258 ? -1.678 27.047 -27.141 1 44.44 258 ALA B CA 1
ATOM 4455 C C . ALA B 1 258 ? -0.596 27.516 -26.172 1 44.44 258 ALA B C 1
ATOM 4457 O O . ALA B 1 258 ? 0.416 26.844 -25.984 1 44.44 258 ALA B O 1
ATOM 4458 N N . ASP B 1 259 ? -0.799 28.688 -25.672 1 46.78 259 ASP B N 1
ATOM 4459 C CA . ASP B 1 259 ? 0.169 29.234 -24.719 1 46.78 259 ASP B CA 1
ATOM 4460 C C . ASP B 1 259 ? 0.267 28.375 -23.469 1 46.78 259 ASP B C 1
ATOM 4462 O O . ASP B 1 259 ? 1.354 28.203 -22.906 1 46.78 259 ASP B O 1
ATOM 4466 N N . THR B 1 260 ? -0.822 27.797 -23.172 1 45.31 260 THR B N 1
ATOM 4467 C CA . THR B 1 260 ? -0.845 26.938 -22 1 45.31 260 THR B CA 1
ATOM 4468 C C . THR B 1 260 ? -0.044 25.672 -22.234 1 45.31 260 THR B C 1
ATOM 4470 O O . THR B 1 260 ? 0.701 25.219 -21.359 1 45.31 260 THR B O 1
ATOM 4473 N N . TRP B 1 261 ? -0.145 25.281 -23.453 1 45.41 261 TRP B N 1
ATOM 4474 C CA . TRP B 1 261 ? 0.591 24.062 -23.781 1 45.41 261 TRP B CA 1
ATOM 4475 C C . TRP B 1 261 ? 2.086 24.344 -23.891 1 45.41 261 TRP B C 1
ATOM 4477 O O . TRP B 1 261 ? 2.906 23.547 -23.406 1 45.41 261 TRP B O 1
ATOM 4487 N N . ARG B 1 262 ? 2.455 25.422 -24.5 1 46.66 262 ARG B N 1
ATOM 4488 C CA . ARG B 1 262 ? 3.859 25.812 -24.594 1 46.66 262 ARG B CA 1
ATOM 4489 C C . ARG B 1 262 ? 4.488 25.938 -23.203 1 46.66 262 ARG B C 1
ATOM 4491 O O . ARG B 1 262 ? 5.617 25.5 -22.984 1 46.66 262 ARG B O 1
ATOM 4498 N N . SER B 1 263 ? 3.717 26.438 -22.344 1 48.69 263 SER B N 1
ATOM 4499 C CA . SER B 1 263 ? 4.215 26.625 -20.984 1 48.69 263 SER B CA 1
ATOM 4500 C C . SER B 1 263 ? 4.371 25.297 -20.266 1 48.69 263 SER B C 1
ATOM 4502 O O . SER B 1 263 ? 5.344 25.094 -19.531 1 48.69 263 SER B O 1
ATOM 4504 N N . GLU B 1 264 ? 3.506 24.438 -20.703 1 46.69 264 GLU B N 1
ATOM 4505 C CA . GLU B 1 264 ? 3.588 23.125 -20.047 1 46.69 264 GLU B CA 1
ATOM 4506 C C . GLU B 1 264 ? 4.746 22.312 -20.609 1 46.69 264 GLU B C 1
ATOM 4508 O O . GLU B 1 264 ? 5.465 21.656 -19.859 1 46.69 264 GLU B O 1
ATOM 4513 N N . VAL B 1 265 ? 4.922 22.406 -21.844 1 48.38 265 VAL B N 1
ATOM 4514 C CA . VAL B 1 265 ? 6.043 21.734 -22.484 1 48.38 265 VAL B CA 1
ATOM 4515 C C . VAL B 1 265 ? 7.359 22.328 -21.984 1 48.38 265 VAL B C 1
ATOM 4517 O O . VAL B 1 265 ? 8.305 21.594 -21.703 1 48.38 265 VAL B O 1
ATOM 4520 N N . GLU B 1 266 ? 7.332 23.594 -21.938 1 48.25 266 GLU B N 1
ATOM 4521 C CA . GLU B 1 266 ? 8.547 24.266 -21.469 1 48.25 266 GLU B CA 1
ATOM 4522 C C . GLU B 1 266 ? 8.828 23.922 -20.016 1 48.25 266 GLU B C 1
ATOM 4524 O O . GLU B 1 266 ? 9.977 23.719 -19.625 1 48.25 266 GLU B O 1
ATOM 4529 N N . LYS B 1 267 ? 7.844 23.812 -19.344 1 48.53 267 LYS B N 1
ATOM 4530 C CA . LYS B 1 267 ? 8.008 23.438 -17.938 1 48.53 267 LYS B CA 1
ATOM 4531 C C . LYS B 1 267 ? 8.523 22.016 -17.812 1 48.53 267 LYS B C 1
ATOM 4533 O O . LYS B 1 267 ? 9.422 21.734 -17.016 1 48.53 267 LYS B O 1
ATOM 4538 N N . VAL B 1 268 ? 8 21.25 -18.656 1 48.38 268 VAL B N 1
ATOM 4539 C CA . VAL B 1 268 ? 8.461 19.859 -18.656 1 48.38 268 VAL B CA 1
ATOM 4540 C C . VAL B 1 268 ? 9.906 19.797 -19.125 1 48.38 268 VAL B C 1
ATOM 4542 O O . VAL B 1 268 ? 10.727 19.078 -18.562 1 48.38 268 VAL B O 1
ATOM 4545 N N . ARG B 1 269 ? 10.148 20.625 -20.203 1 45.62 269 ARG B N 1
ATOM 4546 C CA . ARG B 1 269 ? 11.516 20.688 -20.719 1 45.62 269 ARG B CA 1
ATOM 4547 C C . ARG B 1 269 ? 12.477 21.25 -19.672 1 45.62 269 ARG B C 1
ATOM 4549 O O . ARG B 1 269 ? 13.562 20.703 -19.469 1 45.62 269 ARG B O 1
ATOM 4556 N N . GLN B 1 270 ? 12.117 22.281 -19.062 1 48.84 270 GLN B N 1
ATOM 4557 C CA . GLN B 1 270 ? 12.969 22.906 -18.062 1 48.84 270 GLN B CA 1
ATOM 4558 C C . GLN B 1 270 ? 13.156 22 -16.859 1 48.84 270 GLN B C 1
ATOM 4560 O O . GLN B 1 270 ? 14.258 21.891 -16.312 1 48.84 270 GLN B O 1
ATOM 4565 N N . GLN B 1 271 ? 12.117 21.422 -16.562 1 47.06 271 GLN B N 1
ATOM 4566 C CA . GLN B 1 271 ? 12.211 20.484 -15.453 1 47.06 271 GLN B CA 1
ATOM 4567 C C . GLN B 1 271 ? 13.102 19.297 -15.805 1 47.06 271 GLN B C 1
ATOM 4569 O O . GLN B 1 271 ? 13.891 18.828 -14.984 1 47.06 271 GLN B O 1
ATOM 4574 N N . HIS B 1 272 ? 12.906 18.953 -17.047 1 46.41 272 HIS B N 1
ATOM 4575 C CA . HIS B 1 272 ? 13.742 17.875 -17.562 1 46.41 272 HIS B CA 1
ATOM 4576 C C . HIS B 1 272 ? 15.203 18.297 -17.656 1 46.41 272 HIS B C 1
ATOM 4578 O O . HIS B 1 272 ? 16.109 17.547 -17.281 1 46.41 272 HIS B O 1
ATOM 4584 N N . GLU B 1 273 ? 15.414 19.375 -18.391 1 48.62 273 GLU B N 1
ATOM 4585 C CA . GLU B 1 273 ? 16.781 19.891 -18.516 1 48.62 273 GLU B CA 1
ATOM 4586 C C . GLU B 1 273 ? 17.391 20.141 -17.141 1 48.62 273 GLU B C 1
ATOM 4588 O O . GLU B 1 273 ? 18.578 19.875 -16.922 1 48.62 273 GLU B O 1
ATOM 4593 N N . GLY B 1 274 ? 16.625 20.625 -16.297 1 46.44 274 GLY B N 1
ATOM 4594 C CA . GLY B 1 274 ? 17.109 20.828 -14.945 1 46.44 274 GLY B CA 1
ATOM 4595 C C . GLY B 1 274 ? 17.406 19.531 -14.211 1 46.44 274 GLY B C 1
ATOM 4596 O O . GLY B 1 274 ? 18.422 19.422 -13.531 1 46.44 274 GLY B O 1
ATOM 4597 N N . ARG B 1 275 ? 16.594 18.656 -14.516 1 46.09 275 ARG B N 1
ATOM 4598 C CA . ARG B 1 275 ? 16.766 17.359 -13.867 1 46.09 275 ARG B CA 1
ATOM 4599 C C . ARG B 1 275 ? 17.891 16.578 -14.516 1 46.09 275 ARG B C 1
ATOM 4601 O O . ARG B 1 275 ? 18.625 15.859 -13.828 1 46.09 275 ARG B O 1
ATOM 4608 N N . GLU B 1 276 ? 17.969 16.609 -15.812 1 47.91 276 GLU B N 1
ATOM 4609 C CA . GLU B 1 276 ? 19.125 16.047 -16.5 1 47.91 276 GLU B CA 1
ATOM 4610 C C . GLU B 1 276 ? 20.422 16.672 -15.992 1 47.91 276 GLU B C 1
ATOM 4612 O O . GLU B 1 276 ? 21.422 15.969 -15.812 1 47.91 276 GLU B O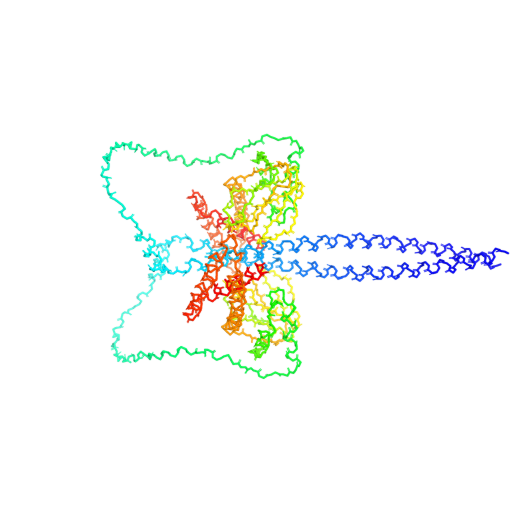 1
ATOM 4617 N N . SER B 1 277 ? 20.391 17.859 -15.883 1 45.44 277 SER B N 1
ATOM 4618 C CA . SER B 1 277 ? 21.578 18.531 -15.344 1 45.44 277 SER B CA 1
ATOM 4619 C C . SER B 1 277 ? 21.844 18.094 -13.906 1 45.44 277 SER B C 1
ATOM 4621 O O . SER B 1 277 ? 23 17.938 -13.516 1 45.44 277 SER B O 1
ATOM 4623 N N . GLU B 1 278 ? 20.812 17.938 -13.219 1 44.97 278 GLU B N 1
ATOM 4624 C CA . GLU B 1 278 ? 21 17.453 -11.852 1 44.97 278 GLU B CA 1
ATOM 4625 C C . GLU B 1 278 ? 21.453 16 -11.828 1 44.97 278 GLU B C 1
ATOM 4627 O O . GLU B 1 278 ? 22.312 15.625 -11.023 1 44.97 278 GLU B O 1
ATOM 4632 N N . ALA B 1 279 ? 20.875 15.18 -12.617 1 43.12 279 ALA B N 1
ATOM 4633 C CA . ALA B 1 279 ? 21.312 13.797 -12.766 1 43.12 279 ALA B CA 1
ATOM 4634 C C . ALA B 1 279 ? 22.766 13.734 -13.219 1 43.12 279 ALA B C 1
ATOM 4636 O O . ALA B 1 279 ? 23.547 12.922 -12.711 1 43.12 279 ALA B O 1
ATOM 4637 N N . LYS B 1 280 ? 23.109 14.469 -14.164 1 44.56 280 LYS B N 1
ATOM 4638 C CA . LYS B 1 280 ? 24.5 14.539 -14.602 1 44.56 280 LYS B CA 1
ATOM 4639 C C . LYS B 1 280 ? 25.406 15.062 -13.492 1 44.56 280 LYS B C 1
ATOM 4641 O O . LYS B 1 280 ? 26.578 14.703 -13.414 1 44.56 280 LYS B O 1
ATOM 4646 N N . ALA B 1 281 ? 24.891 15.922 -12.82 1 42 281 ALA B N 1
ATOM 4647 C CA . ALA B 1 281 ? 25.734 16.484 -11.766 1 42 281 ALA B CA 1
ATOM 4648 C C . ALA B 1 281 ? 25.781 15.547 -10.555 1 42 281 ALA B C 1
ATOM 4650 O O . ALA B 1 281 ? 26.5 15.812 -9.586 1 42 281 ALA B O 1
ATOM 4651 N N . GLY B 1 282 ? 25.391 14.242 -10.648 1 40.03 282 GLY B N 1
ATOM 4652 C CA . GLY B 1 282 ? 25.438 13.25 -9.594 1 40.03 282 GLY B CA 1
ATOM 4653 C C . GLY B 1 282 ? 24.391 13.469 -8.516 1 40.03 282 GLY B C 1
ATOM 4654 O O . GLY B 1 282 ? 24.422 12.805 -7.473 1 40.03 282 GLY B O 1
ATOM 4655 N N . ARG B 1 283 ? 23.812 14.562 -8.57 1 40.12 283 ARG B N 1
ATOM 4656 C CA . ARG B 1 283 ? 22.922 14.82 -7.438 1 40.12 283 ARG B CA 1
ATOM 4657 C C . ARG B 1 283 ? 21.734 13.867 -7.449 1 40.12 283 ARG B C 1
ATOM 4659 O O . ARG B 1 283 ? 21.625 13.016 -8.336 1 40.12 283 ARG B O 1
ATOM 4666 N N . SER B 1 284 ? 20.391 14.234 -7.137 1 42.22 284 SER B N 1
ATOM 4667 C CA . SER B 1 284 ? 19.234 13.445 -6.715 1 42.22 284 SER B CA 1
ATOM 4668 C C . SER B 1 284 ? 18.578 12.758 -7.902 1 42.22 284 SER B C 1
ATOM 4670 O O . SER B 1 284 ? 17.781 13.375 -8.617 1 42.22 284 SER B O 1
ATOM 4672 N N . TRP B 1 285 ? 19.219 11.859 -8.539 1 39.78 285 TRP B N 1
ATOM 4673 C CA . TRP B 1 285 ? 18.656 11.023 -9.602 1 39.78 285 TRP B CA 1
ATOM 4674 C C . TRP B 1 285 ? 17.203 10.68 -9.312 1 39.78 285 TRP B C 1
ATOM 4676 O O . TRP B 1 285 ? 16.391 10.609 -10.234 1 39.78 285 TRP B O 1
ATOM 4686 N N . GLN B 1 286 ? 16.922 10.453 -8.07 1 40.25 286 GLN B N 1
ATOM 4687 C CA . GLN B 1 286 ? 15.57 10.062 -7.672 1 40.25 286 GLN B CA 1
ATOM 4688 C C . GLN B 1 286 ? 14.547 11.125 -8.07 1 40.25 286 GLN B C 1
ATOM 4690 O O . GLN B 1 286 ? 13.469 10.805 -8.562 1 40.25 286 GLN B O 1
ATOM 4695 N N . ARG B 1 287 ? 15.062 12.391 -7.914 1 41.66 287 ARG B N 1
ATOM 4696 C CA . ARG B 1 287 ? 14.211 13.523 -8.258 1 41.66 287 ARG B CA 1
ATOM 4697 C C . ARG B 1 287 ? 13.906 13.547 -9.75 1 41.66 287 ARG B C 1
ATOM 4699 O O . ARG B 1 287 ? 12.766 13.797 -10.148 1 41.66 287 ARG B O 1
ATOM 4706 N N . ALA B 1 288 ? 14.992 13.359 -10.359 1 40.56 288 ALA B N 1
ATOM 4707 C CA . ALA B 1 288 ? 14.844 13.445 -11.812 1 40.56 288 ALA B CA 1
ATOM 4708 C C . ALA B 1 288 ? 13.969 12.312 -12.344 1 40.56 288 ALA B C 1
ATOM 4710 O O . ALA B 1 288 ? 13.109 12.539 -13.195 1 40.56 288 ALA B O 1
ATOM 4711 N N . HIS B 1 289 ? 14.102 11.219 -11.641 1 41 289 HIS B N 1
ATOM 4712 C CA . HIS B 1 289 ? 13.391 10.062 -12.188 1 41 289 HIS B CA 1
ATOM 4713 C C . HIS B 1 289 ? 11.922 10.078 -11.781 1 41 289 HIS B C 1
ATOM 4715 O O . HIS B 1 289 ? 11.039 9.883 -12.617 1 41 289 HIS B O 1
ATOM 4721 N N . VAL B 1 290 ? 11.773 10.273 -10.516 1 41.66 290 VAL B N 1
ATOM 4722 C CA . VAL B 1 290 ? 10.383 10.305 -10.062 1 41.66 290 VAL B CA 1
ATOM 4723 C C . VAL B 1 290 ? 9.648 11.461 -10.734 1 41.66 290 VAL B C 1
ATOM 4725 O O . VAL B 1 290 ? 8.516 11.305 -11.188 1 41.66 290 VAL B O 1
ATOM 4728 N N . GLY B 1 291 ? 10.312 12.562 -10.844 1 41.75 291 GLY B N 1
ATOM 4729 C CA . GLY B 1 291 ? 9.727 13.688 -11.562 1 41.75 291 GLY B CA 1
ATOM 4730 C C . GLY B 1 291 ? 9.469 13.383 -13.023 1 41.75 291 GLY B C 1
ATOM 4731 O O . GLY B 1 291 ? 8.43 13.75 -13.57 1 41.75 291 GLY B O 1
ATOM 4732 N N . LEU B 1 292 ? 10.461 12.742 -13.5 1 41.78 292 LEU B N 1
ATOM 4733 C CA . LEU B 1 292 ? 10.32 12.406 -14.914 1 41.78 292 LEU B CA 1
ATOM 4734 C C . LEU B 1 292 ? 9.219 11.375 -15.125 1 41.78 292 LEU B C 1
ATOM 4736 O O . LEU B 1 292 ? 8.43 11.484 -16.062 1 41.78 292 LEU B O 1
ATOM 4740 N N . VAL B 1 293 ? 9.188 10.438 -14.281 1 39.75 293 VAL B N 1
ATOM 4741 C CA . VAL B 1 293 ? 8.164 9.406 -14.398 1 39.75 293 VAL B CA 1
ATOM 4742 C C . VAL B 1 293 ? 6.789 10.016 -14.102 1 39.75 293 VAL B C 1
ATOM 4744 O O . VAL B 1 293 ? 5.82 9.742 -14.812 1 39.75 293 VAL B O 1
ATOM 4747 N N . GLN B 1 294 ? 6.762 10.766 -13.125 1 40.62 294 GLN B N 1
ATOM 4748 C CA . GLN B 1 294 ? 5.508 11.43 -12.797 1 40.62 294 GLN B CA 1
ATOM 4749 C C . GLN B 1 294 ? 5.113 12.422 -13.891 1 40.62 294 GLN B C 1
ATOM 4751 O O . GLN B 1 294 ? 3.939 12.508 -14.266 1 40.62 294 GLN B O 1
ATOM 4756 N N . LEU B 1 295 ? 6.094 13.18 -14.211 1 39.88 295 LEU B N 1
ATOM 4757 C CA . LEU B 1 295 ? 5.832 14.094 -15.312 1 39.88 295 LEU B CA 1
ATOM 4758 C C . LEU B 1 295 ? 5.418 13.336 -16.562 1 39.88 295 LEU B C 1
ATOM 4760 O O . LEU B 1 295 ? 4.484 13.734 -17.266 1 39.88 295 LEU B O 1
ATOM 4764 N N . THR B 1 296 ? 6.145 12.297 -16.719 1 39 296 THR B N 1
ATOM 4765 C CA . THR B 1 296 ? 5.766 11.477 -17.875 1 39 296 THR B CA 1
ATOM 4766 C C . THR B 1 296 ? 4.363 10.906 -17.688 1 39 296 THR B C 1
ATOM 4768 O O . THR B 1 296 ? 3.572 10.883 -18.625 1 39 296 THR B O 1
ATOM 4771 N N . GLY B 1 297 ? 4.137 10.422 -16.594 1 37.47 297 GLY B N 1
ATOM 4772 C CA . GLY B 1 297 ? 2.795 9.938 -16.312 1 37.47 297 GLY B CA 1
ATOM 4773 C C . GLY B 1 297 ? 1.736 11.023 -16.422 1 37.47 297 GLY B C 1
ATOM 4774 O O . GLY B 1 297 ? 0.674 10.805 -17.016 1 37.47 297 GLY B O 1
ATOM 4775 N N . ARG B 1 298 ? 2.018 12.133 -15.859 1 37.28 298 ARG B N 1
ATOM 4776 C CA . ARG B 1 298 ? 1.094 13.258 -15.977 1 37.28 298 ARG B CA 1
ATOM 4777 C C . ARG B 1 298 ? 0.891 13.648 -17.438 1 37.28 298 ARG B C 1
ATOM 4779 O O . ARG B 1 298 ? -0.229 13.953 -17.844 1 37.28 298 ARG B O 1
ATOM 4786 N N . VAL B 1 299 ? 1.952 13.734 -18 1 33.03 299 VAL B N 1
ATOM 4787 C CA . VAL B 1 299 ? 1.878 14.094 -19.422 1 33.03 299 VAL B CA 1
ATOM 4788 C C . VAL B 1 299 ? 1.075 13.047 -20.172 1 33.03 299 VAL B C 1
ATOM 4790 O O . VAL B 1 299 ? 0.234 13.383 -21.016 1 33.03 299 VAL B O 1
ATOM 4793 N N . LEU B 1 300 ? 1.275 11.891 -19.828 1 34.88 300 LEU B N 1
ATOM 4794 C CA . LEU B 1 300 ? 0.559 10.828 -20.531 1 34.88 300 LEU B CA 1
ATOM 4795 C C . LEU B 1 300 ? -0.928 10.867 -20.188 1 34.88 300 LEU B C 1
ATOM 4797 O O . LEU B 1 300 ? -1.771 10.625 -21.062 1 34.88 300 LEU B O 1
ATOM 4801 N N . ARG B 1 301 ? -1.276 11.086 -19.078 1 34.41 301 ARG B N 1
ATOM 4802 C CA . ARG B 1 301 ? -2.688 11.18 -18.719 1 34.41 301 ARG B CA 1
ATOM 4803 C C . ARG B 1 301 ? -3.346 12.383 -19.375 1 34.41 301 ARG B C 1
ATOM 4805 O O . ARG B 1 301 ? -4.527 12.344 -19.719 1 34.41 301 ARG B O 1
ATOM 4812 N N . ALA B 1 302 ? -2.543 13.414 -19.406 1 32.88 302 ALA B N 1
ATOM 4813 C CA . ALA B 1 302 ? -3.086 14.594 -20.078 1 32.88 302 ALA B CA 1
ATOM 4814 C C . ALA B 1 302 ? -3.248 14.352 -21.578 1 32.88 302 ALA B C 1
ATOM 4816 O O . ALA B 1 302 ? -4.023 15.039 -22.234 1 32.88 302 ALA B O 1
ATOM 4817 N N . LEU B 1 303 ? -2.541 13.43 -21.969 1 33.97 303 LEU B N 1
ATOM 4818 C CA . LEU B 1 303 ? -2.738 13.086 -23.375 1 33.97 303 LEU B CA 1
ATOM 4819 C C . LEU B 1 303 ? -3.955 12.188 -23.547 1 33.97 303 LEU B C 1
ATOM 4821 O O . LEU B 1 303 ? -4.672 12.289 -24.547 1 33.97 303 LEU B O 1
#

Radius of gyration: 31.52 Å; Cα contacts (8 Å, |Δi|>4): 751; chains: 2; bounding box: 102×114×78 Å

InterPro domains:
  IPR000595 Cyclic nucleotide-binding domain [PF00027] (146-227)
  IPR000595 Cyclic nucleotide-binding domain [PS50042] (127-242)
  IPR000595 Cyclic nucleotide-binding domain [SM00100] (127-240)
  IPR000595 Cyclic nucleotide-binding domain [cd00038] (127-233)
  IPR014710 RmlC-like jelly roll fold [G3DSA:2.60.120.10] (99-236)
  IPR018488 Cyclic nucleotide-binding, conserved site [PS00889] (190-207)
  IPR018490 Cyclic nucleotide-binding domain superfamily [SSF51206] (113-227)

pLDDT: mean 70.25, std 27.36, range [22.8, 98.75]

Sequence (606 aa):
MLIPELREQVKSKDLHIRDLEEELQEKSQALKEKTADVARLKAEVHKLRSVLQLKVEESVASSGKPDILATIVENTATLGPETRAKKQGVSGESPSSNSHGVVEVKHHDKDFRAKQLIKDAILDNGFLKNLDAVQIREIVDCMYEMKFVKGQYVIKEGEIGQHLFVSAEGEFEVEKDGNVLGNIPPGRAFGELAILYNCTRTASVKALTNARVWVMDRRVFQIIMMKTGLQRRDEIIRVLRSRYKKTVRSEDDPFGHADTWRSEVEKVRQQHEGRESEAKAGRSWQRAHVGLVQLTGRVLRALMLIPELREQVKSKDLHIRDLEEELQEKSQALKEKTADVARLKAEVHKLRSVLQLKVEESVASSGKPDILATIVENTATLGPETRAKKQGVSGESPSSNSHGVVEVKHHDKDFRAKQLIKDAILDNGFLKNLDAVQIREIVDCMYEMKFVKGQYVIKEGEIGQHLFVSAEGEFEVEKDGNVLGNIPPGRAFGELAILYNCTRTASVKALTNARVWVMDRRVFQIIMMKTGLQRRDEIIRVLRSRYKKTVRSEDDPFGHADTWRSEVEKVRQQHEGRESEAKAGRSWQRAHVGLVQLTGRVLRAL

Foldseek 3Di:
DVVVVVVVVVVVVVVVVVVVVVVVVVVVVVVVVVVVVVVVVVVVVVLVVLLVVQVVVVVVVVVDDPPPVVVPVVVPPDPPDPPPPDPPPPPPPPPPPPCLPPPPQDFDDDDPVQLVLQLQQQCPDPVRVPDDPQLSNSLSGRWDKDKDAAFDWPAAFPAQQFKKKAWADAKKWKAAPRDTPDIDHHSHIDSVSCLLSVGTHSIIIGTNHTTMIIMDTSVSNLVSLLVVLVVLLVVLLVVLVVVLCVCVPPPPVVVPCSVVSVVLSVVLVCLQVVLVVCVSVVHDSSSNRVCSVVSSVVSVVVD/DVVVVVVVVVVVVVVVVVVVVVVVVVVVVVVVVVVVVVVVVVVVVVLVVLLVVQVVVVVVVVVDDPPPVVVPVVVPPDPDDPPPPDPPPPVPPPVPPPCLPPPPQDFDDDDPVQLVLQLQQQCPDPVRVPDDPQLSNSLSGRWDKDKDAAFDWPFAFPAQQFKKKAWADAKKWKAAPRDTPDIDHHSHIDSVSCLLSVGTHSIIIGTNHTTMIIMDTSVSNLVSLLVVLVVLLVVLLVVLVVVLCVCVPPPPVVVPCSVVSVVLSVVLVCLQVVLVVCVSVVHPSSSNRVCSVVSSVVSVVVD

Organism: Pomacea canaliculata (NCBI:txid400727)

Solvent-accessible surface area (backbone atoms only — not comparable to full-atom values): 32889 Å² total; per-residue (Å²): 119,64,60,66,52,45,52,50,49,42,51,52,49,50,55,50,42,52,52,49,51,52,51,42,50,51,50,50,52,51,37,53,52,38,52,52,48,39,53,52,42,52,52,49,41,52,51,51,52,47,51,50,50,52,52,51,51,50,52,40,62,66,69,53,76,76,58,67,61,66,59,45,55,73,60,60,60,85,81,67,85,78,79,76,72,81,79,75,79,71,79,70,75,71,82,70,80,74,68,80,60,71,77,73,79,61,73,39,93,73,56,71,66,56,45,50,40,47,50,51,12,39,57,67,27,93,86,47,42,81,57,51,70,69,52,49,51,50,50,47,34,41,28,41,81,48,75,44,49,57,70,38,67,80,37,54,52,67,36,78,44,54,47,34,38,29,33,61,39,46,39,32,36,33,32,42,95,90,37,78,76,47,69,45,57,54,47,36,53,45,55,51,59,18,55,72,65,72,41,48,25,77,38,23,32,31,24,74,26,59,29,33,31,36,36,33,47,40,68,55,52,50,49,48,56,46,58,50,47,50,52,47,43,52,46,48,50,46,49,49,48,49,46,42,49,50,50,60,64,40,84,80,50,76,84,62,55,57,63,56,46,52,50,48,50,46,48,51,46,48,51,42,55,51,24,51,50,34,38,72,67,67,46,65,46,57,34,34,44,53,46,44,50,47,47,47,48,49,51,54,68,72,97,118,64,62,67,50,43,50,50,48,42,50,52,49,50,53,49,42,50,52,50,51,53,51,40,51,53,49,52,53,51,36,53,52,37,52,51,48,39,53,52,42,51,52,49,42,52,51,52,52,45,53,50,52,52,52,50,51,50,53,41,62,66,70,53,76,78,62,67,62,70,61,46,54,76,62,61,62,87,80,65,84,76,79,76,71,81,77,73,78,69,80,68,75,69,79,71,80,74,70,80,58,72,78,74,80,62,71,40,93,71,56,70,68,58,45,49,42,48,51,51,10,39,57,68,26,92,85,47,42,82,56,50,71,69,51,49,50,49,49,48,34,41,30,42,81,49,77,44,48,57,69,38,66,80,36,51,51,67,35,78,43,54,44,34,38,30,32,63,40,46,40,32,36,32,32,40,94,91,36,78,77,48,70,45,57,53,48,36,53,46,53,51,58,19,55,71,66,70,39,47,25,79,38,23,30,30,24,73,27,60,28,34,31,36,35,34,47,41,67,55,52,50,48,48,56,45,58,51,46,50,52,47,43,52,45,48,49,45,48,48,48,50,48,42,49,50,48,60,62,40,85,80,49,78,85,63,57,54,63,55,47,52,50,48,51,46,46,50,46,49,50,42,53,52,22,49,51,33,37,71,66,68,48,64,44,60,34,34,44,52,46,45,49,46,48,46,46,50,50,53,69,73,98

Secondary structure (DSSP, 8-state):
-HHHHHHHHHHHHHHHHHHHHHHHHHHHHHHHHHHHHHHHHHHHHHHHHHHHHHHHHHHHHHT----HHHHHHHHTS----------------------------------HHHHHHHHHHHHHSTTTTT--HHHHHHHHHH-EEEEE-TT-EEE-TTSBP-EEEEEEES-EEEEETTEEEEEE-TT-EE-HHHHHTT-B-SSEEEESSSEEEEEEEHHHHHHHHHHHHHHHHHHHHHHHHHHHHHHHHSS--TT-HHHHHHHHHHHHHHHHHHHHHHHHTTS-HHHHHHHHHHHHHHHHHH-/-HHHHHHHHHHHHHHHHHHHHHHHHHHHHHHHHHHHHHHHHHHHHHHHHHHHHHHHHHHHHHHS---HHHHHHTTSS----------------------------------HHHHHHHHHHHHHSTTTTT--HHHHHHHHHH-EEEEE-TT-EEE-TTSBP-EEEEEEES-EEEEETTEEEEEE-TT-EE-HHHHHTT-B-SSEEEESSSEEEEEEEHHHHHHHHHHHHHHHHHHHHHHHHHHHHHHHHSS--TT--HHHHHHHHHHHHHHHHHHHHHHHTTS-HHHHHHHHHHHHHHHHHH-